Protein AF-A0A8H7FRI5-F1 (afdb_monomer_lite)

pLDDT: mean 75.9, std 20.01, range [31.61, 97.94]

Sequence (394 aa):
MMVLAHAVRDLSNDENRSLFPSYSSEDIMQLPLAFYQASMMALEVGKCDVVPQIRHIQTVLLCVPFLFAFMDGTAWRKPGQWCLAQATTGALATELPQNLNDEDLLDVSQVERPSIEFTHSTVPRVGSLMGIQVRKYMQACQHGGEMTYPQVLQFDAAMRRVLDQLPSPLIASLSREGLNCIHNRLLRAHRRFMMRGYSDDGYQESTLRSIECAKSVVAGQRILTPWPALRPWFSKAWILRAALVLTVDWAVSIDRAHPAELVASKRLYVSEVLDLFIESQAQDNRPDMSAQCARIIEALLNAGDQRAALRPLKPSCDGASPQAKEIQIFFDGVSASLLLDGASPQNTGGEVPDLSIFNWFQSNNSGTSEQSDEMTFNFSMIDAWDGGYDAPIE

Radius of gyration: 23.54 Å; chains: 1; bounding box: 62×63×68 Å

Foldseek 3Di:
DLVVLVVLVVDDLVVLCVVCVPDDSVRSVCVSVVVLVVLVVVCVVVCLLADPDPVLVVSVVSCVVVLLVCLLVLDDDDQCSQNNVCNQLVDDDDLFDAQAAPVQSVDSPDDGDQLLDDHPRNLVRLSSQSNVLVVVVVVCCVVVDQDDPVVLVVSLVSLVVSVVSYHPCCCPDDCLSVVLSSLLVNLVSLVLLLLVLVVDVVSVVSVVSNLVSLLSLLVSLVSCLVPVVSCPPCSLVSLLSSLVSLLLVLLVCLVVVHDPVVSVVSLVSLVSSLCSLVSRQPPDPCNVLSVLSNLLSVLSSVLSVVSNVPRDPDPDPDDDDPVLVVVVVSVVSSVVVLQVVQPPPPDDPDDRSDPCVLVVLQPVQPPDDVSNVVSRPDCCVSVSNVPDPPDPPD

Structure (mmCIF, N/CA/C/O backbone):
data_AF-A0A8H7FRI5-F1
#
_entry.id   AF-A0A8H7FRI5-F1
#
loop_
_atom_site.group_PDB
_atom_site.id
_atom_site.type_symbol
_atom_site.label_atom_id
_atom_site.label_alt_id
_atom_site.label_comp_id
_atom_site.label_asym_id
_atom_site.label_entity_id
_atom_site.label_seq_id
_atom_site.pdbx_PDB_ins_code
_atom_site.Cartn_x
_atom_site.Cartn_y
_atom_site.Cartn_z
_atom_site.occupancy
_atom_site.B_iso_or_equiv
_atom_site.auth_seq_id
_atom_site.auth_comp_id
_atom_site.auth_asym_id
_atom_site.auth_atom_id
_atom_site.pdbx_PDB_model_num
ATOM 1 N N . MET A 1 1 ? 16.245 6.897 -25.656 1.00 87.12 1 MET A N 1
ATOM 2 C CA . MET A 1 1 ? 15.057 7.576 -25.099 1.00 87.12 1 MET A CA 1
ATOM 3 C C . MET A 1 1 ? 14.867 7.247 -23.626 1.00 87.12 1 MET A C 1
ATOM 5 O O . MET A 1 1 ? 14.876 8.179 -22.847 1.00 87.12 1 MET A O 1
ATOM 9 N N . MET A 1 2 ? 14.835 5.979 -23.204 1.00 88.00 2 MET A N 1
ATOM 10 C CA . MET A 1 2 ? 14.674 5.635 -21.778 1.00 88.00 2 MET A CA 1
ATOM 11 C C . MET A 1 2 ? 15.713 6.277 -20.843 1.00 88.00 2 MET A C 1
ATOM 13 O O . MET A 1 2 ? 15.349 6.844 -19.824 1.00 88.00 2 MET A O 1
ATOM 17 N N . VAL A 1 3 ? 16.999 6.283 -21.213 1.00 89.75 3 VAL A N 1
ATOM 18 C CA . VAL A 1 3 ? 18.037 6.988 -20.429 1.00 89.75 3 VAL A CA 1
ATOM 19 C C . VAL A 1 3 ? 17.721 8.483 -20.282 1.00 89.75 3 VAL A C 1
ATOM 21 O O . VAL A 1 3 ? 17.907 9.038 -19.209 1.00 89.75 3 VAL A O 1
ATOM 24 N N . LEU A 1 4 ? 17.188 9.121 -21.332 1.00 90.19 4 LEU A N 1
ATOM 25 C CA . LEU A 1 4 ? 16.751 10.520 -21.275 1.00 90.19 4 LEU A CA 1
ATOM 26 C C . LEU A 1 4 ? 15.511 10.687 -20.393 1.00 90.19 4 LEU A C 1
ATOM 28 O O . LEU A 1 4 ? 15.419 11.676 -19.681 1.00 90.19 4 LEU A O 1
ATOM 32 N N . ALA A 1 5 ? 14.592 9.716 -20.398 1.00 88.06 5 ALA A N 1
ATOM 33 C CA . ALA A 1 5 ? 13.433 9.714 -19.510 1.00 88.06 5 ALA A CA 1
ATOM 34 C C . ALA A 1 5 ? 13.864 9.748 -18.035 1.00 88.06 5 ALA A C 1
ATOM 36 O O . ALA A 1 5 ? 13.333 10.543 -17.267 1.00 88.06 5 ALA A O 1
ATOM 37 N N . HIS A 1 6 ? 14.865 8.943 -17.658 1.00 82.81 6 HIS A N 1
ATOM 38 C CA . HIS A 1 6 ? 15.456 8.997 -16.317 1.00 82.81 6 HIS A CA 1
ATOM 39 C C . HIS A 1 6 ? 16.204 10.292 -16.057 1.00 82.81 6 HIS A C 1
ATOM 41 O O . HIS A 1 6 ? 15.959 10.924 -15.039 1.00 82.81 6 HIS A O 1
ATOM 47 N N . ALA A 1 7 ? 17.068 10.703 -16.987 1.00 89.06 7 ALA A N 1
ATOM 48 C CA . ALA A 1 7 ? 17.864 11.910 -16.820 1.00 89.06 7 ALA A CA 1
ATOM 49 C C . ALA A 1 7 ? 16.966 13.128 -16.567 1.00 89.06 7 ALA A C 1
ATOM 51 O O . ALA A 1 7 ? 17.145 13.809 -15.572 1.00 89.06 7 ALA A O 1
ATOM 52 N N . VAL A 1 8 ? 15.943 13.351 -17.397 1.00 89.19 8 VAL A N 1
ATOM 53 C CA . VAL A 1 8 ? 15.025 14.489 -17.229 1.00 89.19 8 VAL A CA 1
ATOM 54 C C . VAL A 1 8 ? 14.198 14.384 -15.950 1.00 89.19 8 VAL A C 1
ATOM 56 O O . VAL A 1 8 ? 13.961 15.394 -15.295 1.00 89.19 8 VAL A O 1
ATOM 59 N N . ARG A 1 9 ? 13.785 13.176 -15.556 1.00 83.31 9 ARG A N 1
ATOM 60 C CA . ARG A 1 9 ? 13.028 12.969 -14.315 1.00 83.31 9 ARG A CA 1
ATOM 61 C C . ARG A 1 9 ? 13.847 13.287 -13.064 1.00 83.31 9 ARG A C 1
ATOM 63 O O . ARG A 1 9 ? 13.284 13.781 -12.093 1.00 83.31 9 ARG A O 1
ATOM 70 N N . ASP A 1 10 ? 15.131 12.951 -13.080 1.00 82.06 10 ASP A N 1
ATOM 71 C CA . ASP A 1 10 ? 15.993 13.027 -11.901 1.00 82.06 10 ASP A CA 1
ATOM 72 C C . ASP A 1 10 ? 16.717 14.392 -11.794 1.00 82.06 10 ASP A C 1
ATOM 74 O O . ASP A 1 10 ? 17.338 14.676 -10.771 1.00 82.06 10 ASP A O 1
ATOM 78 N N . LEU A 1 11 ? 16.616 15.255 -12.815 1.00 85.12 11 LEU A N 1
ATOM 79 C CA . LEU A 1 11 ? 17.104 16.639 -12.784 1.00 85.12 11 LEU A CA 1
ATOM 80 C C . LEU A 1 11 ? 16.205 17.551 -11.941 1.00 85.12 11 LEU A C 1
ATOM 82 O O . LEU A 1 11 ? 14.980 17.409 -11.910 1.00 85.12 11 LEU A O 1
ATOM 86 N N . SER A 1 12 ? 16.811 18.558 -11.311 1.00 84.69 12 SER A N 1
ATOM 87 C CA . SER A 1 12 ? 16.054 19.618 -10.642 1.00 84.69 12 SER A CA 1
ATOM 88 C C . SER A 1 12 ? 15.247 20.456 -11.643 1.00 84.69 12 SER A C 1
ATOM 90 O O . SER A 1 12 ? 15.553 20.519 -12.838 1.00 84.69 12 SER A O 1
ATOM 92 N N . ASN A 1 13 ? 14.210 21.148 -11.159 1.00 79.88 13 ASN A N 1
ATOM 93 C CA . ASN A 1 13 ? 13.390 22.025 -12.004 1.00 79.88 13 ASN A CA 1
ATOM 94 C C . ASN A 1 13 ? 14.219 23.121 -12.693 1.00 79.88 13 ASN A C 1
ATOM 96 O O . ASN A 1 13 ? 13.935 23.464 -13.840 1.00 79.88 13 ASN A O 1
ATOM 100 N N . ASP A 1 14 ? 15.246 23.648 -12.025 1.00 88.06 14 ASP A N 1
ATOM 101 C CA . ASP A 1 14 ? 16.102 24.700 -12.577 1.00 88.06 14 ASP A CA 1
ATOM 102 C C . ASP A 1 14 ? 17.018 24.163 -13.682 1.00 88.06 14 ASP A C 1
ATOM 104 O O . ASP A 1 14 ? 17.145 24.781 -14.742 1.00 88.06 14 ASP A O 1
ATOM 108 N N . GLU A 1 15 ? 17.595 22.974 -13.488 1.00 92.19 15 GLU A N 1
ATOM 109 C CA . GLU A 1 15 ? 18.389 22.300 -14.521 1.00 92.19 15 GLU A CA 1
ATOM 110 C C . GLU A 1 15 ? 17.531 21.942 -15.737 1.00 92.19 15 GLU A C 1
ATOM 112 O O . GLU A 1 15 ? 17.922 22.209 -16.873 1.00 92.19 15 GLU A O 1
ATOM 117 N N . ASN A 1 16 ? 16.327 21.413 -15.512 1.00 92.62 16 ASN A N 1
ATOM 118 C CA . ASN A 1 16 ? 15.394 21.108 -16.590 1.00 92.62 16 ASN A CA 1
ATOM 119 C C . ASN A 1 16 ? 14.971 22.366 -17.365 1.00 92.62 16 ASN A C 1
ATOM 121 O O . ASN A 1 16 ? 14.955 22.348 -18.595 1.00 92.62 16 ASN A O 1
ATOM 125 N N . ARG A 1 17 ? 14.689 23.484 -16.683 1.00 91.69 17 ARG A N 1
ATOM 126 C CA . ARG A 1 17 ? 14.379 24.768 -17.341 1.00 91.69 17 ARG A CA 1
ATOM 127 C C . ARG A 1 17 ? 15.555 25.311 -18.149 1.00 91.69 17 ARG A C 1
ATOM 129 O O . ARG A 1 17 ? 15.343 25.884 -19.213 1.00 91.69 17 ARG A O 1
ATOM 136 N N . SER A 1 18 ? 16.781 25.114 -17.667 1.00 96.06 18 SER A N 1
ATOM 137 C CA . SER A 1 18 ? 17.998 25.490 -18.391 1.00 96.06 18 SER A CA 1
ATOM 138 C C . SER A 1 18 ? 18.177 24.672 -19.678 1.00 96.06 18 SER A C 1
ATOM 140 O O . SER A 1 18 ? 18.529 25.223 -20.721 1.00 96.06 18 SER A O 1
ATOM 142 N N . LEU A 1 19 ? 17.882 23.366 -19.633 1.00 95.81 19 LEU A N 1
ATOM 143 C CA . LEU A 1 19 ? 17.979 22.472 -20.793 1.00 95.81 19 LEU A CA 1
ATOM 144 C C . LEU A 1 19 ? 16.831 22.647 -21.800 1.00 95.81 19 LEU A C 1
ATOM 146 O O . LEU A 1 19 ? 17.044 22.472 -23.001 1.00 95.81 19 LEU A O 1
ATOM 150 N N . PHE A 1 20 ? 15.632 23.008 -21.334 1.00 95.56 20 PHE A N 1
ATOM 151 C CA . PHE A 1 20 ? 14.426 23.154 -22.156 1.00 95.56 20 PHE A CA 1
ATOM 152 C C . PHE A 1 20 ? 13.798 24.554 -22.013 1.00 95.56 20 PHE A C 1
ATOM 154 O O . PHE A 1 20 ? 12.640 24.673 -21.611 1.00 95.56 20 PHE A O 1
ATOM 161 N N . PRO A 1 21 ? 14.508 25.638 -22.384 1.00 96.31 21 PRO A N 1
ATOM 162 C CA . PRO A 1 21 ? 14.077 27.012 -22.096 1.00 96.31 21 PRO A CA 1
ATOM 163 C C . PRO A 1 21 ? 12.797 27.435 -22.830 1.00 96.31 21 PRO A C 1
ATOM 165 O O . PRO A 1 21 ? 12.164 28.418 -22.457 1.00 96.31 21 PRO A O 1
ATOM 168 N N . SER A 1 22 ? 12.422 26.719 -23.893 1.00 96.69 22 SER A N 1
ATOM 169 C CA . SER A 1 22 ? 11.205 26.979 -24.672 1.00 96.69 22 SER A CA 1
ATOM 170 C C . SER A 1 22 ? 9.985 26.186 -24.199 1.00 96.69 22 SER A C 1
ATOM 172 O O . SER A 1 22 ? 8.897 26.408 -24.722 1.00 96.69 22 SER A O 1
ATOM 174 N N . TYR A 1 23 ? 10.157 25.249 -23.265 1.00 95.44 23 TYR A N 1
ATOM 175 C CA . TYR A 1 23 ? 9.081 24.403 -22.757 1.00 95.44 23 TYR A CA 1
ATOM 176 C C . TYR A 1 23 ? 8.476 25.043 -21.507 1.00 95.44 23 TYR A C 1
ATOM 178 O O . TYR A 1 23 ? 9.188 25.636 -20.692 1.00 95.44 23 TYR A O 1
ATOM 186 N N . SER A 1 24 ? 7.158 24.925 -21.336 1.00 93.75 24 SER A N 1
ATOM 187 C CA . SER A 1 24 ? 6.533 25.323 -20.077 1.00 93.75 24 SER A CA 1
ATOM 188 C C . SER A 1 24 ? 6.945 24.366 -18.950 1.00 93.75 24 SER A C 1
ATOM 190 O O . SER A 1 24 ? 7.444 23.265 -19.188 1.00 93.75 24 SER A O 1
ATOM 192 N N . SER A 1 25 ? 6.735 24.767 -17.691 1.00 86.50 25 SER A N 1
ATOM 193 C CA . SER A 1 25 ? 7.018 23.865 -16.559 1.00 86.50 25 SER A CA 1
ATOM 194 C C . SER A 1 25 ? 6.141 22.611 -16.594 1.00 86.50 25 SER A C 1
ATOM 196 O O . SER A 1 25 ? 6.601 21.541 -16.212 1.00 86.50 25 SER A O 1
ATOM 198 N N . GLU A 1 26 ? 4.913 22.734 -17.100 1.00 83.81 26 GLU A N 1
ATOM 199 C CA . GLU A 1 26 ? 4.008 21.604 -17.302 1.00 83.81 26 GLU A CA 1
ATOM 200 C C . GLU A 1 26 ? 4.538 20.652 -18.382 1.00 83.81 26 GLU A C 1
ATOM 202 O O . GLU A 1 26 ? 4.638 19.451 -18.136 1.00 83.81 26 GLU A O 1
ATOM 207 N N . ASP A 1 27 ? 4.985 21.176 -19.529 1.00 89.06 27 ASP A N 1
ATOM 208 C CA . ASP A 1 27 ? 5.549 20.343 -20.599 1.00 89.06 27 ASP A CA 1
ATOM 209 C C . ASP A 1 27 ? 6.792 19.580 -20.121 1.00 89.06 27 ASP A C 1
ATOM 211 O O . ASP A 1 27 ? 6.948 18.391 -20.404 1.00 89.06 27 ASP A O 1
ATOM 215 N N . ILE A 1 28 ? 7.662 20.245 -19.351 1.00 88.38 28 ILE A N 1
ATOM 216 C CA . ILE A 1 28 ? 8.861 19.637 -18.758 1.00 88.38 28 ILE A CA 1
ATOM 217 C C . ILE A 1 28 ? 8.486 18.468 -17.839 1.00 88.38 28 ILE A C 1
ATOM 219 O O . ILE A 1 28 ? 9.127 17.418 -17.901 1.00 88.38 28 ILE A O 1
ATOM 223 N N . MET A 1 29 ? 7.435 18.607 -17.024 1.00 77.88 29 MET A N 1
ATOM 224 C CA . MET A 1 29 ? 6.960 17.519 -16.161 1.00 77.88 29 MET A CA 1
ATOM 225 C C . MET A 1 29 ? 6.444 16.311 -16.959 1.00 77.88 29 MET A C 1
ATOM 227 O O . MET A 1 29 ? 6.522 15.183 -16.469 1.00 77.88 29 MET A O 1
ATOM 231 N N . GLN A 1 30 ? 5.965 16.519 -18.190 1.00 82.56 30 GLN A N 1
ATOM 232 C CA . GLN A 1 30 ? 5.484 15.453 -19.077 1.00 82.56 30 GLN A CA 1
ATOM 233 C C . GLN A 1 30 ? 6.599 14.792 -19.907 1.00 82.56 30 GLN A C 1
ATOM 235 O O . GLN A 1 30 ? 6.430 13.660 -20.374 1.00 82.56 30 GLN A O 1
ATOM 240 N N . LEU A 1 31 ? 7.758 15.443 -20.075 1.00 88.00 31 LEU A N 1
ATOM 241 C CA . LEU A 1 31 ? 8.869 14.928 -20.889 1.00 88.00 31 LEU A CA 1
ATOM 242 C C . LEU A 1 31 ? 9.345 13.519 -20.490 1.00 88.00 31 LEU A C 1
ATOM 244 O O . LEU A 1 31 ? 9.536 12.700 -21.394 1.00 88.00 31 LEU A O 1
ATOM 248 N N . PRO A 1 32 ? 9.506 13.164 -19.197 1.00 86.38 32 PRO A N 1
ATOM 249 C CA . PRO A 1 32 ? 9.874 11.802 -18.818 1.00 86.38 32 PRO A CA 1
ATOM 250 C C . PRO A 1 32 ? 8.891 10.749 -19.336 1.00 86.38 32 PRO A C 1
ATOM 252 O O . PRO A 1 32 ? 9.311 9.717 -19.861 1.00 86.38 32 PRO A O 1
ATOM 255 N N . LEU A 1 33 ? 7.585 11.020 -19.239 1.00 78.25 33 LEU A N 1
ATOM 256 C CA . LEU A 1 33 ? 6.547 10.115 -19.729 1.00 78.25 33 LEU A CA 1
ATOM 257 C C . LEU A 1 33 ? 6.562 10.032 -21.259 1.00 78.25 33 LEU A C 1
ATOM 259 O O . LEU A 1 33 ? 6.491 8.932 -21.807 1.00 78.25 33 LEU A O 1
ATOM 263 N N . ALA A 1 34 ? 6.727 11.162 -21.949 1.00 82.94 34 ALA A N 1
ATOM 264 C CA . ALA A 1 34 ? 6.843 11.194 -23.404 1.00 82.94 34 ALA A CA 1
ATOM 265 C C . ALA A 1 34 ? 8.065 10.397 -23.895 1.00 82.94 34 ALA A C 1
ATOM 267 O O . ALA A 1 34 ? 7.958 9.593 -24.824 1.00 82.94 34 ALA A O 1
ATOM 268 N N . PHE A 1 35 ? 9.224 10.541 -23.244 1.00 90.50 35 PHE A N 1
ATOM 269 C CA . PHE A 1 35 ? 10.421 9.762 -23.570 1.00 90.50 35 PHE A CA 1
ATOM 270 C C . PHE A 1 35 ? 10.269 8.280 -23.247 1.00 90.50 35 PHE A C 1
ATOM 272 O O . PHE A 1 35 ? 10.750 7.450 -24.023 1.00 90.50 35 PHE A O 1
ATOM 279 N N . TYR A 1 36 ? 9.584 7.938 -22.154 1.00 83.62 36 TYR A N 1
ATOM 280 C CA . TYR A 1 36 ? 9.211 6.562 -21.845 1.00 83.62 36 TYR A CA 1
ATOM 281 C C . TYR A 1 36 ? 8.343 5.969 -22.964 1.00 83.62 36 TYR A C 1
ATOM 283 O O . TYR A 1 36 ? 8.716 4.950 -23.549 1.00 83.62 36 TYR A O 1
ATOM 291 N N . GLN A 1 37 ? 7.245 6.638 -23.332 1.00 80.00 37 GLN A N 1
ATOM 292 C CA . GLN A 1 37 ? 6.329 6.205 -24.392 1.00 80.00 37 GLN A CA 1
ATOM 293 C C . GLN A 1 37 ? 7.046 6.063 -25.737 1.00 80.00 37 GLN A C 1
ATOM 295 O O . GLN A 1 37 ? 6.910 5.032 -26.394 1.00 80.00 37 GLN A O 1
ATOM 300 N N . ALA A 1 38 ? 7.875 7.039 -26.114 1.00 85.62 38 ALA A N 1
ATOM 301 C CA . ALA A 1 38 ? 8.692 6.975 -27.323 1.00 85.62 38 ALA A CA 1
ATOM 302 C C . ALA A 1 38 ? 9.661 5.783 -27.294 1.00 85.62 38 ALA A C 1
ATOM 304 O O . ALA A 1 38 ? 9.870 5.125 -28.310 1.00 85.62 38 ALA A O 1
ATOM 305 N N . SER A 1 39 ? 10.230 5.462 -26.128 1.00 87.75 39 SER A N 1
ATOM 306 C CA . SER A 1 39 ? 11.058 4.268 -25.956 1.00 87.75 39 SER A CA 1
ATOM 307 C C . SER A 1 39 ? 10.260 2.974 -26.124 1.00 87.75 39 SER A C 1
ATOM 309 O O . SER A 1 39 ? 10.766 2.043 -26.745 1.00 87.75 39 SER A O 1
ATOM 311 N N . MET A 1 40 ? 9.024 2.914 -25.623 1.00 80.44 40 MET A N 1
ATOM 312 C CA . MET A 1 40 ? 8.152 1.749 -25.807 1.00 80.44 40 MET A CA 1
ATOM 313 C C . MET A 1 40 ? 7.724 1.589 -27.270 1.00 80.44 40 MET A C 1
ATOM 315 O O . MET A 1 40 ? 7.786 0.485 -27.799 1.00 80.44 40 MET A O 1
ATOM 319 N N . MET A 1 41 ? 7.382 2.683 -27.957 1.00 80.31 41 MET A N 1
ATOM 320 C CA . MET A 1 41 ? 7.101 2.665 -29.398 1.00 80.31 41 MET A CA 1
ATOM 321 C C . MET A 1 41 ? 8.326 2.226 -30.204 1.00 80.31 41 MET A C 1
ATOM 323 O O . MET A 1 41 ? 8.200 1.438 -31.136 1.00 80.31 41 MET A O 1
ATOM 327 N N . ALA A 1 42 ? 9.523 2.688 -29.834 1.00 85.38 42 ALA A N 1
ATOM 328 C CA . ALA A 1 42 ? 10.759 2.261 -30.482 1.00 85.38 42 ALA A CA 1
ATOM 329 C C . ALA A 1 42 ? 11.025 0.758 -30.287 1.00 85.38 42 ALA A C 1
ATOM 331 O O . ALA A 1 42 ? 11.487 0.105 -31.220 1.00 85.38 42 ALA A O 1
ATOM 332 N N . LEU A 1 43 ? 10.698 0.198 -29.115 1.00 79.69 43 LEU A N 1
ATOM 333 C CA . LEU A 1 43 ? 10.753 -1.249 -28.880 1.00 79.69 43 LEU A CA 1
ATOM 334 C C . LEU A 1 43 ? 9.750 -2.011 -29.760 1.00 79.69 43 LEU A C 1
ATOM 336 O O . LEU A 1 43 ? 10.123 -3.025 -30.347 1.00 79.69 43 LEU A O 1
ATOM 340 N N . GLU A 1 44 ? 8.516 -1.510 -29.893 1.00 76.00 44 GLU A N 1
ATOM 341 C CA . GLU A 1 44 ? 7.490 -2.101 -30.769 1.00 76.00 44 GLU A CA 1
ATOM 342 C C . GLU A 1 44 ? 7.930 -2.076 -32.247 1.00 76.00 44 GLU A C 1
ATOM 344 O O . GLU A 1 44 ? 7.896 -3.099 -32.930 1.00 76.00 44 GLU A O 1
ATOM 349 N N . VAL A 1 45 ? 8.412 -0.931 -32.741 1.00 85.50 45 VAL A N 1
ATOM 350 C CA . VAL A 1 45 ? 8.900 -0.777 -34.127 1.00 85.50 45 VAL A CA 1
ATOM 351 C C . VAL A 1 45 ? 10.149 -1.617 -34.383 1.00 85.50 45 VAL A C 1
ATOM 353 O O . VAL A 1 45 ? 10.317 -2.160 -35.475 1.00 85.50 45 VAL A O 1
ATOM 356 N N . GLY A 1 46 ? 11.007 -1.762 -33.372 1.00 81.12 46 GLY A N 1
ATOM 357 C CA . GLY A 1 46 ? 12.196 -2.606 -33.422 1.00 81.12 46 GLY A CA 1
ATOM 358 C C . GLY A 1 46 ? 11.892 -4.096 -33.569 1.00 81.12 46 GLY A C 1
ATOM 359 O O . GLY A 1 46 ? 12.837 -4.868 -33.725 1.00 81.12 46 GLY A O 1
ATOM 360 N N . LYS A 1 47 ? 10.608 -4.495 -33.530 1.00 77.19 47 LYS A N 1
ATOM 361 C CA . LYS A 1 47 ? 10.162 -5.891 -33.524 1.00 77.19 47 LYS A CA 1
ATOM 362 C C . LYS A 1 47 ? 10.985 -6.694 -32.531 1.00 77.19 47 LYS A C 1
ATOM 364 O O . LYS A 1 47 ? 11.628 -7.688 -32.877 1.00 77.19 47 LYS A O 1
ATOM 369 N N . CYS A 1 48 ? 11.049 -6.194 -31.299 1.00 71.56 48 CYS A N 1
ATOM 370 C CA . CYS A 1 48 ? 11.822 -6.830 -30.240 1.00 71.56 48 CYS A CA 1
ATOM 371 C C . CYS A 1 48 ? 11.324 -8.257 -29.932 1.00 71.56 48 CYS A C 1
ATOM 373 O O . CYS A 1 48 ? 12.066 -9.052 -29.364 1.00 71.56 48 CYS A O 1
ATOM 375 N N . ASP A 1 49 ? 10.106 -8.570 -30.379 1.00 57.44 49 ASP A N 1
ATOM 376 C CA . ASP A 1 49 ? 9.431 -9.863 -30.412 1.00 57.44 49 ASP A CA 1
ATOM 377 C C . ASP A 1 49 ? 9.834 -10.776 -31.596 1.00 57.44 49 ASP A C 1
ATOM 379 O O . ASP A 1 49 ? 9.425 -11.932 -31.643 1.00 57.44 49 ASP A O 1
ATOM 383 N N . VAL A 1 50 ? 10.650 -10.297 -32.538 1.00 68.81 50 VAL A N 1
ATOM 384 C CA . VAL A 1 50 ? 11.142 -11.073 -33.695 1.00 68.81 50 VAL A CA 1
ATOM 385 C C . VAL A 1 50 ? 12.667 -11.113 -33.748 1.00 68.81 50 VAL A C 1
ATOM 387 O O . VAL A 1 50 ? 13.249 -12.141 -34.083 1.00 68.81 50 VAL A O 1
ATOM 390 N N . VAL A 1 51 ? 13.330 -9.994 -33.441 1.00 75.62 51 VAL A N 1
ATOM 391 C CA . VAL A 1 51 ? 14.794 -9.886 -33.462 1.00 75.62 51 VAL A CA 1
ATOM 392 C C . VAL A 1 51 ? 15.267 -9.333 -32.122 1.00 75.62 51 VAL A C 1
ATOM 394 O O . VAL A 1 51 ? 15.351 -8.115 -31.929 1.00 75.62 51 VAL A O 1
ATOM 397 N N . PRO A 1 52 ? 15.585 -10.203 -31.163 1.00 69.31 52 PRO A N 1
ATOM 398 C CA . PRO A 1 52 ? 16.061 -9.758 -29.869 1.00 69.31 52 PRO A CA 1
ATOM 399 C C . PRO A 1 52 ? 17.461 -9.173 -29.955 1.00 69.31 52 PRO A C 1
ATOM 401 O O . PRO A 1 52 ? 18.336 -9.640 -30.682 1.00 69.31 52 PRO A O 1
ATOM 404 N N . GLN A 1 53 ? 17.680 -8.125 -29.174 1.00 77.69 53 GLN A N 1
ATOM 405 C CA . GLN A 1 53 ? 18.970 -7.470 -29.054 1.00 77.69 53 GLN A CA 1
ATOM 406 C C . GLN A 1 53 ? 19.203 -7.143 -27.587 1.00 77.69 53 GLN A C 1
ATOM 408 O O . GLN A 1 53 ? 18.267 -6.777 -26.876 1.00 77.69 53 GLN A O 1
ATOM 413 N N . ILE A 1 54 ? 20.464 -7.169 -27.154 1.00 73.31 54 ILE A N 1
ATOM 414 C CA . ILE A 1 54 ? 20.851 -6.792 -25.785 1.00 73.31 54 ILE A CA 1
ATOM 415 C C . ILE A 1 54 ? 20.338 -5.397 -25.391 1.00 73.31 54 ILE A C 1
ATOM 417 O O . ILE A 1 54 ? 19.935 -5.161 -24.256 1.00 73.31 54 ILE A O 1
ATOM 421 N N . ARG A 1 55 ? 20.245 -4.482 -26.364 1.00 75.69 55 ARG A N 1
ATOM 422 C CA . ARG A 1 55 ? 19.702 -3.131 -26.168 1.00 75.69 55 ARG A CA 1
ATOM 423 C C . ARG A 1 55 ? 18.211 -3.120 -25.815 1.00 75.69 55 ARG A C 1
ATOM 425 O O . ARG A 1 55 ? 17.771 -2.206 -25.120 1.00 75.69 55 ARG A O 1
ATOM 432 N N . HIS A 1 56 ? 17.438 -4.119 -26.246 1.00 78.56 56 HIS A N 1
ATOM 433 C CA . HIS A 1 56 ? 16.036 -4.263 -25.845 1.00 78.56 56 HIS A CA 1
ATOM 434 C C . HIS A 1 56 ? 15.939 -4.618 -24.358 1.00 78.56 56 HIS A C 1
ATOM 436 O O . HIS A 1 56 ? 15.193 -3.965 -23.634 1.00 78.56 56 HIS A O 1
ATOM 442 N N . ILE A 1 57 ? 16.769 -5.557 -23.888 1.00 66.12 57 ILE A N 1
ATOM 443 C CA . ILE A 1 57 ? 16.845 -5.950 -22.471 1.00 66.12 57 ILE A CA 1
ATOM 444 C C . ILE A 1 57 ? 17.272 -4.756 -21.613 1.00 66.12 57 ILE A C 1
ATOM 446 O O . ILE A 1 57 ? 16.575 -4.399 -20.669 1.00 66.12 57 ILE A O 1
ATOM 450 N N . GLN A 1 58 ? 18.351 -4.063 -21.994 1.00 73.00 58 GLN A N 1
ATOM 451 C CA . GLN A 1 58 ? 18.815 -2.857 -21.297 1.00 73.00 58 GLN A CA 1
ATOM 452 C C . GLN A 1 58 ? 17.725 -1.781 -21.214 1.00 73.00 58 GLN A C 1
ATOM 454 O O . GLN A 1 58 ? 17.539 -1.170 -20.167 1.00 73.00 58 GLN A O 1
ATOM 459 N N . THR A 1 59 ? 16.968 -1.565 -22.295 1.00 79.19 59 THR A N 1
ATOM 460 C CA . THR A 1 59 ? 15.863 -0.595 -22.299 1.00 79.19 59 THR A CA 1
ATOM 461 C C . THR A 1 59 ? 14.740 -1.025 -21.355 1.00 79.19 59 THR A C 1
ATOM 463 O O . THR A 1 59 ? 14.222 -0.184 -20.630 1.00 79.19 59 THR A O 1
ATOM 466 N N . VAL A 1 60 ? 14.394 -2.315 -21.310 1.00 70.00 60 VAL A N 1
ATOM 467 C CA . VAL A 1 60 ? 13.370 -2.861 -20.401 1.00 70.00 60 VAL A CA 1
ATOM 468 C C . VAL A 1 60 ? 13.806 -2.808 -18.937 1.00 70.00 60 VAL A C 1
ATOM 470 O O . VAL A 1 60 ? 12.993 -2.478 -18.076 1.00 70.00 60 VAL A O 1
ATOM 473 N N . LEU A 1 61 ? 15.079 -3.072 -18.639 1.00 64.19 61 LEU A N 1
ATOM 474 C CA . LEU A 1 61 ? 15.629 -2.910 -17.291 1.00 64.19 61 LEU A CA 1
ATOM 475 C C . LEU A 1 61 ? 15.626 -1.442 -16.866 1.00 64.19 61 LEU A C 1
ATOM 477 O O . LEU A 1 61 ? 15.254 -1.122 -15.741 1.00 64.19 61 LEU A O 1
ATOM 481 N N . LEU A 1 62 ? 15.960 -0.535 -17.783 1.00 74.38 62 LEU A N 1
ATOM 482 C CA . LEU A 1 62 ? 15.810 0.892 -17.534 1.00 74.38 62 LEU A CA 1
ATOM 483 C C . LEU A 1 62 ? 14.339 1.271 -17.351 1.00 74.38 62 LEU A C 1
ATOM 485 O O . LEU A 1 62 ? 14.066 2.152 -16.562 1.00 74.38 62 LEU A O 1
ATOM 489 N N . CYS A 1 63 ? 13.362 0.569 -17.928 1.00 71.56 63 CYS A N 1
ATOM 490 C CA . CYS A 1 63 ? 11.964 0.828 -17.584 1.00 71.56 63 CYS A CA 1
ATOM 491 C C . CYS A 1 63 ? 11.653 0.568 -16.101 1.00 71.56 63 CYS A C 1
ATOM 493 O O . CYS A 1 63 ? 10.632 1.064 -15.651 1.00 71.56 63 CYS A O 1
ATOM 495 N N . VAL A 1 64 ? 12.456 -0.175 -15.323 1.00 61.50 64 VAL A N 1
ATOM 496 C CA . VAL A 1 64 ? 12.098 -0.639 -13.963 1.00 61.50 64 VAL A CA 1
ATOM 497 C C . VAL A 1 64 ? 11.666 0.473 -12.990 1.00 61.50 64 VAL A C 1
ATOM 499 O O . VAL A 1 64 ? 10.665 0.293 -12.299 1.00 61.50 64 VAL A O 1
ATOM 502 N N . PRO A 1 65 ? 12.294 1.658 -12.938 1.00 61.78 65 PRO A N 1
ATOM 503 C CA . PRO A 1 65 ? 11.798 2.743 -12.095 1.00 61.78 65 PRO A CA 1
ATOM 504 C C . PRO A 1 65 ? 10.468 3.336 -12.595 1.00 61.78 65 PRO A C 1
ATOM 506 O O . PRO A 1 65 ? 9.661 3.782 -11.786 1.00 61.78 65 PRO A O 1
ATOM 509 N N . PHE A 1 66 ? 10.196 3.293 -13.906 1.00 59.94 66 PHE A N 1
ATOM 510 C CA . PHE A 1 66 ? 8.842 3.503 -14.442 1.00 59.94 66 PHE A CA 1
ATOM 511 C C . PHE A 1 66 ? 7.935 2.295 -14.160 1.00 59.94 66 PHE A C 1
ATOM 513 O O . PHE A 1 66 ? 6.727 2.459 -14.010 1.00 59.94 66 PHE A O 1
ATOM 520 N N . LEU A 1 67 ? 8.503 1.089 -14.015 1.00 56.19 67 LEU A N 1
ATOM 521 C CA . LEU A 1 67 ? 7.776 -0.112 -13.632 1.00 56.19 67 LEU A CA 1
ATOM 522 C C . LEU A 1 67 ? 7.247 -0.028 -12.196 1.00 56.19 67 LEU A C 1
ATOM 524 O O . LEU A 1 67 ? 6.211 -0.611 -11.919 1.00 56.19 67 LEU A O 1
ATOM 528 N N . PHE A 1 68 ? 7.886 0.718 -11.293 1.00 54.22 68 PHE A N 1
ATOM 529 C CA . PHE A 1 68 ? 7.329 0.960 -9.958 1.00 54.22 68 PHE A CA 1
ATOM 530 C C . PHE A 1 68 ? 6.112 1.895 -9.991 1.00 54.22 68 PHE A C 1
ATOM 532 O O . PHE A 1 68 ? 5.129 1.614 -9.312 1.00 54.22 68 PHE A O 1
ATOM 539 N N . ALA A 1 69 ? 6.109 2.925 -10.846 1.00 52.28 69 ALA A N 1
ATOM 540 C CA . ALA A 1 69 ? 4.893 3.702 -11.129 1.00 52.28 69 ALA A CA 1
ATOM 541 C C . ALA A 1 69 ? 3.809 2.830 -11.804 1.00 52.28 69 ALA A C 1
ATOM 543 O O . ALA A 1 69 ? 2.626 2.929 -11.498 1.00 52.28 69 ALA A O 1
ATOM 544 N N . PHE A 1 70 ? 4.227 1.902 -12.666 1.00 52.72 70 PHE A N 1
ATOM 545 C CA . PHE A 1 70 ? 3.378 0.897 -13.313 1.00 52.72 70 PHE A CA 1
ATOM 546 C C . PHE A 1 70 ? 2.830 -0.170 -12.345 1.00 52.72 70 PHE A C 1
ATOM 548 O O . PHE A 1 70 ? 1.729 -0.674 -12.558 1.00 52.72 70 PHE A O 1
ATOM 555 N N . MET A 1 71 ? 3.558 -0.527 -11.280 1.00 51.88 71 MET A N 1
ATOM 556 C CA . MET A 1 71 ? 3.106 -1.477 -10.256 1.00 51.88 71 MET A CA 1
ATOM 557 C C . MET A 1 71 ? 1.909 -0.936 -9.464 1.00 51.88 71 MET A C 1
ATOM 559 O O . MET A 1 71 ? 1.158 -1.736 -8.903 1.00 51.88 71 MET A O 1
ATOM 563 N N . ASP A 1 72 ? 1.649 0.376 -9.501 1.00 50.81 72 ASP A N 1
ATOM 564 C CA . ASP A 1 72 ? 0.415 0.988 -8.987 1.00 50.81 72 ASP A CA 1
ATOM 565 C C . ASP A 1 72 ? -0.792 0.825 -9.937 1.00 50.81 72 ASP A C 1
ATOM 567 O O . ASP A 1 72 ? -1.933 1.061 -9.554 1.00 50.81 72 ASP A O 1
ATOM 571 N N . GLY A 1 73 ? -0.608 0.207 -11.112 1.00 45.53 73 GLY A N 1
ATOM 572 C CA . GLY A 1 73 ? -1.703 -0.250 -11.985 1.00 45.53 73 GLY A CA 1
ATOM 573 C C . GLY A 1 73 ? -2.297 0.840 -12.873 1.00 45.53 73 GLY A C 1
ATOM 574 O O . GLY A 1 73 ? -3.197 0.564 -13.654 1.00 45.53 73 GLY A O 1
ATOM 575 N N . THR A 1 74 ? -1.744 2.048 -12.808 1.00 41.31 74 THR A N 1
ATOM 576 C CA . THR A 1 74 ? -2.201 3.213 -13.567 1.00 41.31 74 THR A CA 1
ATOM 577 C C . THR A 1 74 ? -1.946 3.070 -15.065 1.00 41.31 74 THR A C 1
ATOM 579 O O . THR A 1 74 ? -2.740 3.538 -15.868 1.00 41.31 74 THR A O 1
ATOM 582 N N . ALA A 1 75 ? -0.893 2.374 -15.496 1.00 43.97 75 ALA A N 1
ATOM 583 C CA . ALA A 1 75 ? -0.597 2.191 -16.917 1.00 43.97 75 ALA A CA 1
ATOM 584 C C . ALA A 1 75 ? -1.085 0.826 -17.442 1.00 43.97 75 ALA A C 1
ATOM 586 O O . ALA A 1 75 ? -0.524 -0.224 -17.118 1.00 43.97 75 ALA A O 1
ATOM 587 N N . TRP A 1 76 ? -2.103 0.842 -18.309 1.00 36.16 76 TRP A N 1
ATOM 588 C CA . TRP A 1 76 ? -2.576 -0.330 -19.055 1.00 36.16 76 TRP A CA 1
ATOM 589 C C . TRP A 1 76 ? -1.471 -0.906 -19.959 1.00 36.16 76 TRP A C 1
ATOM 591 O O . TRP A 1 76 ? -0.799 -0.171 -20.683 1.00 36.16 76 TRP A O 1
ATOM 601 N N . ARG A 1 77 ? -1.287 -2.238 -19.961 1.00 52.31 77 ARG A N 1
ATOM 602 C CA . ARG A 1 77 ? -0.345 -2.920 -20.876 1.00 52.31 77 ARG A CA 1
ATOM 603 C C . ARG A 1 77 ? -1.036 -3.535 -22.083 1.00 52.31 77 ARG A C 1
ATOM 605 O O . ARG A 1 77 ? -2.078 -4.171 -21.946 1.00 52.31 77 ARG A O 1
ATOM 612 N N . LYS A 1 78 ? -0.331 -3.511 -23.219 1.00 39.66 78 LYS A N 1
ATOM 613 C CA . LYS A 1 78 ? -0.516 -4.479 -24.308 1.00 39.66 78 LYS A CA 1
ATOM 614 C C . LYS A 1 78 ? 0.210 -5.796 -23.959 1.00 39.66 78 LYS A C 1
ATOM 616 O O . LYS A 1 78 ? 1.359 -5.738 -23.514 1.00 39.66 78 LYS A O 1
ATOM 621 N N . PRO A 1 79 ? -0.403 -6.973 -24.182 1.00 38.47 79 PRO A N 1
ATOM 622 C CA . PRO A 1 79 ? 0.168 -8.289 -23.858 1.00 38.47 79 PRO A CA 1
ATOM 623 C C . PRO A 1 79 ? 1.599 -8.560 -24.372 1.00 38.47 79 PRO A C 1
ATOM 625 O O . PRO A 1 79 ? 2.336 -9.296 -23.728 1.00 38.47 79 PRO A O 1
ATOM 628 N N . GLY A 1 80 ? 2.030 -7.928 -25.473 1.00 40.62 80 GLY A N 1
ATOM 629 C CA . GLY A 1 80 ? 3.311 -8.216 -26.140 1.00 40.62 80 GLY A CA 1
ATOM 630 C C . GLY A 1 80 ? 4.590 -7.739 -25.436 1.00 40.62 80 GLY A C 1
ATOM 631 O O . GLY A 1 80 ? 5.670 -8.222 -25.755 1.00 40.62 80 GLY A O 1
ATOM 632 N N . GLN A 1 81 ? 4.514 -6.838 -24.450 1.00 44.75 81 GLN A N 1
ATOM 633 C CA . GLN A 1 81 ? 5.721 -6.281 -23.807 1.00 44.75 81 GLN A CA 1
ATOM 634 C C . GLN A 1 81 ? 6.474 -7.273 -22.904 1.00 44.75 81 GLN A C 1
ATOM 636 O O . GLN A 1 81 ? 7.613 -7.010 -22.527 1.00 44.75 81 GLN A O 1
ATOM 641 N N . TRP A 1 82 ? 5.856 -8.405 -22.557 1.00 44.94 82 TRP A N 1
ATOM 642 C CA . TRP A 1 82 ? 6.504 -9.488 -21.810 1.00 44.94 82 TRP A CA 1
ATOM 643 C C . TRP A 1 82 ? 6.996 -10.629 -22.716 1.00 44.94 82 TRP A C 1
ATOM 645 O O . TRP A 1 82 ? 7.754 -11.482 -22.268 1.00 44.94 82 TRP A O 1
ATOM 655 N N . CYS A 1 83 ? 6.623 -10.628 -24.000 1.00 45.59 83 CYS A N 1
ATOM 656 C CA . CYS A 1 83 ? 6.907 -11.709 -24.950 1.00 45.59 83 CYS A CA 1
ATOM 657 C C . CYS A 1 83 ? 8.331 -11.679 -25.534 1.00 45.59 83 CYS A C 1
ATOM 659 O O . CYS A 1 83 ? 8.620 -12.426 -26.464 1.00 45.59 83 CYS A O 1
ATOM 661 N N . LEU A 1 84 ? 9.243 -10.872 -24.977 1.00 46.03 84 LEU A N 1
ATOM 662 C CA . LEU A 1 84 ? 10.655 -10.812 -25.388 1.00 46.03 84 LEU A CA 1
ATOM 663 C C . LEU A 1 84 ? 11.363 -12.181 -25.330 1.00 46.03 84 LEU A C 1
ATOM 665 O O . LEU A 1 84 ? 12.333 -12.396 -26.051 1.00 46.03 84 LEU A O 1
ATOM 669 N N . ALA A 1 85 ? 10.862 -13.135 -24.540 1.00 44.25 85 ALA A N 1
ATOM 670 C CA . ALA A 1 85 ? 11.373 -14.505 -24.549 1.00 44.25 85 ALA A CA 1
ATOM 671 C C . ALA A 1 85 ? 11.011 -15.273 -25.839 1.00 44.25 85 ALA A C 1
ATOM 673 O O . ALA A 1 85 ? 11.862 -15.958 -26.400 1.00 44.25 85 ALA A O 1
ATOM 674 N N . GLN A 1 86 ? 9.787 -15.113 -26.361 1.00 46.50 86 GLN A N 1
ATOM 675 C CA . GLN A 1 86 ? 9.263 -15.915 -27.479 1.00 46.50 86 GLN A CA 1
ATOM 676 C C . GLN A 1 86 ? 10.035 -15.680 -28.786 1.00 46.50 86 GLN A C 1
ATOM 678 O O . GLN A 1 86 ? 10.309 -16.618 -29.530 1.00 46.50 86 GLN A O 1
ATOM 683 N N . ALA A 1 87 ? 10.436 -14.431 -29.018 1.00 43.28 87 ALA A N 1
ATOM 684 C CA . ALA A 1 87 ? 11.265 -13.997 -30.140 1.00 43.28 87 ALA A CA 1
ATOM 685 C C . ALA A 1 87 ? 12.625 -14.682 -30.220 1.00 43.28 87 ALA A C 1
ATOM 687 O O . ALA A 1 87 ? 13.187 -14.879 -31.293 1.00 43.28 87 ALA A O 1
ATOM 688 N N . THR A 1 88 ? 13.193 -14.926 -29.039 1.00 45.97 88 THR A N 1
ATOM 689 C CA . THR A 1 88 ? 14.638 -15.036 -28.866 1.00 45.97 88 THR A CA 1
ATOM 690 C C . THR A 1 88 ? 15.088 -16.461 -28.758 1.00 45.97 88 THR A C 1
ATOM 692 O O . THR A 1 88 ? 16.129 -16.825 -29.294 1.00 45.97 88 THR A O 1
ATOM 695 N N . THR A 1 89 ? 14.299 -17.263 -28.056 1.00 49.34 89 THR A N 1
ATOM 696 C CA . THR A 1 89 ? 14.694 -18.614 -27.681 1.00 49.34 89 THR A CA 1
ATOM 697 C C . THR A 1 89 ? 13.949 -19.676 -28.481 1.00 49.34 89 THR A C 1
ATOM 699 O O . THR A 1 89 ? 14.275 -20.852 -28.373 1.00 49.34 89 THR A O 1
ATOM 702 N N . GLY A 1 90 ? 12.934 -19.297 -29.273 1.00 52.16 90 GLY A N 1
ATOM 703 C CA . GLY A 1 90 ? 12.029 -20.254 -29.917 1.00 52.16 90 GLY A CA 1
ATOM 704 C C . GLY A 1 90 ? 11.214 -21.084 -28.915 1.00 52.16 90 GLY A C 1
ATOM 705 O O . GLY A 1 90 ? 10.568 -22.056 -29.307 1.00 52.16 90 GLY A O 1
ATOM 706 N N . ALA A 1 91 ? 11.240 -20.719 -27.627 1.00 52.66 91 ALA A N 1
ATOM 707 C CA . ALA A 1 91 ? 10.475 -21.383 -26.587 1.00 52.66 91 ALA A CA 1
ATOM 708 C C . ALA A 1 91 ? 8.972 -21.125 -26.780 1.00 52.66 91 ALA A C 1
ATOM 710 O O . ALA A 1 91 ? 8.551 -20.032 -27.170 1.00 52.66 91 ALA A O 1
ATOM 711 N N . LEU A 1 92 ? 8.158 -22.148 -26.493 1.00 54.56 92 LEU A N 1
ATOM 712 C CA . LEU A 1 92 ? 6.699 -22.032 -26.430 1.00 54.56 92 LEU A CA 1
ATOM 713 C C . LEU A 1 92 ? 6.322 -20.839 -25.543 1.00 54.56 92 LEU A C 1
ATOM 715 O O . LEU A 1 92 ? 6.928 -20.648 -24.493 1.00 54.56 92 LEU A O 1
ATOM 719 N N . ALA A 1 93 ? 5.332 -20.048 -25.964 1.00 55.75 93 ALA A N 1
ATOM 720 C CA . ALA A 1 93 ? 4.854 -18.898 -25.204 1.00 55.75 93 ALA A CA 1
ATOM 721 C C . ALA A 1 93 ? 4.444 -19.333 -23.788 1.00 55.75 93 ALA A C 1
ATOM 723 O O . ALA A 1 93 ? 3.391 -19.938 -23.595 1.00 55.75 93 ALA A O 1
ATOM 724 N N . THR A 1 94 ? 5.287 -19.051 -22.798 1.00 59.78 94 THR A N 1
ATOM 725 C CA . THR A 1 94 ? 4.950 -19.234 -21.390 1.00 59.78 94 THR A CA 1
ATOM 726 C C . THR A 1 94 ? 4.257 -17.973 -20.885 1.00 59.78 94 THR A C 1
ATOM 728 O O . THR A 1 94 ? 4.612 -16.858 -21.263 1.00 59.78 94 THR A O 1
ATOM 731 N N . GLU A 1 95 ? 3.257 -18.122 -20.012 1.00 68.19 95 GLU A N 1
ATOM 732 C CA . GLU A 1 95 ? 2.540 -16.973 -19.428 1.00 68.19 95 GLU A CA 1
ATOM 733 C C . GLU A 1 95 ? 3.450 -16.066 -18.578 1.00 68.19 95 GLU A C 1
ATOM 735 O O . GLU A 1 95 ? 3.125 -14.905 -18.329 1.00 68.19 95 GLU A O 1
ATOM 740 N N . LEU A 1 96 ? 4.589 -16.599 -18.125 1.00 72.94 96 LEU A N 1
ATOM 741 C CA . LEU A 1 96 ? 5.584 -15.923 -17.300 1.00 72.94 96 LEU A CA 1
ATOM 742 C C . LEU A 1 96 ? 6.993 -16.185 -17.845 1.00 72.94 96 LEU A C 1
ATOM 744 O O . LEU A 1 96 ? 7.243 -17.277 -18.366 1.00 72.94 96 LEU A O 1
ATOM 748 N N . PRO A 1 97 ? 7.932 -15.236 -17.686 1.00 74.00 97 PRO A N 1
ATOM 749 C CA . PRO A 1 97 ? 9.336 -15.493 -17.980 1.00 74.00 97 PRO A CA 1
ATOM 750 C C . PRO A 1 97 ? 9.881 -16.577 -17.041 1.00 74.00 97 PRO A C 1
ATOM 752 O O . PRO A 1 97 ? 9.561 -16.586 -15.846 1.00 74.00 97 PRO A O 1
ATOM 755 N N . GLN A 1 98 ? 10.710 -17.476 -17.574 1.00 83.19 98 GLN A N 1
ATOM 756 C CA . GLN A 1 98 ? 11.445 -18.462 -16.776 1.00 83.19 98 GLN A CA 1
ATOM 757 C C . GLN A 1 98 ? 12.376 -17.747 -15.784 1.00 83.19 98 GLN A C 1
ATOM 759 O O . GLN A 1 98 ? 12.885 -16.665 -16.073 1.00 83.19 98 GLN A O 1
ATOM 764 N N . ASN A 1 99 ? 12.589 -18.326 -14.600 1.00 87.88 99 ASN A N 1
ATOM 765 C CA . ASN A 1 99 ? 13.517 -17.774 -13.611 1.00 87.88 99 ASN A CA 1
ATOM 766 C C . ASN A 1 99 ? 14.966 -18.106 -14.008 1.00 87.88 99 ASN A C 1
ATOM 768 O O . ASN A 1 99 ? 15.518 -19.113 -13.577 1.00 87.88 99 ASN A O 1
ATOM 772 N N . LEU A 1 100 ? 15.548 -17.286 -14.879 1.00 85.50 100 LEU A N 1
ATOM 773 C CA . LEU A 1 100 ? 16.891 -17.464 -15.429 1.00 85.50 100 LEU A CA 1
ATOM 774 C C . LEU A 1 100 ? 17.735 -16.200 -15.222 1.00 85.50 100 LEU A C 1
ATOM 776 O O . LEU A 1 100 ? 17.205 -15.083 -15.177 1.00 85.50 100 LEU A O 1
ATOM 780 N N . ASN A 1 101 ? 19.048 -16.386 -15.105 1.00 83.94 101 ASN A N 1
ATOM 781 C CA . ASN A 1 101 ? 20.033 -15.319 -15.241 1.00 83.94 101 ASN A CA 1
ATOM 782 C C . ASN A 1 101 ? 20.289 -15.007 -16.720 1.00 83.94 101 ASN A C 1
ATOM 784 O O . ASN A 1 101 ? 19.894 -15.758 -17.610 1.00 83.94 101 ASN A O 1
ATOM 788 N N . ASP A 1 102 ? 20.981 -13.902 -16.986 1.00 78.94 102 ASP A N 1
ATOM 789 C CA . ASP A 1 102 ? 21.202 -13.442 -18.364 1.00 78.94 102 ASP A CA 1
ATOM 790 C C . ASP A 1 102 ? 22.211 -14.362 -19.063 1.00 78.94 102 ASP A C 1
ATOM 792 O O . ASP A 1 102 ? 22.113 -14.625 -20.259 1.00 78.94 102 ASP A O 1
ATOM 796 N N . GLU A 1 103 ? 23.149 -14.910 -18.293 1.00 82.25 103 GLU A N 1
ATOM 797 C CA . GLU A 1 103 ? 24.138 -15.890 -18.720 1.00 82.25 103 GLU A CA 1
ATOM 798 C C . GLU A 1 103 ? 23.490 -17.221 -19.117 1.00 82.25 103 GLU A C 1
ATOM 800 O O . GLU A 1 103 ? 23.977 -17.885 -20.032 1.00 82.25 103 GLU A O 1
ATOM 805 N N . ASP A 1 104 ? 22.370 -17.588 -18.481 1.00 81.56 104 ASP A N 1
ATOM 806 C CA . ASP A 1 104 ? 21.636 -18.815 -18.802 1.00 81.56 104 ASP A CA 1
ATOM 807 C C . ASP A 1 104 ? 20.982 -18.716 -20.196 1.00 81.56 104 ASP A C 1
ATOM 809 O O . ASP A 1 104 ? 20.782 -19.728 -20.862 1.00 81.56 104 ASP A O 1
ATOM 813 N N . LEU A 1 105 ? 20.704 -17.500 -20.688 1.00 74.94 105 LEU A N 1
ATOM 814 C CA . LEU A 1 105 ? 20.105 -17.273 -22.012 1.00 74.94 105 LEU A CA 1
ATOM 815 C C . LEU A 1 105 ? 21.056 -17.597 -23.175 1.00 74.94 105 LEU A C 1
ATOM 817 O O . LEU A 1 105 ? 20.621 -17.644 -24.327 1.00 74.94 105 LEU A O 1
ATOM 821 N N . LEU A 1 106 ? 22.346 -17.804 -22.897 1.00 78.12 106 LEU A N 1
ATOM 822 C CA . LEU A 1 106 ? 23.340 -18.199 -23.898 1.00 78.12 106 LEU A CA 1
ATOM 823 C C . LEU A 1 106 ? 23.285 -19.699 -24.223 1.00 78.12 106 LEU A C 1
ATOM 825 O O . LEU A 1 106 ? 23.839 -20.121 -25.239 1.00 78.12 106 LEU A O 1
ATOM 829 N N . ASP A 1 107 ? 22.624 -20.497 -23.383 1.00 80.25 107 ASP A N 1
ATOM 830 C CA . ASP A 1 107 ? 22.531 -21.947 -23.508 1.00 80.25 107 ASP A CA 1
ATOM 831 C C . ASP A 1 107 ? 21.063 -22.387 -23.607 1.00 80.25 107 ASP A C 1
ATOM 833 O O . ASP A 1 107 ? 20.301 -22.373 -22.644 1.00 80.25 107 ASP A O 1
ATOM 837 N N . VAL A 1 108 ? 20.672 -22.831 -24.805 1.00 75.75 108 VAL A N 1
ATOM 838 C CA . VAL A 1 108 ? 19.298 -23.257 -25.127 1.00 75.75 108 VAL A CA 1
ATOM 839 C C . VAL A 1 108 ? 18.863 -24.489 -24.317 1.00 75.75 108 VAL A C 1
ATOM 841 O O . VAL A 1 108 ? 17.674 -24.789 -24.244 1.00 75.75 108 VAL A O 1
ATOM 844 N N . SER A 1 109 ? 19.804 -25.217 -23.706 1.00 83.19 109 SER A N 1
ATOM 845 C CA . SER A 1 109 ? 19.514 -26.404 -22.896 1.00 83.19 109 SER A CA 1
ATOM 846 C C . SER A 1 109 ? 19.254 -26.111 -21.415 1.00 83.19 109 SER A C 1
ATOM 848 O O . SER A 1 109 ? 18.953 -27.041 -20.661 1.00 83.19 109 SER A O 1
ATOM 850 N N . GLN A 1 110 ? 19.343 -24.846 -20.988 1.00 82.88 110 GLN A N 1
ATOM 851 C CA . GLN A 1 110 ? 19.140 -24.483 -19.589 1.00 82.88 110 GLN A CA 1
ATOM 852 C C . GLN A 1 110 ? 17.719 -24.768 -19.110 1.00 82.88 110 GLN A C 1
ATOM 854 O O . GLN A 1 110 ? 16.722 -24.552 -19.803 1.00 82.88 110 GLN A O 1
ATOM 859 N N . VAL A 1 111 ? 17.643 -25.250 -17.872 1.00 87.38 111 VAL A N 1
ATOM 860 C CA . VAL A 1 111 ? 16.388 -25.510 -17.170 1.00 87.38 111 VAL A CA 1
ATOM 861 C C . VAL A 1 111 ? 16.089 -24.321 -16.267 1.00 87.38 111 VAL A C 1
ATOM 863 O O . VAL A 1 111 ? 16.987 -23.743 -15.660 1.00 87.38 111 VAL A O 1
ATOM 866 N N . GLU A 1 112 ? 14.811 -23.967 -16.167 1.00 88.44 112 GLU A N 1
ATOM 867 C CA . GLU A 1 112 ? 14.332 -22.940 -15.245 1.00 88.44 112 GLU A CA 1
ATOM 868 C C . GLU A 1 112 ? 14.840 -23.189 -13.814 1.00 88.44 112 GLU A C 1
ATOM 870 O O . GLU A 1 112 ? 14.663 -24.278 -13.257 1.00 88.44 112 GLU A O 1
ATOM 875 N N . ARG A 1 113 ? 15.450 -22.164 -13.204 1.00 89.12 113 ARG A N 1
ATOM 876 C CA . ARG A 1 113 ? 15.912 -22.243 -11.815 1.00 89.12 113 ARG A CA 1
ATOM 877 C C . ARG A 1 113 ? 14.721 -22.196 -10.851 1.00 89.12 113 ARG A C 1
ATOM 879 O O . ARG A 1 113 ? 13.684 -21.610 -11.176 1.00 89.12 113 ARG A O 1
ATOM 886 N N . PRO A 1 114 ? 14.843 -22.749 -9.631 1.00 90.38 114 PRO A N 1
ATOM 887 C CA . PRO A 1 114 ? 13.787 -22.665 -8.624 1.00 90.38 114 PRO A CA 1
ATOM 888 C C . PRO A 1 114 ? 13.345 -21.218 -8.374 1.00 90.38 114 PRO A C 1
ATOM 890 O O . PRO A 1 114 ? 14.180 -20.324 -8.299 1.00 90.38 114 PRO A O 1
ATOM 893 N N . SER A 1 115 ? 12.046 -20.971 -8.177 1.00 84.62 115 SER A N 1
ATOM 894 C CA . SER A 1 115 ? 11.511 -19.612 -7.952 1.00 84.62 115 SER A CA 1
ATOM 895 C C . SER A 1 115 ? 12.055 -18.926 -6.693 1.00 84.62 115 SER A C 1
ATOM 897 O O . SER A 1 115 ? 12.011 -17.706 -6.588 1.00 84.62 115 SER A O 1
ATOM 899 N N . ILE A 1 116 ? 12.566 -19.711 -5.742 1.00 84.25 116 ILE A N 1
ATOM 900 C CA . ILE A 1 116 ? 13.195 -19.228 -4.506 1.00 84.25 116 ILE A CA 1
ATOM 901 C C . ILE A 1 116 ? 14.625 -18.713 -4.713 1.00 84.25 116 ILE A C 1
ATOM 903 O O . ILE A 1 116 ? 15.215 -18.173 -3.778 1.00 84.25 116 ILE A O 1
ATOM 907 N N . GLU A 1 117 ? 15.208 -18.919 -5.894 1.00 87.19 117 GLU A N 1
ATOM 908 C CA . GLU A 1 117 ? 16.527 -18.407 -6.247 1.00 87.19 117 GLU A CA 1
ATOM 909 C C . GLU A 1 117 ? 16.385 -17.027 -6.888 1.00 87.19 117 GLU A C 1
ATOM 911 O O . GLU A 1 117 ? 15.559 -16.821 -7.782 1.00 87.19 117 GLU A O 1
ATOM 916 N N . PHE A 1 118 ? 17.195 -16.074 -6.425 1.00 85.44 118 PHE A N 1
ATOM 917 C CA . PHE A 1 118 ? 17.227 -14.745 -7.014 1.00 85.44 118 PHE A CA 1
ATOM 918 C C . PHE A 1 118 ? 18.034 -14.756 -8.312 1.00 85.44 118 PHE A C 1
ATOM 920 O O . PHE A 1 118 ? 19.219 -15.082 -8.305 1.00 85.44 118 PHE A O 1
ATOM 927 N N . THR A 1 119 ? 17.383 -14.367 -9.402 1.00 85.69 119 THR A N 1
ATOM 928 C CA . THR A 1 119 ? 17.956 -14.260 -10.744 1.00 85.69 119 THR A CA 1
ATOM 929 C C . THR A 1 119 ? 17.638 -12.894 -11.351 1.00 85.69 119 THR A C 1
ATOM 931 O O . THR A 1 119 ? 16.781 -12.158 -10.846 1.00 85.69 119 THR A O 1
ATOM 934 N N . HIS A 1 120 ? 18.258 -12.563 -12.487 1.00 80.25 120 HIS A N 1
ATOM 935 C CA . HIS A 1 120 ? 17.897 -11.362 -13.254 1.00 80.25 120 HIS A CA 1
ATOM 936 C C . HIS A 1 120 ? 16.409 -11.332 -13.658 1.00 80.25 120 HIS A C 1
ATOM 938 O O . HIS A 1 120 ? 15.806 -10.259 -13.743 1.00 80.25 120 HIS A O 1
ATOM 944 N N . SER A 1 121 ? 15.774 -12.500 -13.814 1.00 80.38 121 SER A N 1
ATOM 945 C CA . SER A 1 121 ? 14.357 -12.617 -14.173 1.00 80.38 121 SER A CA 1
ATOM 946 C C . SER A 1 121 ? 13.388 -12.544 -12.985 1.00 80.38 121 SER A C 1
ATOM 948 O O . SER A 1 121 ? 12.176 -12.434 -13.191 1.00 80.38 121 SER A O 1
ATOM 950 N N . THR A 1 122 ? 13.861 -12.569 -11.733 1.00 81.56 122 THR A N 1
ATOM 951 C CA . THR A 1 122 ? 12.965 -12.639 -10.566 1.00 81.56 122 THR A CA 1
ATOM 952 C C . THR A 1 122 ? 12.046 -11.421 -10.451 1.00 81.56 122 THR A C 1
ATOM 954 O O . THR A 1 122 ? 10.831 -11.572 -10.323 1.00 81.56 122 THR A O 1
ATOM 957 N N . VAL A 1 123 ? 12.595 -10.205 -10.524 1.00 76.50 123 VAL A N 1
ATOM 958 C CA . VAL A 1 123 ? 11.804 -8.962 -10.433 1.00 76.50 123 VAL A CA 1
ATOM 959 C C . VAL A 1 123 ? 10.740 -8.870 -11.540 1.00 76.50 123 VAL A C 1
ATOM 961 O O . VAL A 1 123 ? 9.565 -8.680 -11.209 1.00 76.50 123 VAL A O 1
ATOM 964 N N . PRO A 1 124 ? 11.072 -9.039 -12.839 1.00 74.19 124 PRO A N 1
ATOM 965 C CA . PRO A 1 124 ? 10.065 -9.001 -13.899 1.00 74.19 124 PRO A CA 1
ATOM 966 C C . PRO A 1 124 ? 9.024 -10.122 -13.775 1.00 74.19 124 PRO A C 1
ATOM 968 O O . PRO A 1 124 ? 7.845 -9.892 -14.060 1.00 74.19 124 PRO A O 1
ATOM 971 N N . ARG A 1 125 ? 9.411 -11.310 -13.296 1.00 81.50 125 ARG A N 1
ATOM 972 C CA . ARG A 1 125 ? 8.480 -12.417 -13.043 1.00 81.50 125 ARG A CA 1
ATOM 973 C C . ARG A 1 125 ? 7.470 -12.077 -11.948 1.00 81.50 125 ARG A C 1
ATOM 975 O O . ARG A 1 125 ? 6.269 -12.231 -12.160 1.00 81.50 125 ARG A O 1
ATOM 982 N N . VAL A 1 126 ? 7.933 -11.565 -10.809 1.00 81.81 126 VAL A N 1
ATOM 983 C CA . VAL A 1 126 ? 7.063 -11.136 -9.700 1.00 81.81 126 VAL A CA 1
ATOM 984 C C . VAL A 1 126 ? 6.139 -10.011 -10.155 1.00 81.81 126 VAL A C 1
ATOM 986 O O . VAL A 1 126 ? 4.933 -10.072 -9.923 1.00 81.81 126 VAL A O 1
ATOM 989 N N . GLY A 1 127 ? 6.677 -9.012 -10.862 1.00 79.19 127 GLY A N 1
ATOM 990 C CA . GLY A 1 127 ? 5.881 -7.923 -11.426 1.00 79.19 127 GLY A CA 1
ATOM 991 C C . GLY A 1 127 ? 4.806 -8.422 -12.399 1.00 79.19 127 GLY A C 1
ATOM 992 O O . GLY A 1 127 ? 3.680 -7.923 -12.383 1.00 79.19 127 GLY A O 1
ATOM 993 N N . SER A 1 128 ? 5.112 -9.446 -13.203 1.00 79.25 128 SER A N 1
ATOM 994 C CA . SER A 1 128 ? 4.151 -10.091 -14.108 1.00 79.25 128 SER A CA 1
ATOM 995 C C . SER A 1 128 ? 3.045 -10.815 -13.346 1.00 79.25 128 SER A C 1
ATOM 997 O O . SER A 1 128 ? 1.865 -10.586 -13.614 1.00 79.25 128 SER A O 1
ATOM 999 N N . LEU A 1 129 ? 3.420 -11.643 -12.368 1.00 84.94 129 LEU A N 1
ATOM 1000 C CA . LEU A 1 129 ? 2.496 -12.372 -11.500 1.00 84.94 129 LEU A CA 1
ATOM 1001 C C . LEU A 1 129 ? 1.543 -11.427 -10.771 1.00 84.94 129 LEU A C 1
ATOM 1003 O O . LEU A 1 129 ? 0.326 -11.609 -10.822 1.00 84.94 129 LEU A O 1
ATOM 1007 N N . MET A 1 130 ? 2.094 -10.386 -10.150 1.00 86.38 130 MET A N 1
ATOM 1008 C CA . MET A 1 130 ? 1.322 -9.335 -9.502 1.00 86.38 130 MET A CA 1
ATOM 1009 C C . MET A 1 130 ? 0.385 -8.649 -10.500 1.00 86.38 130 MET A C 1
ATOM 1011 O O . MET A 1 130 ? -0.810 -8.532 -10.240 1.00 86.38 130 MET A O 1
ATOM 1015 N N . GLY A 1 131 ? 0.892 -8.252 -11.670 1.00 81.25 131 GLY A N 1
ATOM 1016 C CA . GLY A 1 131 ? 0.094 -7.611 -12.713 1.00 81.25 131 GLY A CA 1
ATOM 1017 C C . GLY A 1 131 ? -1.073 -8.474 -13.206 1.00 81.25 131 GLY A C 1
ATOM 1018 O O . GLY A 1 131 ? -2.144 -7.941 -13.488 1.00 81.25 131 GLY A O 1
ATOM 1019 N N . ILE A 1 132 ? -0.907 -9.799 -13.280 1.00 84.12 132 ILE A N 1
ATOM 1020 C CA . ILE A 1 132 ? -1.998 -10.734 -13.600 1.00 84.12 132 ILE A CA 1
ATOM 1021 C C . ILE A 1 132 ? -3.091 -10.671 -12.528 1.00 84.12 132 ILE A C 1
ATOM 1023 O O . ILE A 1 132 ? -4.268 -10.566 -12.876 1.00 84.12 132 ILE A O 1
ATOM 1027 N N . GLN A 1 133 ? -2.726 -10.707 -11.242 1.00 89.25 133 GLN A N 1
ATOM 1028 C CA . GLN A 1 133 ? -3.718 -10.650 -10.161 1.00 89.25 133 GLN A CA 1
ATOM 1029 C C . GLN A 1 133 ? -4.420 -9.292 -10.103 1.00 89.25 133 GLN A C 1
ATOM 1031 O O . GLN A 1 133 ? -5.636 -9.240 -9.939 1.00 89.25 133 GLN A O 1
ATOM 1036 N N . VAL A 1 134 ? -3.683 -8.199 -10.308 1.00 85.06 134 VAL A N 1
ATOM 1037 C CA . VAL A 1 134 ? -4.251 -6.845 -10.356 1.00 85.06 134 VAL A CA 1
ATOM 1038 C C . VAL A 1 134 ? -5.245 -6.699 -11.504 1.00 85.06 134 VAL A C 1
ATOM 1040 O O . VAL A 1 134 ? -6.320 -6.154 -11.297 1.00 85.06 134 VAL A O 1
ATOM 1043 N N . ARG A 1 135 ? -4.959 -7.232 -12.698 1.00 81.94 135 ARG A N 1
ATOM 1044 C CA . ARG A 1 135 ? -5.927 -7.189 -13.808 1.00 81.94 135 ARG A CA 1
ATOM 1045 C C . ARG A 1 135 ? -7.203 -7.961 -13.494 1.00 81.94 135 ARG A C 1
ATOM 1047 O O . ARG A 1 135 ? -8.283 -7.464 -13.784 1.00 81.94 135 ARG A O 1
ATOM 1054 N N . LYS A 1 136 ? -7.090 -9.138 -12.871 1.00 85.31 136 LYS A N 1
ATOM 1055 C CA . LYS A 1 136 ? -8.263 -9.903 -12.414 1.00 85.31 136 LYS A CA 1
ATOM 1056 C C . LYS A 1 136 ? -9.082 -9.112 -11.391 1.00 85.31 136 LYS A C 1
ATOM 1058 O O . LYS A 1 136 ? -10.304 -9.102 -11.474 1.00 85.31 136 LYS A O 1
ATOM 1063 N N . TYR A 1 137 ? -8.406 -8.419 -10.471 1.00 84.19 137 TYR A N 1
ATOM 1064 C CA . TYR A 1 137 ? -9.031 -7.501 -9.518 1.00 84.19 137 TYR A CA 1
ATOM 1065 C C . TYR A 1 137 ? -9.764 -6.356 -10.231 1.00 84.19 137 TYR A C 1
ATOM 1067 O O . TYR A 1 137 ? -10.949 -6.152 -9.996 1.00 84.19 137 TYR A O 1
ATOM 1075 N N . MET A 1 138 ? -9.099 -5.653 -11.151 1.00 80.19 138 MET A N 1
ATOM 1076 C CA . MET A 1 138 ? -9.699 -4.531 -11.881 1.00 80.19 138 MET A CA 1
ATOM 1077 C C . MET A 1 138 ? -10.894 -4.978 -12.723 1.00 80.19 138 MET A C 1
ATOM 1079 O O . MET A 1 138 ? -11.916 -4.308 -12.721 1.00 80.19 138 MET A O 1
ATOM 1083 N N . GLN A 1 139 ? -10.809 -6.133 -13.387 1.00 83.12 139 GLN A N 1
ATOM 1084 C CA . GLN A 1 139 ? -11.927 -6.705 -14.145 1.00 83.12 139 GLN A CA 1
ATOM 1085 C C . GLN A 1 139 ? -13.141 -6.998 -13.259 1.00 83.12 139 GLN A C 1
ATOM 1087 O O . GLN A 1 139 ? -14.267 -6.750 -13.679 1.00 83.12 139 GLN A O 1
ATOM 1092 N N . ALA A 1 140 ? -12.928 -7.476 -12.029 1.00 80.75 140 ALA A N 1
ATOM 1093 C CA . ALA A 1 140 ? -14.017 -7.674 -11.076 1.00 80.75 140 ALA A CA 1
ATOM 1094 C C . ALA A 1 140 ? -14.680 -6.344 -10.664 1.00 80.75 140 ALA A C 1
ATOM 1096 O O . ALA A 1 140 ? -15.885 -6.323 -10.428 1.00 80.75 140 ALA A O 1
ATOM 1097 N N . CYS A 1 141 ? -13.915 -5.247 -10.627 1.00 78.06 141 CYS A N 1
ATOM 1098 C CA . CYS A 1 141 ? -14.404 -3.908 -10.281 1.00 78.06 141 CYS A CA 1
ATOM 1099 C C . CYS A 1 141 ? -15.018 -3.134 -11.468 1.00 78.06 141 CYS A C 1
ATOM 1101 O O . CYS A 1 141 ? -15.877 -2.280 -11.271 1.00 78.06 141 CYS A O 1
ATOM 1103 N N . GLN A 1 142 ? -14.600 -3.420 -12.707 1.00 75.00 142 GLN A N 1
ATOM 1104 C CA . GLN A 1 142 ? -14.970 -2.676 -13.926 1.00 75.00 142 GLN A CA 1
ATOM 1105 C C . GLN A 1 142 ? -16.467 -2.669 -14.243 1.00 75.00 142 GLN A C 1
ATOM 1107 O O . GLN A 1 142 ? -16.929 -1.826 -15.004 1.00 75.00 142 GLN A O 1
ATOM 1112 N N . HIS A 1 143 ? -17.253 -3.582 -13.679 1.00 71.31 143 HIS A N 1
ATOM 1113 C CA . HIS A 1 143 ? -18.708 -3.600 -13.868 1.00 71.31 143 HIS A CA 1
ATOM 1114 C C . HIS A 1 143 ? -19.442 -2.688 -12.872 1.00 71.31 143 HIS A C 1
ATOM 1116 O O . HIS A 1 143 ? -20.598 -2.939 -12.543 1.00 71.31 143 HIS A O 1
ATOM 1122 N N . GLY A 1 144 ? -18.752 -1.662 -12.352 1.00 63.66 144 GLY A N 1
ATOM 1123 C CA . GLY A 1 144 ? -19.245 -0.764 -11.301 1.00 63.66 144 GLY A CA 1
ATOM 1124 C C . GLY A 1 144 ? -19.488 -1.468 -9.963 1.00 63.66 144 GLY A C 1
ATOM 1125 O O . GLY A 1 144 ? -20.031 -0.875 -9.036 1.00 63.66 144 GLY A O 1
ATOM 1126 N N . GLY A 1 145 ? -19.116 -2.747 -9.879 1.00 75.06 145 GLY A N 1
ATOM 1127 C CA . GLY A 1 145 ? -19.345 -3.599 -8.733 1.00 75.06 145 GLY A CA 1
ATOM 1128 C C . GLY A 1 145 ? -18.194 -3.492 -7.754 1.00 75.06 145 GLY A C 1
ATOM 1129 O O . GLY A 1 145 ? -17.035 -3.731 -8.084 1.00 75.06 145 GLY A O 1
ATOM 1130 N N . GLU A 1 146 ? -18.526 -3.197 -6.511 1.00 82.94 146 GLU A N 1
ATOM 1131 C CA . GLU A 1 146 ? -17.651 -3.516 -5.404 1.00 82.94 146 GLU A CA 1
ATOM 1132 C C . GLU A 1 146 ? -17.402 -5.032 -5.342 1.00 82.94 146 GLU A C 1
ATOM 1134 O O . GLU A 1 146 ? -18.328 -5.828 -5.503 1.00 82.94 146 GLU A O 1
ATOM 1139 N N . MET A 1 147 ? -16.163 -5.464 -5.072 1.00 87.94 147 MET A N 1
ATOM 1140 C CA . MET A 1 147 ? -15.889 -6.896 -4.895 1.00 87.94 147 MET A CA 1
ATOM 1141 C C . MET A 1 147 ? -16.768 -7.470 -3.768 1.00 87.94 147 MET A C 1
ATOM 1143 O O . MET A 1 147 ? -17.151 -6.787 -2.825 1.00 87.94 147 MET A O 1
ATOM 1147 N N . THR A 1 148 ? -17.039 -8.756 -3.763 1.00 92.94 148 THR A N 1
ATOM 1148 C CA . THR A 1 148 ? -17.632 -9.415 -2.591 1.00 92.94 148 THR A CA 1
ATOM 1149 C C . THR A 1 148 ? -16.542 -9.770 -1.575 1.00 92.94 148 THR A C 1
ATOM 1151 O O . THR A 1 148 ? -15.350 -9.777 -1.901 1.00 92.94 148 THR A O 1
ATOM 1154 N N . TYR A 1 149 ? -16.921 -10.071 -0.330 1.00 95.31 149 TYR A N 1
ATOM 1155 C CA . TYR A 1 149 ? -15.963 -10.528 0.683 1.00 95.31 149 TYR A CA 1
ATOM 1156 C C . TYR A 1 149 ? -15.188 -11.791 0.247 1.00 95.31 149 TYR A C 1
ATOM 1158 O O . TYR A 1 149 ? -13.956 -11.767 0.298 1.00 95.31 149 TYR A O 1
ATOM 1166 N N . PRO A 1 150 ? -15.833 -12.843 -0.308 1.00 96.44 150 PRO A N 1
ATOM 1167 C CA . PRO A 1 150 ? -15.114 -14.008 -0.828 1.00 96.44 150 PRO A CA 1
ATOM 1168 C C . PRO A 1 150 ? -14.120 -13.672 -1.947 1.00 96.44 150 PRO A C 1
ATOM 1170 O O . PRO A 1 150 ? -13.023 -14.228 -1.983 1.00 96.44 150 PRO A O 1
ATOM 1173 N N . GLN A 1 151 ? -14.461 -12.736 -2.840 1.00 94.62 151 GLN A N 1
ATOM 1174 C CA . GLN A 1 151 ? -13.540 -12.290 -3.888 1.00 94.62 151 GLN A CA 1
ATOM 1175 C C . GLN A 1 151 ? -12.317 -11.570 -3.301 1.00 94.62 151 GLN A C 1
ATOM 1177 O O . GLN A 1 151 ? -11.212 -11.742 -3.815 1.00 94.62 151 GLN A O 1
ATOM 1182 N N . VAL A 1 152 ? -12.479 -10.792 -2.221 1.00 95.56 152 VAL A N 1
ATOM 1183 C CA . VAL A 1 152 ? -11.344 -10.161 -1.523 1.00 95.56 152 VAL A CA 1
ATOM 1184 C C . VAL A 1 152 ? -10.415 -11.213 -0.930 1.00 95.56 152 VAL A C 1
ATOM 1186 O O . VAL A 1 152 ? -9.209 -11.121 -1.139 1.00 95.56 152 VAL A O 1
ATOM 1189 N N . LEU A 1 153 ? -10.954 -12.244 -0.275 1.00 97.31 153 LEU A N 1
ATOM 1190 C CA . LEU A 1 153 ? -10.143 -13.348 0.251 1.00 97.31 153 LEU A CA 1
ATOM 1191 C C . LEU A 1 153 ? -9.416 -14.112 -0.867 1.00 97.31 153 LEU A C 1
ATOM 1193 O O . LEU A 1 153 ? -8.251 -14.478 -0.722 1.00 97.31 153 LEU A O 1
ATOM 1197 N N . GLN A 1 154 ? -10.069 -14.317 -2.015 1.00 96.25 154 GLN A N 1
ATOM 1198 C CA . GLN A 1 154 ? -9.438 -14.944 -3.177 1.00 96.25 154 GLN A CA 1
ATOM 1199 C C . GLN A 1 154 ? -8.283 -14.095 -3.731 1.00 96.25 154 GLN A C 1
ATOM 1201 O O . GLN A 1 154 ? -7.233 -14.640 -4.086 1.00 96.25 154 GLN A O 1
ATOM 1206 N N . PHE A 1 155 ? -8.469 -12.775 -3.811 1.00 95.31 155 PHE A N 1
ATOM 1207 C CA . PHE A 1 155 ? -7.427 -11.844 -4.233 1.00 95.31 155 PHE A CA 1
ATOM 1208 C C . PHE A 1 155 ? -6.263 -11.815 -3.237 1.00 95.31 155 PHE A C 1
ATOM 1210 O O . PHE A 1 155 ? -5.111 -11.894 -3.663 1.00 95.31 155 PHE A O 1
ATOM 1217 N N . ASP A 1 156 ? -6.541 -11.797 -1.931 1.00 96.81 156 ASP A N 1
ATOM 1218 C CA . ASP A 1 156 ? -5.514 -11.866 -0.889 1.00 96.81 156 ASP A CA 1
ATOM 1219 C C . ASP A 1 156 ? -4.671 -13.138 -0.998 1.00 96.81 156 ASP A C 1
ATOM 1221 O O . ASP A 1 156 ? -3.449 -13.060 -1.146 1.00 96.81 156 ASP A O 1
ATOM 1225 N N . ALA A 1 157 ? -5.316 -14.304 -1.077 1.00 96.88 157 ALA A N 1
ATOM 1226 C CA . ALA A 1 157 ? -4.625 -15.576 -1.260 1.00 96.88 157 ALA A CA 1
ATOM 1227 C C . ALA A 1 157 ? -3.795 -15.610 -2.558 1.00 96.88 157 ALA A C 1
ATOM 1229 O O . ALA A 1 157 ? -2.737 -16.239 -2.627 1.00 96.88 157 ALA A O 1
ATOM 1230 N N . ALA A 1 158 ? -4.254 -14.948 -3.623 1.00 95.25 158 ALA A N 1
ATOM 1231 C CA . ALA A 1 158 ? -3.500 -14.845 -4.865 1.00 95.25 158 ALA A CA 1
ATOM 1232 C C . ALA A 1 158 ? -2.261 -13.950 -4.723 1.00 95.25 158 ALA A C 1
ATOM 1234 O O . ALA A 1 158 ? -1.188 -14.344 -5.169 1.00 95.25 158 ALA A O 1
ATOM 1235 N N . MET A 1 159 ? -2.384 -12.790 -4.080 1.00 94.31 159 MET A N 1
ATOM 1236 C CA . MET A 1 159 ? -1.273 -11.862 -3.850 1.00 94.31 159 MET A CA 1
ATOM 1237 C C . MET A 1 159 ? -0.244 -12.431 -2.865 1.00 94.31 159 MET A C 1
ATOM 1239 O O . MET A 1 159 ? 0.955 -12.280 -3.083 1.00 94.31 159 MET A O 1
ATOM 1243 N N . ARG A 1 160 ? -0.680 -13.165 -1.836 1.00 93.62 160 ARG A N 1
ATOM 1244 C CA . ARG A 1 160 ? 0.213 -13.895 -0.920 1.00 93.62 160 ARG A CA 1
ATOM 1245 C C . ARG A 1 160 ? 1.030 -14.960 -1.631 1.00 93.62 160 ARG A C 1
ATOM 1247 O O . ARG A 1 160 ? 2.234 -15.003 -1.450 1.00 93.62 160 ARG A O 1
ATOM 1254 N N . ARG A 1 161 ? 0.429 -15.707 -2.560 1.00 92.75 161 ARG A N 1
ATOM 1255 C CA . ARG A 1 161 ? 1.187 -16.628 -3.426 1.00 92.75 161 ARG A CA 1
ATOM 1256 C C . ARG A 1 161 ? 2.229 -15.926 -4.298 1.00 92.75 161 ARG A C 1
ATOM 1258 O O . ARG A 1 161 ? 3.174 -16.578 -4.734 1.00 92.75 161 ARG A O 1
ATOM 1265 N N . VAL A 1 162 ? 2.062 -14.635 -4.599 1.00 90.38 162 VAL A N 1
ATOM 1266 C CA . VAL A 1 162 ? 3.111 -13.836 -5.256 1.00 90.38 162 VAL A CA 1
ATOM 1267 C C . VAL A 1 162 ? 4.220 -13.493 -4.261 1.00 90.38 162 VAL A C 1
ATOM 1269 O O . VAL A 1 162 ? 5.390 -13.599 -4.616 1.00 90.38 162 VAL A O 1
ATOM 1272 N N . LEU A 1 163 ? 3.870 -13.139 -3.019 1.00 88.62 163 LEU A N 1
ATOM 1273 C CA . LEU A 1 163 ? 4.837 -12.903 -1.941 1.00 88.62 163 LEU A CA 1
ATOM 1274 C C . LEU A 1 163 ? 5.657 -14.157 -1.612 1.00 88.62 163 LEU A C 1
ATOM 1276 O O . LEU A 1 163 ? 6.871 -14.062 -1.487 1.00 88.62 163 LEU A O 1
ATOM 1280 N N . ASP A 1 164 ? 5.026 -15.328 -1.555 1.00 88.19 164 ASP A N 1
ATOM 1281 C CA . ASP A 1 164 ? 5.687 -16.607 -1.253 1.00 88.19 164 ASP A CA 1
ATOM 1282 C C . ASP A 1 164 ? 6.702 -17.022 -2.332 1.00 88.19 164 ASP A C 1
ATOM 1284 O O . ASP 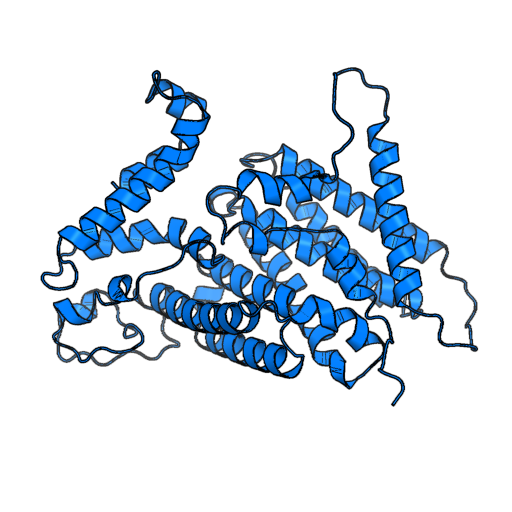A 1 164 ? 7.584 -17.844 -2.090 1.00 88.19 164 ASP A O 1
ATOM 1288 N N . GLN A 1 165 ? 6.589 -16.455 -3.536 1.00 85.19 165 GLN A N 1
ATOM 1289 C CA . GLN A 1 165 ? 7.529 -16.680 -4.634 1.00 85.19 165 GLN A CA 1
ATOM 1290 C C . GLN A 1 165 ? 8.726 -15.728 -4.605 1.00 85.19 165 GLN A C 1
ATOM 1292 O O . GLN A 1 165 ? 9.602 -15.843 -5.461 1.00 85.19 165 GLN A O 1
ATOM 1297 N N . LEU A 1 166 ? 8.782 -14.787 -3.658 1.00 82.94 166 LEU A N 1
ATOM 1298 C CA . LEU A 1 166 ? 9.917 -13.886 -3.536 1.00 82.94 166 LEU A CA 1
ATOM 1299 C C . LEU A 1 166 ? 11.081 -14.567 -2.801 1.00 82.94 166 LEU A C 1
ATOM 1301 O O . LEU A 1 166 ? 10.908 -15.036 -1.675 1.00 82.94 166 LEU A O 1
ATOM 1305 N N . PRO A 1 167 ? 12.292 -14.590 -3.383 1.00 80.50 167 PRO A N 1
ATOM 1306 C CA . PRO A 1 167 ? 13.468 -15.120 -2.711 1.00 80.50 167 PRO A CA 1
ATOM 1307 C C . PRO A 1 167 ? 13.805 -14.305 -1.451 1.00 80.50 167 PRO A C 1
ATOM 1309 O O . PRO A 1 167 ? 13.733 -13.076 -1.433 1.00 80.50 167 PRO A O 1
ATOM 1312 N N . SER A 1 168 ? 14.235 -14.987 -0.388 1.00 73.25 168 SER A N 1
ATOM 1313 C CA . SER A 1 168 ? 14.522 -14.379 0.923 1.00 73.25 168 SER A CA 1
ATOM 1314 C C . SER A 1 168 ? 15.511 -13.188 0.915 1.00 73.25 168 SER A C 1
ATOM 1316 O O . SER A 1 168 ? 15.336 -12.303 1.754 1.00 73.25 168 SER A O 1
ATOM 1318 N N . PRO A 1 169 ? 16.517 -13.087 0.015 1.00 56.19 169 PRO A N 1
ATOM 1319 C CA . PRO A 1 169 ? 17.387 -11.909 -0.079 1.00 56.19 169 PRO A CA 1
ATOM 1320 C C . PRO A 1 169 ? 16.704 -10.687 -0.701 1.00 56.19 169 PRO A C 1
ATOM 1322 O O . PRO A 1 169 ? 17.086 -9.560 -0.399 1.00 56.19 169 PRO A O 1
ATOM 1325 N N . LEU A 1 170 ? 15.679 -10.879 -1.539 1.00 55.38 170 LEU A N 1
ATOM 1326 C CA . LEU A 1 170 ? 14.945 -9.769 -2.150 1.00 55.38 170 LEU A CA 1
ATOM 1327 C C . LEU A 1 170 ? 14.144 -8.981 -1.125 1.00 55.38 170 LEU A C 1
ATOM 1329 O O . LEU A 1 170 ? 14.013 -7.762 -1.255 1.00 55.38 170 LEU A O 1
ATOM 1333 N N . ILE A 1 171 ? 13.700 -9.653 -0.061 1.00 58.06 171 ILE A N 1
ATOM 1334 C CA . ILE A 1 171 ? 13.141 -8.974 1.101 1.00 58.06 171 ILE A CA 1
ATOM 1335 C C . ILE A 1 171 ? 14.125 -7.917 1.603 1.00 58.06 171 ILE A C 1
ATOM 1337 O O . ILE A 1 171 ? 13.655 -6.920 2.109 1.00 58.06 171 ILE A O 1
ATOM 1341 N N . ALA A 1 172 ? 15.448 -8.049 1.433 1.00 55.06 172 ALA A N 1
ATOM 1342 C CA . ALA A 1 172 ? 16.428 -7.126 1.998 1.00 55.06 172 ALA A CA 1
ATOM 1343 C C . ALA A 1 172 ? 16.665 -5.832 1.192 1.00 55.06 172 ALA A C 1
ATOM 1345 O O . ALA A 1 172 ? 16.740 -4.777 1.824 1.00 55.06 172 ALA A O 1
ATOM 1346 N N . SER A 1 173 ? 16.752 -5.861 -0.144 1.00 59.59 173 SER A N 1
ATOM 1347 C CA . SER A 1 173 ? 17.152 -4.689 -0.946 1.00 59.59 173 SER A CA 1
ATOM 1348 C C . SER A 1 173 ? 16.376 -4.560 -2.268 1.00 59.59 173 SER A C 1
ATOM 1350 O O . SER A 1 173 ? 16.093 -5.542 -2.947 1.00 59.59 173 SER A O 1
ATOM 1352 N N . LEU A 1 174 ? 15.992 -3.324 -2.616 1.00 52.78 174 LEU A N 1
ATOM 1353 C CA . LEU A 1 174 ? 15.292 -2.871 -3.840 1.00 52.78 174 LEU A CA 1
ATOM 1354 C C . LEU A 1 174 ? 13.912 -3.481 -4.178 1.00 52.78 174 LEU A C 1
ATOM 1356 O O . LEU A 1 174 ? 13.042 -2.737 -4.622 1.00 52.78 174 LEU A O 1
ATOM 1360 N N . SER A 1 175 ? 13.624 -4.759 -3.911 1.00 62.06 175 SER A N 1
ATOM 1361 C CA . SER A 1 175 ? 12.271 -5.312 -4.129 1.00 62.06 175 SER A CA 1
ATOM 1362 C C . SER A 1 175 ? 11.271 -4.973 -3.016 1.00 62.06 175 SER A C 1
ATOM 1364 O O . SER A 1 175 ? 10.073 -5.223 -3.162 1.00 62.06 175 SER A O 1
ATOM 1366 N N . ARG A 1 176 ? 11.737 -4.354 -1.921 1.00 71.56 176 ARG A N 1
ATOM 1367 C CA . ARG A 1 176 ? 10.875 -3.914 -0.814 1.00 71.56 176 ARG A CA 1
ATOM 1368 C C . ARG A 1 176 ? 9.795 -2.936 -1.260 1.00 71.56 176 ARG A C 1
ATOM 1370 O O . ARG A 1 176 ? 8.697 -2.984 -0.723 1.00 71.56 176 ARG A O 1
ATOM 1377 N N . GLU A 1 177 ? 10.052 -2.107 -2.268 1.00 72.12 177 GLU A N 1
ATOM 1378 C CA . GLU A 1 177 ? 8.999 -1.237 -2.798 1.00 72.12 177 GLU A CA 1
ATOM 1379 C C . GLU A 1 177 ? 7.913 -2.039 -3.528 1.00 72.12 177 GLU A C 1
ATOM 1381 O O . GLU A 1 177 ? 6.724 -1.737 -3.425 1.00 72.12 177 GLU A O 1
ATOM 1386 N N . GLY A 1 178 ? 8.295 -3.147 -4.168 1.00 75.62 178 GLY A N 1
ATOM 1387 C CA . GLY A 1 178 ? 7.343 -4.114 -4.706 1.00 75.62 178 GLY A CA 1
ATOM 1388 C C . GLY A 1 178 ? 6.515 -4.793 -3.612 1.00 75.62 178 GLY A C 1
ATOM 1389 O O . GLY A 1 178 ? 5.299 -4.915 -3.760 1.00 75.62 178 GLY A O 1
ATOM 1390 N N . LEU A 1 179 ? 7.142 -5.156 -2.487 1.00 85.06 179 LEU A N 1
ATOM 1391 C CA . LEU A 1 179 ? 6.443 -5.668 -1.299 1.00 85.06 179 LEU A CA 1
ATOM 1392 C C . LEU A 1 179 ? 5.446 -4.641 -0.745 1.00 85.06 179 LEU A C 1
ATOM 1394 O O . LEU A 1 179 ? 4.282 -4.973 -0.519 1.00 85.06 179 LEU A O 1
ATOM 1398 N N . ASN A 1 180 ? 5.873 -3.385 -0.583 1.00 87.56 180 ASN A N 1
ATOM 1399 C CA . ASN A 1 180 ? 5.015 -2.288 -0.132 1.00 87.56 180 ASN A CA 1
ATOM 1400 C C . ASN A 1 180 ? 3.817 -2.101 -1.063 1.00 87.56 180 ASN A C 1
ATOM 1402 O O . ASN A 1 180 ? 2.699 -1.897 -0.591 1.00 87.56 180 ASN A O 1
ATOM 1406 N N . CYS A 1 181 ? 4.025 -2.229 -2.374 1.00 86.94 181 CYS A N 1
ATOM 1407 C CA . CYS A 1 181 ? 2.949 -2.139 -3.348 1.00 86.94 181 CYS A CA 1
ATOM 1408 C C . CYS A 1 181 ? 1.918 -3.268 -3.170 1.00 86.94 181 CYS A C 1
ATOM 1410 O O . CYS A 1 181 ? 0.712 -3.007 -3.152 1.00 86.94 181 CYS A O 1
ATOM 1412 N N . ILE A 1 182 ? 2.373 -4.513 -2.974 1.00 91.19 182 ILE A N 1
ATOM 1413 C CA . ILE A 1 182 ? 1.489 -5.654 -2.693 1.00 91.19 182 ILE A CA 1
ATOM 1414 C C . ILE A 1 182 ? 0.701 -5.418 -1.397 1.00 91.19 182 ILE A C 1
ATOM 1416 O O . ILE A 1 182 ? -0.527 -5.520 -1.408 1.00 91.19 182 ILE A O 1
ATOM 1420 N N . HIS A 1 183 ? 1.370 -5.038 -0.307 1.00 94.00 183 HIS A N 1
ATOM 1421 C CA . HIS A 1 183 ? 0.709 -4.770 0.972 1.00 94.00 183 HIS A CA 1
ATOM 1422 C C . HIS A 1 183 ? -0.279 -3.603 0.893 1.00 94.00 183 HIS A C 1
ATOM 1424 O O . HIS A 1 183 ? -1.387 -3.712 1.410 1.00 94.00 183 HIS A O 1
ATOM 1430 N N . ASN A 1 184 ? 0.052 -2.517 0.194 1.00 92.06 184 ASN A N 1
ATOM 1431 C CA . ASN A 1 184 ? -0.873 -1.404 -0.024 1.00 92.06 184 ASN A CA 1
ATOM 1432 C C . ASN A 1 184 ? -2.125 -1.844 -0.806 1.00 92.06 184 ASN A C 1
ATOM 1434 O O . ASN A 1 184 ? -3.231 -1.397 -0.503 1.00 92.06 184 ASN A O 1
ATOM 1438 N N . ARG A 1 185 ? -1.997 -2.756 -1.778 1.00 90.81 185 ARG A N 1
ATOM 1439 C CA . ARG A 1 185 ? -3.153 -3.310 -2.506 1.00 90.81 185 ARG A CA 1
ATOM 1440 C C . ARG A 1 185 ? -4.012 -4.229 -1.649 1.00 90.81 185 ARG A C 1
ATOM 1442 O O . ARG A 1 185 ? -5.234 -4.114 -1.694 1.00 90.81 185 ARG A O 1
ATOM 1449 N N . LEU A 1 186 ? -3.390 -5.103 -0.861 1.00 94.69 186 LEU A N 1
ATOM 1450 C CA . LEU A 1 186 ? -4.095 -5.942 0.110 1.00 94.69 186 LEU A CA 1
ATOM 1451 C C . LEU A 1 186 ? -4.861 -5.078 1.115 1.00 94.69 186 LEU A C 1
ATOM 1453 O O . LEU A 1 186 ? -6.058 -5.274 1.315 1.00 94.69 186 LEU A O 1
ATOM 1457 N N . LEU A 1 187 ? -4.203 -4.051 1.657 1.00 93.81 187 LEU A N 1
ATOM 1458 C CA . LEU A 1 187 ? -4.819 -3.061 2.534 1.00 93.81 187 LEU A CA 1
ATOM 1459 C C . LEU A 1 187 ? -6.040 -2.418 1.860 1.00 93.81 187 LEU A C 1
ATOM 1461 O O . LEU A 1 187 ? -7.115 -2.392 2.453 1.00 93.81 187 LEU A O 1
ATOM 1465 N N . ARG A 1 188 ? -5.926 -1.966 0.601 1.00 90.31 188 ARG A N 1
ATOM 1466 C CA . ARG A 1 188 ? -7.065 -1.410 -0.161 1.00 90.31 188 ARG A CA 1
ATOM 1467 C C . ARG A 1 188 ? -8.223 -2.397 -0.316 1.00 90.31 188 ARG A C 1
ATOM 1469 O O . ARG A 1 188 ? -9.368 -1.977 -0.187 1.00 90.31 188 ARG A O 1
ATOM 1476 N N . ALA A 1 189 ? -7.943 -3.668 -0.598 1.00 91.81 189 ALA A N 1
ATOM 1477 C CA . ALA A 1 189 ? -8.976 -4.681 -0.806 1.00 91.81 189 ALA A CA 1
ATOM 1478 C C . ALA A 1 189 ? -9.731 -5.013 0.496 1.00 91.81 189 ALA A C 1
ATOM 1480 O O . ALA A 1 189 ? -10.959 -5.132 0.493 1.00 91.81 189 ALA A O 1
ATOM 1481 N N . HIS A 1 190 ? -9.005 -5.112 1.615 1.00 95.38 190 HIS A N 1
ATOM 1482 C CA . HIS A 1 190 ? -9.559 -5.483 2.919 1.00 95.38 190 HIS A CA 1
ATOM 1483 C C . HIS A 1 190 ? -10.212 -4.325 3.686 1.00 95.38 190 HIS A C 1
ATOM 1485 O O . HIS A 1 190 ? -11.121 -4.577 4.479 1.00 95.38 190 HIS A O 1
ATOM 1491 N N . ARG A 1 191 ? -9.808 -3.067 3.445 1.00 90.12 191 ARG A N 1
ATOM 1492 C CA . ARG A 1 191 ? -10.189 -1.905 4.279 1.00 90.12 191 ARG A CA 1
ATOM 1493 C C . ARG A 1 191 ? -11.687 -1.785 4.574 1.00 90.12 191 ARG A C 1
ATOM 1495 O O . ARG A 1 191 ? -12.066 -1.460 5.687 1.00 90.12 191 ARG A O 1
ATOM 1502 N N . ARG A 1 192 ? -12.550 -2.061 3.598 1.0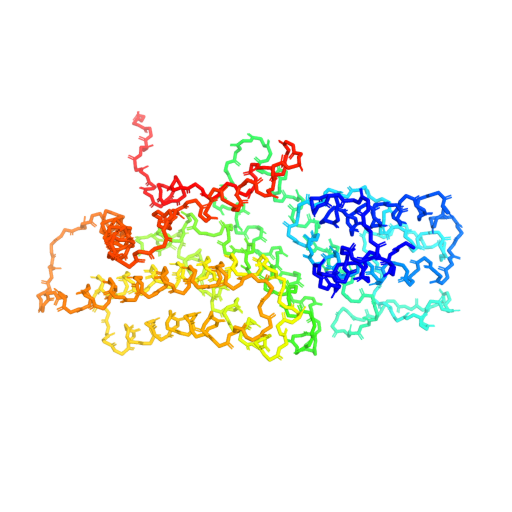0 90.00 192 ARG A N 1
ATOM 1503 C CA . ARG A 1 192 ? -14.010 -1.892 3.732 1.00 90.00 192 ARG A CA 1
ATOM 1504 C C . ARG A 1 192 ? -14.668 -2.943 4.624 1.00 90.00 192 ARG A C 1
ATOM 1506 O O . ARG A 1 192 ? -15.755 -2.736 5.142 1.00 90.00 192 ARG A O 1
ATOM 1513 N N . PHE A 1 193 ? -14.002 -4.077 4.812 1.00 94.50 193 PHE A N 1
ATOM 1514 C CA . PHE A 1 193 ? -14.452 -5.141 5.704 1.00 94.50 193 PHE A CA 1
ATOM 1515 C C . PHE A 1 193 ? -13.732 -5.112 7.052 1.00 94.50 193 PHE A C 1
ATOM 1517 O O . PHE A 1 193 ? -14.155 -5.795 7.980 1.00 94.50 193 PHE A O 1
ATOM 1524 N N . MET A 1 194 ? -12.668 -4.310 7.175 1.00 94.50 194 MET A N 1
ATOM 1525 C CA . MET A 1 194 ? -11.878 -4.171 8.397 1.00 94.50 194 MET A CA 1
ATOM 1526 C C . MET A 1 194 ? -12.751 -3.812 9.599 1.00 94.50 194 MET A C 1
ATOM 1528 O O . MET A 1 194 ? -12.600 -4.414 10.657 1.00 94.50 194 MET A O 1
ATOM 1532 N N . MET A 1 195 ? -13.665 -2.852 9.443 1.00 91.88 195 MET A N 1
ATOM 1533 C CA . MET A 1 195 ? -14.508 -2.415 10.553 1.00 91.88 195 MET A CA 1
ATOM 1534 C C . MET A 1 195 ? -15.457 -3.511 11.038 1.00 91.88 195 MET A C 1
ATOM 1536 O O . MET A 1 195 ? -15.606 -3.707 12.243 1.00 91.88 195 MET A O 1
ATOM 1540 N N . ARG A 1 196 ? -16.026 -4.286 10.108 1.00 93.00 196 ARG A N 1
ATOM 1541 C CA . ARG A 1 196 ? -16.922 -5.405 10.432 1.00 93.00 196 ARG A CA 1
ATOM 1542 C C . ARG A 1 196 ? -16.212 -6.497 11.219 1.00 93.00 196 ARG A C 1
ATOM 1544 O O . ARG A 1 196 ? -16.808 -7.048 12.133 1.00 93.00 196 ARG A O 1
ATOM 1551 N N . GLY A 1 197 ? -14.938 -6.763 10.929 1.00 95.50 197 GLY A N 1
ATOM 1552 C CA . GLY A 1 197 ? -14.176 -7.814 11.610 1.00 95.50 197 GLY A CA 1
ATOM 1553 C C . GLY A 1 197 ? -13.871 -7.540 13.085 1.00 95.50 197 GLY A C 1
ATOM 1554 O O . GLY A 1 197 ? -13.392 -8.427 13.785 1.00 95.50 197 GLY A O 1
ATOM 1555 N N . TYR A 1 198 ? -14.177 -6.340 13.588 1.00 94.00 198 TYR A N 1
ATOM 1556 C CA . TYR A 1 198 ? -14.186 -6.091 15.024 1.00 94.00 198 TYR A CA 1
ATOM 1557 C C . TYR A 1 198 ? -15.449 -6.652 15.694 1.00 94.00 198 TYR A C 1
ATOM 1559 O O . TYR A 1 198 ? -15.357 -7.132 16.825 1.00 94.00 198 TYR A O 1
ATOM 1567 N N . SER A 1 199 ? -16.619 -6.578 15.055 1.00 92.38 199 SER A N 1
ATOM 1568 C CA . SER A 1 199 ? -17.904 -7.008 15.633 1.00 92.38 199 SER A CA 1
ATOM 1569 C C . SER A 1 199 ? -18.395 -8.372 15.142 1.00 92.38 199 SER A C 1
ATOM 1571 O O . SER A 1 199 ? -19.244 -8.966 15.795 1.00 92.38 199 SER A O 1
ATOM 1573 N N . ASP A 1 200 ? -17.891 -8.851 14.008 1.00 94.56 200 ASP A N 1
ATOM 1574 C CA . ASP A 1 200 ? -18.286 -10.104 13.368 1.00 94.56 200 ASP A CA 1
ATOM 1575 C C . ASP A 1 200 ? -17.042 -10.939 13.024 1.00 94.56 200 ASP A C 1
ATOM 1577 O O . ASP A 1 200 ? -16.223 -10.551 12.183 1.00 94.56 200 ASP A O 1
ATOM 1581 N N . ASP A 1 201 ? -16.926 -12.108 13.660 1.00 95.88 201 ASP A N 1
ATOM 1582 C CA . ASP A 1 201 ? -15.824 -13.057 13.466 1.00 95.88 201 ASP A CA 1
ATOM 1583 C C . ASP A 1 201 ? -15.679 -13.491 11.998 1.00 95.88 201 ASP A C 1
ATOM 1585 O O . ASP A 1 201 ? -14.566 -13.751 11.534 1.00 95.88 201 ASP A O 1
ATOM 1589 N N . GLY A 1 202 ? -16.773 -13.491 11.225 1.00 97.06 202 GLY A N 1
ATOM 1590 C CA . GLY A 1 202 ? -16.765 -13.805 9.797 1.00 97.06 202 GLY A CA 1
ATOM 1591 C C . GLY A 1 202 ? -15.931 -12.837 8.953 1.00 97.06 202 GLY A C 1
ATOM 1592 O O . GLY A 1 202 ? -15.503 -13.204 7.860 1.00 97.06 202 GLY A O 1
ATOM 1593 N N . TYR A 1 203 ? -15.655 -11.630 9.459 1.00 97.38 203 TYR A N 1
ATOM 1594 C CA . TYR A 1 203 ? -14.842 -10.613 8.787 1.00 97.38 203 TYR A CA 1
ATOM 1595 C C . TYR A 1 203 ? -13.476 -10.376 9.449 1.00 97.38 203 TYR A C 1
ATOM 1597 O O . TYR A 1 203 ? -12.683 -9.589 8.917 1.00 97.38 203 TYR A O 1
ATOM 1605 N N . GLN A 1 204 ? -13.165 -11.065 10.556 1.00 97.19 204 GLN A N 1
ATOM 1606 C CA . GLN A 1 204 ? -11.960 -10.855 11.373 1.00 97.19 204 GLN A CA 1
ATOM 1607 C C . GLN A 1 204 ? -10.665 -10.895 10.550 1.00 97.19 204 GLN A C 1
ATOM 1609 O O . GLN A 1 204 ? -9.757 -10.086 10.762 1.00 97.19 204 GLN A O 1
ATOM 1614 N N . GLU A 1 205 ? -10.601 -11.782 9.555 1.00 97.62 205 GLU A N 1
ATOM 1615 C CA . GLU A 1 205 ? -9.449 -11.915 8.663 1.00 97.62 205 GLU A CA 1
ATOM 1616 C C . GLU A 1 205 ? -9.100 -10.585 7.975 1.00 97.62 205 GLU A C 1
ATOM 1618 O O . GLU A 1 205 ? -7.931 -10.220 7.888 1.00 97.62 205 GLU A O 1
ATOM 1623 N N . SER A 1 206 ? -10.094 -9.792 7.554 1.00 97.06 206 SER A N 1
ATOM 1624 C CA . SER A 1 206 ? -9.828 -8.491 6.919 1.00 97.06 206 SER A CA 1
ATOM 1625 C C . SER A 1 206 ? -9.278 -7.455 7.884 1.00 97.06 206 SER A C 1
ATOM 1627 O O . SER A 1 206 ? -8.450 -6.633 7.484 1.00 97.06 206 SER A O 1
ATOM 1629 N N . THR A 1 207 ? -9.695 -7.498 9.148 1.00 97.25 207 THR A N 1
ATOM 1630 C CA . THR A 1 207 ? -9.127 -6.649 10.196 1.00 97.25 207 THR A CA 1
ATOM 1631 C C . THR A 1 207 ? -7.661 -6.984 10.412 1.00 97.25 207 THR A C 1
ATOM 1633 O O . THR A 1 207 ? -6.803 -6.107 10.297 1.00 97.25 207 THR A O 1
ATOM 1636 N N . LEU A 1 208 ? -7.363 -8.270 10.623 1.00 97.69 208 LEU A N 1
ATOM 1637 C CA . LEU A 1 208 ? -6.000 -8.757 10.816 1.00 97.69 208 LEU A CA 1
ATOM 1638 C C . LEU A 1 208 ? -5.112 -8.427 9.612 1.00 97.69 208 LEU A C 1
ATOM 1640 O O . LEU A 1 208 ? -4.021 -7.887 9.793 1.00 97.69 208 LEU A O 1
ATOM 1644 N N . ARG A 1 209 ? -5.594 -8.666 8.384 1.00 97.50 209 ARG A N 1
ATOM 1645 C CA . ARG A 1 209 ? -4.833 -8.387 7.156 1.00 97.50 209 ARG A CA 1
ATOM 1646 C C . ARG A 1 209 ? -4.589 -6.909 6.924 1.00 97.50 209 ARG A C 1
ATOM 1648 O O . ARG A 1 209 ? -3.490 -6.549 6.508 1.00 97.50 209 ARG A O 1
ATOM 1655 N N . SER A 1 210 ? -5.564 -6.050 7.214 1.00 97.19 210 SER A N 1
ATOM 1656 C CA . SER A 1 210 ? -5.387 -4.600 7.074 1.00 97.19 210 SER A CA 1
ATOM 1657 C C . SER A 1 210 ? -4.290 -4.099 8.014 1.00 97.19 210 SER A C 1
ATOM 1659 O O . SER A 1 210 ? -3.385 -3.393 7.570 1.00 97.19 210 SER A O 1
ATOM 1661 N N . ILE A 1 211 ? -4.318 -4.527 9.282 1.00 97.56 211 ILE A N 1
ATOM 1662 C CA . ILE A 1 211 ? -3.317 -4.154 10.292 1.00 97.56 211 ILE A CA 1
ATOM 1663 C C . ILE A 1 211 ? -1.934 -4.706 9.924 1.00 97.56 211 ILE A C 1
ATOM 1665 O O . ILE A 1 211 ? -0.953 -3.967 9.960 1.00 97.56 211 ILE A O 1
ATOM 1669 N N . GLU A 1 212 ? -1.847 -5.987 9.550 1.00 97.12 212 GLU A N 1
ATOM 1670 C CA . GLU A 1 212 ? -0.601 -6.633 9.114 1.00 97.12 212 GLU A CA 1
ATOM 1671 C C . GLU A 1 212 ? 0.024 -5.874 7.937 1.00 97.12 212 GLU A C 1
ATOM 1673 O O . GLU A 1 212 ? 1.187 -5.480 7.996 1.00 97.12 212 GLU A O 1
ATOM 1678 N N . CYS A 1 213 ? -0.763 -5.595 6.895 1.00 96.62 213 CYS A N 1
ATOM 1679 C CA . CYS A 1 213 ? -0.284 -4.881 5.717 1.00 96.62 213 CYS A CA 1
ATOM 1680 C C . CYS A 1 213 ? 0.123 -3.440 6.040 1.00 96.62 213 CYS A C 1
ATOM 1682 O O . CYS A 1 213 ? 1.144 -2.981 5.534 1.00 96.62 213 CYS A O 1
ATOM 1684 N N . ALA A 1 214 ? -0.626 -2.735 6.894 1.00 96.94 214 ALA A N 1
ATOM 1685 C CA . ALA A 1 214 ? -0.277 -1.383 7.320 1.00 96.94 214 ALA A CA 1
ATOM 1686 C C . ALA A 1 214 ? 1.078 -1.355 8.046 1.00 96.94 214 ALA A C 1
ATOM 1688 O O . ALA A 1 214 ? 1.942 -0.549 7.701 1.00 96.94 214 ALA A O 1
ATOM 1689 N N . LYS A 1 215 ? 1.310 -2.288 8.981 1.00 96.94 215 LYS A N 1
ATOM 1690 C CA . LYS A 1 215 ? 2.606 -2.434 9.665 1.00 96.94 215 LYS A CA 1
ATOM 1691 C C . LYS A 1 215 ? 3.734 -2.749 8.686 1.00 96.94 215 LYS A C 1
ATOM 1693 O O . LYS A 1 215 ? 4.799 -2.144 8.782 1.00 96.94 215 LYS A O 1
ATOM 1698 N N . SER A 1 216 ? 3.503 -3.645 7.726 1.00 94.38 216 SER A N 1
ATOM 1699 C CA . SER A 1 216 ? 4.497 -3.984 6.702 1.00 94.38 216 SER A CA 1
ATOM 1700 C C . SER A 1 216 ? 4.849 -2.796 5.806 1.00 94.38 216 SER A C 1
ATOM 1702 O O . SER A 1 216 ? 6.028 -2.599 5.521 1.00 94.38 216 SER A O 1
ATOM 1704 N N . VAL A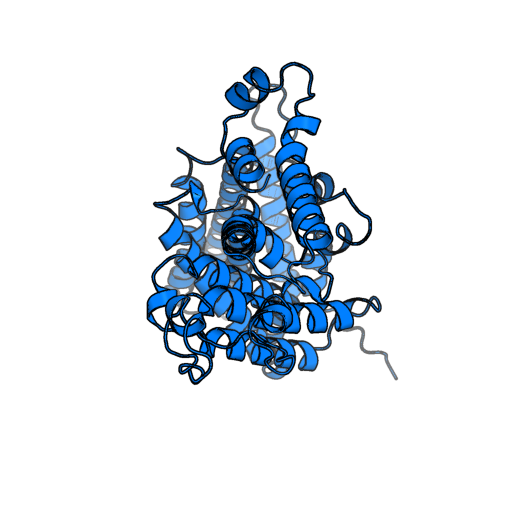 1 217 ? 3.871 -1.967 5.417 1.00 93.75 217 VAL A N 1
ATOM 1705 C CA . VAL A 1 217 ? 4.122 -0.725 4.662 1.00 93.75 217 VAL A CA 1
ATOM 1706 C C . VAL A 1 217 ? 4.984 0.239 5.480 1.00 93.75 217 VAL A C 1
ATOM 1708 O O . VAL A 1 217 ? 5.984 0.735 4.969 1.00 93.75 217 VAL A O 1
ATOM 1711 N N . VAL A 1 218 ? 4.652 0.476 6.754 1.00 95.06 218 VAL A N 1
ATOM 1712 C CA . VAL A 1 218 ? 5.433 1.367 7.636 1.00 95.06 218 VAL A CA 1
ATOM 1713 C C . VAL A 1 218 ? 6.862 0.849 7.817 1.00 95.06 218 VAL A C 1
ATOM 1715 O O . VAL A 1 218 ? 7.819 1.597 7.625 1.00 95.06 218 VAL A O 1
ATOM 1718 N N . ALA A 1 219 ? 7.025 -0.444 8.108 1.00 93.00 219 ALA A N 1
ATOM 1719 C CA . ALA A 1 219 ? 8.335 -1.070 8.264 1.00 93.00 219 ALA A CA 1
ATOM 1720 C C . ALA A 1 219 ? 9.164 -1.008 6.971 1.00 93.00 219 ALA A C 1
ATOM 1722 O O . ALA A 1 219 ? 10.354 -0.692 7.006 1.00 93.00 219 ALA A O 1
ATOM 1723 N N . GLY A 1 220 ? 8.539 -1.270 5.820 1.00 89.38 220 GLY A N 1
ATOM 1724 C CA . GLY A 1 220 ? 9.187 -1.169 4.517 1.00 89.38 220 GLY A CA 1
ATOM 1725 C C . GLY A 1 220 ? 9.642 0.255 4.207 1.00 89.38 220 GLY A C 1
ATOM 1726 O O . GLY A 1 220 ? 10.766 0.446 3.748 1.00 89.38 220 GLY A O 1
ATOM 1727 N N . GLN A 1 221 ? 8.811 1.255 4.503 1.00 90.69 221 GLN A N 1
ATOM 1728 C CA . GLN A 1 221 ? 9.132 2.664 4.267 1.00 90.69 221 GLN A CA 1
ATOM 1729 C C . GLN A 1 221 ? 10.202 3.194 5.225 1.00 90.69 221 GLN A C 1
ATOM 1731 O O . GLN A 1 221 ? 11.062 3.951 4.785 1.00 90.69 221 GLN A O 1
ATOM 1736 N N . ARG A 1 222 ? 10.237 2.728 6.481 1.00 91.38 222 ARG A N 1
ATOM 1737 C CA . ARG A 1 222 ? 11.316 3.062 7.428 1.00 91.38 222 ARG A CA 1
ATOM 1738 C C . ARG A 1 222 ? 12.682 2.627 6.929 1.00 91.38 222 ARG A C 1
ATOM 1740 O O . ARG A 1 222 ? 13.661 3.353 7.060 1.00 91.38 222 ARG A O 1
ATOM 1747 N N . ILE A 1 223 ? 12.752 1.442 6.335 1.00 86.88 223 ILE A N 1
ATOM 1748 C CA . ILE A 1 223 ? 14.002 0.953 5.756 1.00 86.88 223 ILE A CA 1
ATOM 1749 C C . ILE A 1 223 ? 14.424 1.840 4.587 1.00 86.88 223 ILE A C 1
ATOM 1751 O O . ILE A 1 223 ? 15.613 2.035 4.396 1.00 86.88 223 ILE A O 1
ATOM 1755 N N . LEU A 1 224 ? 13.482 2.408 3.833 1.00 85.19 224 LEU A N 1
ATOM 1756 C CA . LEU A 1 224 ? 13.780 3.314 2.724 1.00 85.19 224 LEU A CA 1
ATOM 1757 C C . LEU A 1 224 ? 14.095 4.754 3.163 1.00 85.19 224 LEU A C 1
ATOM 1759 O O . LEU A 1 224 ? 14.531 5.540 2.325 1.00 85.19 224 LEU A O 1
ATOM 1763 N N . THR A 1 225 ? 13.926 5.115 4.440 1.00 86.31 225 THR A N 1
ATOM 1764 C CA . THR A 1 225 ? 14.208 6.469 4.956 1.00 86.31 225 THR A CA 1
ATOM 1765 C C . THR A 1 225 ? 15.624 6.973 4.633 1.00 86.31 225 THR A C 1
ATOM 1767 O O . THR A 1 225 ? 15.734 8.112 4.184 1.00 86.31 225 THR A O 1
ATOM 1770 N N . PRO A 1 226 ? 16.706 6.171 4.751 1.00 84.44 226 PRO A N 1
ATOM 1771 C CA . PRO A 1 226 ? 18.055 6.612 4.381 1.00 84.44 226 PRO A CA 1
ATOM 1772 C C . PRO A 1 226 ? 18.254 6.847 2.874 1.00 84.44 226 PRO A C 1
ATOM 1774 O O . PRO A 1 226 ? 19.268 7.416 2.475 1.00 84.44 226 PRO A O 1
ATOM 1777 N N . TRP A 1 227 ? 17.314 6.399 2.034 1.00 81.50 227 TRP A N 1
ATOM 1778 C CA . TRP A 1 227 ? 17.380 6.478 0.573 1.00 81.50 227 TRP A CA 1
ATOM 1779 C C . TRP A 1 227 ? 16.132 7.164 -0.001 1.00 81.50 227 TRP A C 1
ATOM 1781 O O . TRP A 1 227 ? 15.354 6.537 -0.723 1.00 81.50 227 TRP A O 1
ATOM 1791 N N . PRO A 1 228 ? 15.925 8.460 0.274 1.00 77.56 228 PRO A N 1
ATOM 1792 C CA . PRO A 1 228 ? 14.716 9.179 -0.136 1.00 77.56 228 PRO A CA 1
ATOM 1793 C C . PRO A 1 228 ? 14.531 9.221 -1.662 1.00 77.56 228 PRO A C 1
ATOM 1795 O O . PRO A 1 228 ? 13.399 9.189 -2.131 1.00 77.56 228 PRO A O 1
ATOM 1798 N N . ALA A 1 229 ? 15.609 9.156 -2.454 1.00 72.12 229 ALA A N 1
ATOM 1799 C CA . ALA A 1 229 ? 15.532 9.011 -3.914 1.00 72.12 229 ALA A CA 1
ATOM 1800 C C . ALA A 1 229 ? 14.830 7.715 -4.381 1.00 72.12 229 ALA A C 1
ATOM 1802 O O . ALA A 1 229 ? 14.330 7.647 -5.502 1.00 72.12 229 ALA A O 1
ATOM 1803 N N . LEU A 1 230 ? 14.780 6.682 -3.531 1.00 74.19 230 LEU A N 1
ATOM 1804 C CA . LEU A 1 230 ? 14.069 5.426 -3.793 1.00 74.19 230 LEU A CA 1
ATOM 1805 C C . LEU A 1 230 ? 12.617 5.449 -3.304 1.00 74.19 230 LEU A C 1
ATOM 1807 O O . LEU A 1 230 ? 11.896 4.482 -3.540 1.00 74.19 230 LEU A O 1
ATOM 1811 N N . ARG A 1 231 ? 12.180 6.520 -2.629 1.00 79.69 231 ARG A N 1
ATOM 1812 C CA . ARG A 1 231 ? 10.801 6.689 -2.168 1.00 79.69 231 ARG A CA 1
ATOM 1813 C C . ARG A 1 231 ? 10.040 7.530 -3.186 1.00 79.69 231 ARG A C 1
ATOM 1815 O O . ARG A 1 231 ? 10.130 8.758 -3.163 1.00 79.69 231 ARG A O 1
ATOM 1822 N N . PRO A 1 232 ? 9.284 6.905 -4.102 1.00 76.19 232 PRO A N 1
ATOM 1823 C CA . PRO A 1 232 ? 8.486 7.669 -5.043 1.00 76.19 232 PRO A CA 1
ATOM 1824 C C . PRO A 1 232 ? 7.469 8.525 -4.285 1.00 76.19 232 PRO A C 1
ATOM 1826 O O . PRO A 1 232 ? 6.985 8.142 -3.219 1.00 76.19 232 PRO A O 1
ATOM 1829 N N . TRP A 1 233 ? 7.102 9.678 -4.842 1.00 78.69 233 TRP A N 1
ATOM 1830 C CA . TRP A 1 233 ? 6.208 10.627 -4.169 1.00 78.69 233 TRP A CA 1
ATOM 1831 C C . TRP A 1 233 ? 4.862 9.989 -3.776 1.00 78.69 233 TRP A C 1
ATOM 1833 O O . TRP A 1 233 ? 4.331 10.281 -2.707 1.00 78.69 233 TRP A O 1
ATOM 1843 N N . PHE A 1 234 ? 4.346 9.051 -4.580 1.00 80.56 234 PHE A N 1
ATOM 1844 C CA . PHE A 1 234 ? 3.092 8.345 -4.301 1.00 80.56 234 PHE A CA 1
ATOM 1845 C C . PHE A 1 234 ? 3.165 7.419 -3.075 1.00 80.56 234 PHE A C 1
ATOM 1847 O O . PHE A 1 234 ? 2.128 7.108 -2.489 1.00 80.56 234 PHE A O 1
ATOM 1854 N N . SER A 1 235 ? 4.363 7.017 -2.626 1.00 87.38 235 SER A N 1
ATOM 1855 C CA . SER A 1 235 ? 4.532 6.165 -1.436 1.00 87.38 235 SER A CA 1
ATOM 1856 C C . SER A 1 235 ? 3.995 6.838 -0.168 1.00 87.38 235 SER A C 1
ATOM 1858 O O . SER A 1 235 ? 3.479 6.170 0.724 1.00 87.38 235 SER A O 1
ATOM 1860 N N . LYS A 1 236 ? 3.990 8.176 -0.117 1.00 88.81 236 LYS A N 1
ATOM 1861 C CA . LYS A 1 236 ? 3.366 8.958 0.960 1.00 88.81 236 LYS A CA 1
ATOM 1862 C C . LYS A 1 236 ? 1.868 8.680 1.095 1.00 88.81 236 LYS A C 1
ATOM 1864 O O . LYS A 1 236 ? 1.368 8.608 2.212 1.00 88.81 236 LYS A O 1
ATOM 1869 N N . ALA A 1 237 ? 1.159 8.451 -0.014 1.00 88.31 237 ALA A N 1
ATOM 1870 C CA . ALA A 1 237 ? -0.249 8.055 0.024 1.00 88.31 237 ALA A CA 1
ATOM 1871 C C . ALA A 1 237 ? -0.424 6.673 0.668 1.00 88.31 237 ALA A C 1
ATOM 1873 O O . ALA A 1 237 ? -1.384 6.438 1.400 1.00 88.31 237 ALA A O 1
ATOM 1874 N N . TRP A 1 238 ? 0.508 5.751 0.413 1.00 91.81 238 TRP A N 1
ATOM 1875 C CA . TRP A 1 238 ? 0.493 4.414 1.007 1.00 91.81 238 TRP A CA 1
ATOM 1876 C C . TRP A 1 238 ? 0.766 4.484 2.511 1.00 91.81 238 TRP A C 1
ATOM 1878 O O . TRP A 1 238 ? 0.060 3.852 3.293 1.00 91.81 238 TRP A O 1
ATOM 1888 N N . ILE A 1 239 ? 1.734 5.311 2.914 1.00 94.19 239 ILE A N 1
ATOM 1889 C CA . ILE A 1 239 ? 2.062 5.575 4.319 1.00 94.19 239 ILE A CA 1
ATOM 1890 C C . ILE A 1 239 ? 0.863 6.189 5.045 1.00 94.19 239 ILE A C 1
ATOM 1892 O O . ILE A 1 239 ? 0.492 5.717 6.117 1.00 94.19 239 ILE A O 1
ATOM 1896 N N . LEU A 1 240 ? 0.206 7.187 4.449 1.00 94.44 240 LEU A N 1
ATOM 1897 C CA . LEU A 1 240 ? -0.976 7.814 5.038 1.00 94.44 240 LEU A CA 1
ATOM 1898 C C . LEU A 1 240 ? -2.137 6.816 5.190 1.00 94.44 240 LEU A C 1
ATOM 1900 O O . LEU A 1 240 ? -2.789 6.783 6.229 1.00 94.44 240 LEU A O 1
ATOM 1904 N N . ARG A 1 241 ? -2.373 5.945 4.199 1.00 93.25 241 ARG A N 1
ATOM 1905 C CA . ARG A 1 241 ? -3.375 4.865 4.309 1.00 93.25 241 ARG A CA 1
ATOM 1906 C C . ARG A 1 241 ? -3.042 3.880 5.427 1.00 93.25 241 ARG A C 1
ATOM 1908 O O . ARG A 1 241 ? -3.944 3.457 6.145 1.00 93.25 241 ARG A O 1
ATOM 1915 N N . ALA A 1 242 ? -1.766 3.530 5.583 1.00 96.44 242 ALA A N 1
ATOM 1916 C CA . ALA A 1 242 ? -1.314 2.696 6.687 1.00 96.44 242 ALA A CA 1
ATOM 1917 C C . ALA A 1 242 ? -1.551 3.386 8.041 1.00 96.44 242 ALA A C 1
ATOM 1919 O O . ALA A 1 242 ? -2.105 2.753 8.936 1.00 96.44 242 ALA A O 1
ATOM 1920 N N . ALA A 1 243 ? -1.235 4.683 8.170 1.00 97.06 243 ALA A N 1
ATOM 1921 C CA . ALA A 1 243 ? -1.538 5.460 9.375 1.00 97.06 243 ALA A CA 1
ATOM 1922 C C . ALA A 1 243 ? -3.027 5.411 9.727 1.00 97.06 243 ALA A C 1
ATOM 1924 O O . ALA A 1 243 ? -3.362 5.108 10.865 1.00 97.06 243 ALA A O 1
ATOM 1925 N N . LEU A 1 244 ? -3.922 5.637 8.759 1.00 95.50 244 LEU A N 1
ATOM 1926 C CA . LEU A 1 244 ? -5.369 5.606 9.000 1.00 95.50 244 LEU A CA 1
ATOM 1927 C C . LEU A 1 244 ? -5.835 4.253 9.555 1.00 95.50 244 LEU A C 1
ATOM 1929 O O . LEU A 1 244 ? -6.553 4.215 10.550 1.00 95.50 244 LEU A O 1
ATOM 1933 N N . VAL A 1 245 ? -5.383 3.144 8.962 1.00 96.25 245 VAL A N 1
ATOM 1934 C CA . VAL A 1 245 ? -5.698 1.787 9.443 1.00 96.25 245 VAL A CA 1
ATOM 1935 C C . VAL A 1 245 ? -5.178 1.558 10.866 1.00 96.25 245 VAL A C 1
ATOM 1937 O O . VAL A 1 245 ? -5.898 1.027 11.711 1.00 96.25 245 VAL A O 1
ATOM 1940 N N . L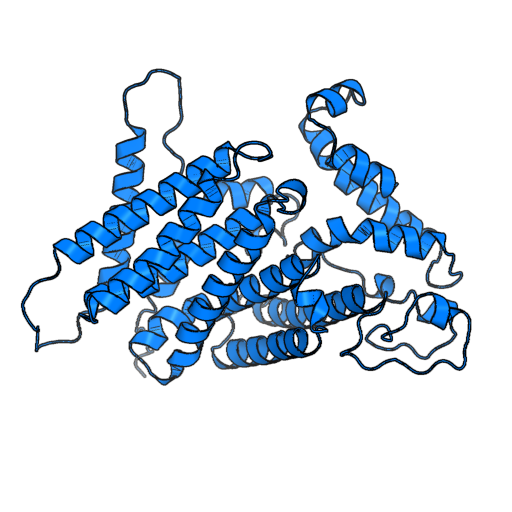EU A 1 246 ? -3.945 1.971 11.158 1.00 97.94 246 LEU A N 1
ATOM 1941 C CA . LEU A 1 246 ? -3.347 1.801 12.487 1.00 97.94 246 LEU A CA 1
ATOM 1942 C C . LEU A 1 246 ? -4.043 2.676 13.538 1.00 97.94 246 LEU A C 1
ATOM 1944 O O . LEU A 1 246 ? -4.251 2.226 14.664 1.00 97.94 246 LEU A O 1
ATOM 1948 N N . THR A 1 247 ? -4.471 3.882 13.163 1.00 96.94 247 THR A N 1
ATOM 1949 C CA . THR A 1 247 ? -5.248 4.769 14.032 1.00 96.94 247 THR A CA 1
ATOM 1950 C C . THR A 1 247 ? -6.622 4.191 14.347 1.00 96.94 247 THR A C 1
ATOM 1952 O O . THR A 1 247 ? -7.026 4.227 15.505 1.00 96.94 247 THR A O 1
ATOM 1955 N N . VAL A 1 248 ? -7.325 3.606 13.371 1.00 95.00 248 VAL A N 1
ATOM 1956 C CA . VAL A 1 248 ? -8.592 2.896 13.630 1.00 95.00 248 VAL A CA 1
ATOM 1957 C C . VAL A 1 248 ? -8.388 1.772 14.632 1.00 95.00 248 VAL A C 1
ATOM 1959 O O . VAL A 1 248 ? -9.120 1.673 15.613 1.00 95.00 248 VAL A O 1
ATOM 1962 N N . ASP A 1 249 ? -7.369 0.941 14.417 1.00 97.19 249 ASP A N 1
ATOM 1963 C CA . ASP A 1 249 ? -7.087 -0.187 15.300 1.00 97.19 249 ASP A CA 1
ATOM 1964 C C . ASP A 1 249 ? -6.723 0.252 16.728 1.00 97.19 249 ASP A C 1
ATOM 1966 O O . ASP A 1 249 ? -7.060 -0.419 17.713 1.00 97.19 249 ASP A O 1
ATOM 1970 N N . TRP A 1 250 ? -6.058 1.399 16.850 1.00 97.56 250 TRP A N 1
ATOM 1971 C CA . TRP A 1 250 ? -5.777 2.039 18.126 1.00 97.56 250 TRP A CA 1
ATOM 1972 C C . TRP A 1 250 ? -7.043 2.601 18.789 1.00 97.56 250 TRP A C 1
ATOM 1974 O O . TRP A 1 250 ? -7.295 2.272 19.950 1.00 97.56 250 TRP A O 1
ATOM 1984 N N . ALA A 1 251 ? -7.866 3.362 18.063 1.00 94.88 251 ALA A N 1
ATOM 1985 C CA . ALA A 1 251 ? -9.117 3.938 18.559 1.00 94.88 251 ALA A CA 1
ATOM 1986 C C . ALA A 1 251 ? -10.087 2.852 19.049 1.00 94.88 251 ALA A C 1
ATOM 1988 O O . ALA A 1 251 ? -10.547 2.899 20.187 1.00 94.88 251 ALA A O 1
ATOM 1989 N N . VAL A 1 252 ? -10.282 1.793 18.259 1.00 93.62 252 VAL A N 1
ATOM 1990 C CA . VAL A 1 252 ? -11.110 0.644 18.649 1.00 93.62 252 VAL A CA 1
ATOM 1991 C C . VAL A 1 252 ? -10.580 -0.043 19.911 1.00 93.62 252 VAL A C 1
ATOM 1993 O O . VAL A 1 252 ? -11.360 -0.465 20.765 1.00 93.62 252 VAL A O 1
ATOM 1996 N N . SER A 1 253 ? -9.258 -0.156 20.067 1.00 95.00 253 SER A N 1
ATOM 1997 C CA . SER A 1 253 ? -8.661 -0.683 21.301 1.00 95.00 253 SER A CA 1
ATOM 1998 C C . SER A 1 253 ? -8.950 0.190 22.526 1.00 95.00 253 SER A C 1
ATOM 2000 O O . SER A 1 253 ? -9.098 -0.350 23.625 1.00 95.00 253 SER A O 1
ATOM 2002 N N . ILE A 1 254 ? -9.003 1.515 22.359 1.00 94.38 254 ILE A N 1
ATOM 2003 C CA . ILE A 1 254 ? -9.381 2.442 23.433 1.00 94.38 254 ILE A CA 1
ATOM 2004 C C . ILE A 1 254 ? -10.836 2.179 23.839 1.00 94.38 254 ILE A C 1
ATOM 2006 O O . ILE A 1 254 ? -11.103 1.977 25.025 1.00 94.38 254 ILE A O 1
ATOM 2010 N N . ASP A 1 255 ? -11.737 2.094 22.859 1.00 90.94 255 ASP A N 1
ATOM 2011 C CA . ASP A 1 255 ? -13.184 1.933 23.067 1.00 90.94 255 ASP A CA 1
ATOM 2012 C C . ASP A 1 255 ? -13.544 0.605 23.719 1.00 90.94 255 ASP A C 1
ATOM 2014 O O . ASP A 1 255 ? -14.342 0.543 24.650 1.00 90.94 255 ASP A O 1
ATOM 2018 N N . ARG A 1 256 ? -12.875 -0.471 23.295 1.00 91.50 256 ARG A N 1
ATOM 2019 C CA . ARG A 1 256 ? -13.031 -1.814 23.875 1.00 91.50 256 ARG A CA 1
ATOM 2020 C C . ARG A 1 256 ? -12.381 -1.969 25.237 1.00 91.50 256 ARG A C 1
ATOM 2022 O O . ARG A 1 256 ? -12.319 -3.075 25.770 1.00 91.50 256 ARG A O 1
ATOM 2029 N N . ALA A 1 257 ? -11.857 -0.880 25.786 1.00 90.88 257 ALA A N 1
ATOM 2030 C CA . ALA A 1 257 ? -11.197 -0.866 27.066 1.00 90.88 257 ALA A CA 1
ATOM 2031 C C . ALA A 1 257 ? -10.078 -1.928 27.168 1.00 90.88 257 ALA A C 1
ATOM 2033 O O . ALA A 1 257 ? -9.865 -2.521 28.229 1.00 90.88 257 ALA A O 1
ATOM 2034 N N . HIS A 1 258 ? -9.310 -2.132 26.093 1.00 93.06 258 HIS A N 1
ATOM 2035 C CA . HIS A 1 258 ? -8.155 -3.029 26.121 1.00 93.06 258 HIS A CA 1
ATOM 2036 C C . HIS A 1 258 ? -7.099 -2.572 27.156 1.00 93.06 258 HIS A C 1
ATOM 2038 O O . HIS A 1 258 ? -7.112 -1.407 27.586 1.00 93.06 258 HIS A O 1
ATOM 2044 N N . PRO A 1 259 ? -6.176 -3.461 27.583 1.00 95.31 259 PRO A N 1
ATOM 2045 C CA . PRO A 1 259 ? -5.110 -3.110 28.521 1.00 95.31 259 PRO A CA 1
ATOM 2046 C C . PRO A 1 259 ? -4.302 -1.891 28.060 1.00 95.31 259 PRO A C 1
ATOM 2048 O O . PRO A 1 259 ? -4.015 -1.747 26.870 1.00 95.31 259 PRO A O 1
ATOM 2051 N N . ALA A 1 260 ? -3.911 -1.027 29.002 1.00 93.62 260 ALA A N 1
ATOM 2052 C CA . ALA A 1 260 ? -3.183 0.210 28.705 1.00 93.62 260 ALA A CA 1
ATOM 2053 C C . ALA A 1 260 ? -1.875 -0.046 27.936 1.00 93.62 260 ALA A C 1
ATOM 2055 O O . ALA A 1 260 ? -1.545 0.707 27.026 1.00 93.62 260 ALA A O 1
ATOM 2056 N N . GLU A 1 261 ? -1.182 -1.148 28.235 1.00 96.12 261 GLU A N 1
ATOM 2057 C CA . GLU A 1 261 ? 0.026 -1.582 27.521 1.00 96.12 261 GLU A CA 1
ATOM 2058 C C . GLU A 1 261 ? -0.242 -1.846 26.033 1.00 96.12 261 GLU A C 1
ATOM 2060 O O . GLU A 1 261 ? 0.521 -1.408 25.173 1.00 96.12 261 GLU A O 1
ATOM 2065 N N . LEU A 1 262 ? -1.365 -2.500 25.707 1.00 95.62 262 LEU A N 1
ATOM 2066 C CA . LEU A 1 262 ? -1.754 -2.761 24.321 1.00 95.62 262 LEU A CA 1
ATOM 2067 C C . LEU A 1 262 ? -2.147 -1.465 23.602 1.00 95.62 262 LEU A C 1
ATOM 2069 O O . LEU A 1 262 ? -1.770 -1.264 22.450 1.00 95.62 262 LEU A O 1
ATOM 2073 N N . VAL A 1 263 ? -2.883 -0.575 24.275 1.00 96.56 263 VAL A N 1
ATOM 2074 C CA . VAL A 1 263 ? -3.247 0.743 23.728 1.00 96.56 263 VAL A CA 1
ATOM 2075 C C . VAL A 1 263 ? -1.991 1.572 23.440 1.00 96.56 263 VAL A C 1
ATOM 2077 O O . VAL A 1 263 ? -1.865 2.119 22.346 1.00 96.56 263 VAL A O 1
ATOM 2080 N N . ALA A 1 264 ? -1.034 1.610 24.371 1.00 96.56 264 ALA A N 1
ATOM 2081 C CA . ALA A 1 264 ? 0.239 2.308 24.200 1.00 96.56 264 ALA A CA 1
ATOM 2082 C C . ALA A 1 264 ? 1.084 1.703 23.067 1.00 96.56 264 ALA A C 1
ATOM 2084 O O . ALA A 1 264 ? 1.644 2.437 22.254 1.00 96.56 264 ALA A O 1
ATOM 2085 N N . SER A 1 265 ? 1.125 0.371 22.954 1.00 97.50 265 SER A N 1
ATOM 2086 C CA . SER A 1 265 ? 1.799 -0.314 21.845 1.00 97.50 265 SER A CA 1
ATOM 2087 C C . SER A 1 265 ? 1.178 0.032 20.486 1.00 97.50 265 SER A C 1
ATOM 2089 O O . SER A 1 265 ? 1.908 0.240 19.519 1.00 97.50 265 SER A O 1
ATOM 2091 N N . LYS A 1 266 ? -0.153 0.154 20.396 1.00 97.75 266 LYS A N 1
ATOM 2092 C CA . LYS A 1 266 ? -0.825 0.568 19.153 1.00 97.75 266 LYS A CA 1
ATOM 2093 C C . LYS A 1 266 ? -0.573 2.032 18.800 1.00 97.75 266 LYS A C 1
ATOM 2095 O O . LYS A 1 266 ? -0.296 2.325 17.640 1.00 97.75 266 LYS A O 1
ATOM 2100 N N . ARG A 1 267 ? -0.579 2.922 19.796 1.00 97.75 267 ARG A N 1
ATOM 2101 C CA . ARG A 1 267 ? -0.179 4.327 19.633 1.00 97.75 267 ARG A CA 1
ATOM 2102 C C . ARG A 1 267 ? 1.228 4.449 19.048 1.00 97.75 267 ARG A C 1
ATOM 2104 O O . ARG A 1 267 ? 1.436 5.265 18.155 1.00 97.75 267 ARG A O 1
ATOM 2111 N N . LEU A 1 268 ? 2.171 3.623 19.518 1.00 97.56 268 LEU A N 1
ATOM 2112 C CA . LEU A 1 268 ? 3.556 3.638 19.040 1.00 97.56 268 LEU A CA 1
ATOM 2113 C C . LEU A 1 268 ? 3.630 3.443 17.523 1.00 97.56 268 LEU A C 1
ATOM 2115 O O . LEU A 1 268 ? 4.357 4.182 16.875 1.00 97.56 268 LEU A O 1
ATOM 2119 N N . TYR A 1 269 ? 2.831 2.537 16.948 1.00 97.62 269 TYR A N 1
ATOM 2120 C CA . TYR A 1 269 ? 2.797 2.342 15.496 1.00 97.62 269 TYR A CA 1
ATOM 2121 C C . TYR A 1 269 ? 2.330 3.581 14.724 1.00 97.62 269 TYR A C 1
ATOM 2123 O O . TYR A 1 269 ? 2.810 3.800 13.620 1.00 97.62 269 TYR A O 1
ATOM 2131 N N . VAL A 1 270 ? 1.412 4.384 15.275 1.00 97.94 270 VAL A N 1
ATOM 2132 C CA . VAL A 1 270 ? 0.949 5.631 14.639 1.00 97.94 270 VAL A CA 1
ATOM 2133 C C . VAL A 1 270 ? 2.021 6.719 14.748 1.00 97.94 270 VAL A C 1
ATOM 2135 O O . VAL A 1 270 ? 2.311 7.388 13.757 1.00 97.94 270 VAL A O 1
ATOM 2138 N N . SER A 1 271 ? 2.664 6.857 15.914 1.00 97.88 271 SER A N 1
ATOM 2139 C CA . SER A 1 271 ? 3.803 7.774 16.109 1.00 97.88 271 SER A CA 1
ATOM 2140 C C . SER A 1 271 ? 4.963 7.443 15.173 1.00 97.88 271 SER A C 1
ATOM 2142 O O . SER A 1 271 ? 5.507 8.312 14.509 1.00 97.88 271 SER A O 1
ATOM 2144 N N . GLU A 1 272 ? 5.243 6.158 15.017 1.00 96.69 272 GLU A N 1
ATOM 2145 C CA . GLU A 1 272 ? 6.212 5.629 14.071 1.00 96.69 272 GLU A CA 1
ATOM 2146 C C . GLU A 1 272 ? 5.959 6.044 12.611 1.00 96.69 272 GLU A C 1
ATOM 2148 O O . GLU A 1 272 ? 6.906 6.082 11.821 1.00 96.69 272 GLU A O 1
ATOM 2153 N N . VAL A 1 273 ? 4.702 6.315 12.230 1.00 96.69 273 VAL A N 1
ATOM 2154 C CA . VAL A 1 273 ? 4.367 6.840 10.898 1.00 96.69 273 VAL A CA 1
ATOM 2155 C C . VAL A 1 273 ? 4.631 8.338 10.800 1.00 96.69 273 VAL A C 1
ATOM 2157 O O . VAL A 1 273 ? 5.069 8.805 9.749 1.00 96.69 273 VAL A O 1
ATOM 2160 N N . LEU A 1 274 ? 4.389 9.089 11.876 1.00 96.69 274 LEU A N 1
ATOM 2161 C CA . LEU A 1 274 ? 4.712 10.513 11.939 1.00 96.69 274 LEU A CA 1
ATOM 2162 C C . LEU A 1 274 ? 6.215 10.739 11.720 1.00 96.69 274 LEU A C 1
ATOM 2164 O O . LEU A 1 274 ? 6.594 11.573 10.896 1.00 96.69 274 LEU A O 1
ATOM 2168 N N . ASP A 1 275 ? 7.053 9.924 12.364 1.00 95.38 275 ASP A N 1
ATOM 2169 C CA . ASP A 1 275 ? 8.512 9.990 12.227 1.00 95.38 275 ASP A CA 1
ATOM 2170 C C . ASP A 1 275 ? 8.959 9.858 10.759 1.00 95.38 275 ASP A C 1
ATOM 2172 O O . ASP A 1 275 ? 9.837 10.592 10.304 1.00 95.38 275 ASP A O 1
ATOM 2176 N N . LEU A 1 276 ? 8.285 9.015 9.958 1.00 93.62 276 LEU A N 1
ATOM 2177 C CA . LEU A 1 276 ? 8.591 8.859 8.527 1.00 93.62 276 LEU A CA 1
ATOM 2178 C C . LEU A 1 276 ? 8.415 10.151 7.722 1.00 93.62 276 LEU A C 1
ATOM 2180 O O . LEU A 1 276 ? 9.089 10.320 6.701 1.00 93.62 276 LEU A O 1
ATOM 2184 N N . PHE A 1 277 ? 7.507 11.039 8.129 1.00 92.69 277 PHE A N 1
ATOM 2185 C CA . PHE A 1 277 ? 7.285 12.323 7.461 1.00 92.69 277 PHE A CA 1
ATOM 2186 C C . PHE A 1 277 ? 8.169 13.443 8.018 1.00 92.69 277 PHE A C 1
ATOM 2188 O O . PHE A 1 277 ? 8.531 14.348 7.266 1.00 92.69 277 PHE A O 1
ATOM 2195 N N . ILE A 1 278 ? 8.559 13.370 9.294 1.00 91.44 278 ILE A N 1
ATOM 2196 C CA . ILE A 1 278 ? 9.438 14.362 9.927 1.00 91.44 278 ILE A CA 1
ATOM 2197 C C . ILE A 1 278 ? 10.902 14.156 9.510 1.00 91.44 278 ILE A C 1
ATOM 2199 O O . ILE A 1 278 ? 11.569 15.115 9.126 1.00 91.44 278 ILE A O 1
ATOM 2203 N N . GLU A 1 279 ? 11.408 12.920 9.521 1.00 84.31 279 GLU A N 1
ATOM 2204 C CA . GLU A 1 279 ? 12.826 12.623 9.250 1.00 84.31 279 GLU A CA 1
ATOM 2205 C C . GLU A 1 279 ? 13.232 12.835 7.778 1.00 84.31 279 GLU A C 1
ATOM 2207 O O . GLU A 1 279 ? 14.403 13.050 7.468 1.00 84.31 279 GLU A O 1
ATOM 2212 N N . SER A 1 280 ? 12.275 12.797 6.848 1.00 68.44 280 SER A N 1
ATOM 2213 C CA . SER A 1 280 ? 12.553 12.680 5.406 1.00 68.44 280 SER A CA 1
ATOM 2214 C C . SER A 1 280 ? 12.803 14.006 4.669 1.00 68.44 280 SER A C 1
ATOM 2216 O O . SER A 1 280 ? 12.877 14.006 3.443 1.00 68.44 280 SER A O 1
ATOM 2218 N N . GLN A 1 281 ? 12.927 15.142 5.361 1.00 69.56 281 GLN A N 1
ATOM 2219 C CA . GLN A 1 281 ? 12.774 16.462 4.724 1.00 69.56 281 GLN A CA 1
ATOM 2220 C C . GLN A 1 281 ? 13.924 16.901 3.798 1.00 69.56 281 GLN A C 1
ATOM 2222 O O . GLN A 1 281 ? 13.676 17.624 2.838 1.00 69.56 281 GLN A O 1
ATOM 2227 N N . ALA A 1 282 ? 15.173 16.485 4.034 1.00 72.69 282 ALA A N 1
ATOM 2228 C CA . ALA A 1 282 ? 16.327 17.083 3.344 1.00 72.69 282 ALA A CA 1
ATOM 2229 C C . ALA A 1 282 ? 16.408 16.787 1.830 1.00 72.69 282 ALA A C 1
ATOM 2231 O O . ALA A 1 282 ? 17.036 17.541 1.092 1.00 72.69 282 ALA A O 1
ATOM 2232 N N . GLN A 1 283 ? 15.798 15.694 1.364 1.00 72.25 283 GLN A N 1
ATOM 2233 C CA . GLN A 1 283 ? 15.772 15.288 -0.052 1.00 72.25 283 GLN A CA 1
ATOM 2234 C C . GLN A 1 283 ? 14.345 14.977 -0.517 1.00 72.25 283 GLN A C 1
ATOM 2236 O O . GLN A 1 283 ? 14.132 14.236 -1.478 1.00 72.25 283 GLN A O 1
ATOM 2241 N N . ASP A 1 284 ? 13.358 15.515 0.195 1.00 79.44 284 ASP A N 1
ATOM 2242 C CA . ASP A 1 284 ? 11.972 15.354 -0.183 1.00 79.44 284 ASP A CA 1
ATOM 2243 C C . ASP A 1 284 ? 11.672 16.197 -1.424 1.00 79.44 284 ASP A C 1
ATOM 2245 O O . ASP A 1 284 ? 11.765 17.423 -1.402 1.00 79.44 284 ASP A O 1
ATOM 2249 N N . ASN A 1 285 ? 11.273 15.543 -2.511 1.00 72.75 285 ASN A N 1
ATOM 2250 C CA . ASN A 1 285 ? 10.856 16.234 -3.725 1.00 72.75 285 ASN A CA 1
ATOM 2251 C C . ASN A 1 285 ? 9.501 16.949 -3.578 1.00 72.75 285 ASN A C 1
ATOM 2253 O O . ASN A 1 285 ? 9.158 17.750 -4.443 1.00 72.75 285 ASN A O 1
ATOM 2257 N N . ARG A 1 286 ? 8.733 16.660 -2.515 1.00 81.94 286 ARG A N 1
ATOM 2258 C CA . ARG A 1 286 ? 7.397 17.208 -2.214 1.00 81.94 286 ARG A CA 1
ATOM 2259 C C . ARG A 1 286 ? 7.228 17.514 -0.712 1.00 81.94 286 ARG A C 1
ATOM 2261 O O . ARG A 1 286 ? 6.418 16.859 -0.042 1.00 81.94 286 ARG A O 1
ATOM 2268 N N . PRO A 1 287 ? 7.998 18.471 -0.162 1.00 85.50 287 PRO A N 1
ATOM 2269 C CA . PRO A 1 287 ? 8.006 18.770 1.272 1.00 85.50 287 PRO A CA 1
ATOM 2270 C C . PRO A 1 287 ? 6.664 19.329 1.774 1.00 85.50 287 PRO A C 1
ATOM 2272 O O . PRO A 1 287 ? 6.287 19.086 2.918 1.00 85.50 287 PRO A O 1
ATOM 2275 N N . ASP A 1 288 ? 5.912 20.007 0.903 1.00 86.12 288 ASP A N 1
ATOM 2276 C CA . ASP A 1 288 ? 4.540 20.485 1.117 1.00 86.12 288 ASP A CA 1
ATOM 2277 C C . ASP A 1 288 ? 3.601 19.350 1.551 1.00 86.12 288 ASP A C 1
ATOM 2279 O O . ASP A 1 288 ? 2.944 19.409 2.594 1.00 86.12 288 ASP A O 1
ATOM 2283 N N . MET A 1 289 ? 3.610 18.275 0.768 1.00 85.38 289 MET A N 1
ATOM 2284 C CA . MET A 1 289 ? 2.773 17.103 0.966 1.00 85.38 289 MET A CA 1
ATOM 2285 C C . MET A 1 289 ? 3.185 16.322 2.214 1.00 85.38 289 MET A C 1
ATOM 2287 O O . MET A 1 289 ? 2.324 15.876 2.967 1.00 85.38 289 MET A O 1
ATOM 2291 N N . SER A 1 290 ? 4.489 16.189 2.478 1.00 90.19 290 SER A N 1
ATOM 2292 C CA . SER A 1 290 ? 4.965 15.532 3.703 1.00 90.19 290 SER A CA 1
ATOM 2293 C C . SER A 1 290 ? 4.597 16.312 4.955 1.00 90.19 290 SER A C 1
ATOM 2295 O O . SER A 1 290 ? 4.122 15.711 5.915 1.00 90.19 290 SER A O 1
ATOM 2297 N N . ALA A 1 291 ? 4.750 17.639 4.939 1.00 90.88 291 ALA A N 1
ATOM 2298 C CA . ALA A 1 291 ? 4.340 18.487 6.052 1.00 90.88 291 ALA A CA 1
ATOM 2299 C C . ALA A 1 291 ? 2.830 18.381 6.307 1.00 90.88 291 ALA A C 1
ATOM 2301 O O . ALA A 1 291 ? 2.399 18.310 7.455 1.00 90.88 291 ALA A O 1
ATOM 2302 N N . GLN A 1 292 ? 2.015 18.320 5.251 1.00 88.69 292 GLN A N 1
ATOM 2303 C CA . GLN A 1 292 ? 0.576 18.113 5.397 1.00 88.69 292 GLN A CA 1
ATOM 2304 C C . GLN A 1 292 ? 0.235 16.725 5.953 1.00 88.69 292 GLN A C 1
ATOM 2306 O O . GLN A 1 292 ? -0.582 16.630 6.867 1.00 88.69 292 GLN A O 1
ATOM 2311 N N . CYS A 1 293 ? 0.869 15.657 5.459 1.00 92.38 293 CYS A N 1
ATOM 2312 C CA . CYS A 1 293 ? 0.687 14.314 6.012 1.00 92.38 293 CYS A CA 1
ATOM 2313 C C . CYS A 1 293 ? 1.101 14.238 7.490 1.00 92.38 293 CYS A C 1
ATOM 2315 O O . CYS A 1 293 ? 0.375 13.637 8.279 1.00 92.38 293 CYS A O 1
ATOM 2317 N N . ALA A 1 294 ? 2.210 14.879 7.875 1.00 94.69 294 ALA A N 1
ATOM 2318 C CA . ALA A 1 294 ? 2.645 14.967 9.267 1.00 94.69 294 ALA A CA 1
ATOM 2319 C C . ALA A 1 294 ? 1.579 15.638 10.147 1.00 94.69 294 ALA A C 1
ATOM 2321 O O . ALA A 1 294 ? 1.159 15.043 11.135 1.00 94.69 294 ALA A O 1
ATOM 2322 N N . ARG A 1 295 ? 1.045 16.799 9.732 1.00 92.44 295 ARG A N 1
ATOM 2323 C CA . ARG A 1 295 ? -0.041 17.489 10.459 1.00 92.44 295 ARG A CA 1
ATOM 2324 C C . ARG A 1 295 ? -1.289 16.623 10.626 1.00 92.44 295 ARG A C 1
ATOM 2326 O O . ARG A 1 295 ? -1.886 16.603 11.697 1.00 92.44 295 ARG A O 1
ATOM 2333 N N . ILE A 1 296 ? -1.686 15.888 9.582 1.00 91.88 296 ILE A N 1
ATOM 2334 C CA . ILE A 1 296 ? -2.829 14.963 9.659 1.00 91.88 296 ILE A CA 1
ATOM 2335 C C . ILE A 1 296 ? -2.569 13.882 10.716 1.00 91.88 296 ILE A C 1
ATOM 2337 O O . ILE A 1 296 ? -3.445 13.594 11.528 1.00 91.88 296 ILE A O 1
ATOM 2341 N N . ILE A 1 297 ? -1.372 13.292 10.736 1.00 95.75 297 ILE A N 1
ATOM 2342 C CA . ILE A 1 297 ? -1.024 12.234 11.695 1.00 95.75 297 ILE A CA 1
ATOM 2343 C C . ILE A 1 297 ? -0.904 12.785 13.121 1.00 95.75 297 ILE A C 1
ATOM 2345 O O . ILE A 1 297 ? -1.372 12.137 14.055 1.00 95.75 297 ILE A O 1
ATOM 2349 N N . GLU A 1 298 ? -0.353 13.984 13.306 1.00 96.38 298 GLU A N 1
ATOM 2350 C CA . GLU A 1 298 ? -0.347 14.680 14.600 1.00 96.38 298 GLU A CA 1
ATOM 2351 C C . GLU A 1 298 ? -1.768 14.919 15.118 1.00 96.38 298 GLU A C 1
ATOM 2353 O O . GLU A 1 298 ? -2.059 14.613 16.274 1.00 96.38 298 GLU A O 1
ATOM 2358 N N . ALA A 1 299 ? -2.683 15.382 14.262 1.00 93.00 299 ALA A N 1
ATOM 2359 C CA . ALA A 1 299 ? -4.084 15.559 14.632 1.00 93.00 299 ALA A CA 1
ATOM 2360 C C . ALA A 1 299 ? -4.751 14.225 15.027 1.00 93.00 299 ALA A C 1
ATOM 2362 O O . ALA A 1 299 ? -5.479 14.173 16.019 1.00 93.00 299 ALA A O 1
ATOM 2363 N N . LEU A 1 300 ? -4.456 13.131 14.310 1.00 94.50 300 LEU A N 1
ATOM 2364 C CA . LEU A 1 300 ? -4.917 11.779 14.660 1.00 94.50 300 LEU A CA 1
ATOM 2365 C C . LEU A 1 300 ? -4.374 11.317 16.023 1.00 94.50 300 LEU A C 1
ATOM 2367 O O . LEU A 1 300 ? -5.125 10.759 16.824 1.00 94.50 300 LEU A O 1
ATOM 2371 N N . LEU A 1 301 ? -3.090 11.564 16.304 1.00 96.62 301 LEU A N 1
ATOM 2372 C CA . LEU A 1 301 ? -2.459 11.260 17.592 1.00 96.62 301 LEU A CA 1
ATOM 2373 C C . LEU A 1 301 ? -3.097 12.053 18.733 1.00 96.62 301 LEU A C 1
ATOM 2375 O O . LEU A 1 301 ? -3.485 11.463 19.739 1.00 96.62 301 LEU A O 1
ATOM 2379 N N . ASN A 1 302 ? -3.282 13.359 18.551 1.00 95.62 302 ASN A N 1
ATOM 2380 C CA . ASN A 1 302 ? -3.898 14.230 19.549 1.00 95.62 302 ASN A CA 1
ATOM 2381 C C . ASN A 1 302 ? -5.339 13.808 19.858 1.00 95.62 302 ASN A C 1
ATOM 2383 O O . ASN A 1 302 ? -5.715 13.705 21.027 1.00 95.62 302 ASN A O 1
ATOM 2387 N N . ALA A 1 303 ? -6.138 13.512 18.829 1.00 94.12 303 ALA A N 1
ATOM 2388 C CA . ALA A 1 303 ? -7.499 13.018 19.008 1.00 94.12 303 ALA A CA 1
ATOM 2389 C C . ALA A 1 303 ? -7.520 11.663 19.738 1.00 94.12 303 ALA A C 1
ATOM 2391 O O . ALA A 1 303 ? -8.353 11.442 20.620 1.00 94.12 303 ALA A O 1
ATOM 2392 N N . GLY A 1 304 ? -6.593 10.757 19.405 1.00 94.75 304 GLY A N 1
ATOM 2393 C CA . GLY A 1 304 ? -6.490 9.447 20.049 1.00 94.75 304 GLY A CA 1
ATOM 2394 C C . GLY A 1 304 ? -6.078 9.550 21.517 1.00 94.75 304 GLY A C 1
ATOM 2395 O O . GLY A 1 304 ? -6.661 8.880 22.368 1.00 94.75 304 GLY A O 1
ATOM 2396 N N . ASP A 1 305 ? -5.147 10.450 21.835 1.00 96.00 305 ASP A N 1
ATOM 2397 C CA . ASP A 1 305 ? -4.697 10.718 23.203 1.00 96.00 305 ASP A CA 1
ATOM 2398 C C . ASP A 1 305 ? -5.807 11.354 24.051 1.00 96.00 305 ASP A C 1
ATOM 2400 O O . ASP A 1 305 ? -6.039 10.929 25.185 1.00 96.00 305 ASP A O 1
ATOM 2404 N N . GLN A 1 306 ? -6.562 12.309 23.494 1.00 93.69 306 GLN A N 1
ATOM 2405 C CA . GLN A 1 306 ? -7.747 12.869 24.154 1.00 93.69 306 GLN A CA 1
ATOM 2406 C C . GLN A 1 306 ? -8.792 11.787 24.431 1.00 93.69 306 GLN A C 1
ATOM 2408 O O . GLN A 1 306 ? -9.308 11.691 25.545 1.00 93.69 306 GLN A O 1
ATOM 2413 N N . ARG A 1 307 ? -9.068 10.924 23.447 1.00 91.75 307 ARG A N 1
ATOM 2414 C CA . ARG A 1 307 ? -9.999 9.800 23.595 1.00 91.75 307 ARG A CA 1
ATOM 2415 C C . ARG A 1 307 ? -9.543 8.825 24.681 1.00 91.75 307 ARG A C 1
ATOM 2417 O O . ARG A 1 307 ? -10.347 8.415 25.515 1.00 91.75 307 ARG A O 1
ATOM 2424 N N . ALA A 1 308 ? -8.253 8.492 24.715 1.00 93.06 308 ALA A N 1
ATOM 2425 C CA . ALA A 1 308 ? -7.667 7.632 25.739 1.00 93.06 308 ALA A CA 1
ATOM 2426 C C . ALA A 1 308 ? -7.730 8.258 27.143 1.00 93.06 308 ALA A C 1
ATOM 2428 O O . ALA A 1 308 ? -7.976 7.539 28.111 1.00 93.06 308 ALA A O 1
ATOM 2429 N N . ALA A 1 309 ? -7.552 9.578 27.261 1.00 93.12 309 ALA A N 1
ATOM 2430 C CA . ALA A 1 309 ? -7.647 10.307 28.526 1.00 93.12 309 ALA A CA 1
ATOM 2431 C C . ALA A 1 309 ? -9.089 10.415 29.048 1.00 93.12 309 ALA A C 1
ATOM 2433 O O . ALA A 1 309 ? -9.319 10.347 30.255 1.00 93.12 309 ALA A O 1
ATOM 2434 N N . LEU A 1 310 ? -10.063 10.555 28.143 1.00 89.31 310 LEU A N 1
ATOM 2435 C CA . LEU A 1 310 ? -11.492 10.606 28.465 1.00 89.31 310 LEU A CA 1
ATOM 2436 C C . LEU A 1 310 ? -12.100 9.231 28.747 1.00 89.31 310 LEU A C 1
ATOM 2438 O O . LEU A 1 310 ? -13.261 9.166 29.154 1.00 89.31 310 LEU A O 1
ATOM 2442 N N . ARG A 1 311 ? -11.338 8.148 28.542 1.00 80.06 311 ARG A N 1
ATOM 2443 C CA . ARG A 1 311 ? -11.778 6.772 28.770 1.00 80.06 311 ARG A CA 1
ATOM 2444 C C . ARG A 1 311 ? -12.436 6.668 30.151 1.00 80.06 311 ARG A C 1
ATOM 2446 O O . ARG A 1 311 ? -11.744 6.785 31.168 1.00 80.06 311 ARG A O 1
ATOM 2453 N N . PRO A 1 312 ? -13.761 6.444 30.225 1.00 62.06 312 PRO A N 1
ATOM 2454 C CA . PRO A 1 312 ? -14.420 6.330 31.508 1.00 62.06 312 PRO A CA 1
ATOM 2455 C C . PRO A 1 312 ? -13.850 5.108 32.229 1.00 62.06 312 PRO A C 1
ATOM 2457 O O . PRO A 1 312 ? -13.811 4.008 31.682 1.00 62.06 312 PRO A O 1
ATOM 2460 N N . LEU A 1 313 ? -13.462 5.278 33.495 1.00 62.19 313 LEU A N 1
ATOM 2461 C CA . LEU A 1 313 ? -13.080 4.195 34.420 1.00 62.19 313 LEU A CA 1
ATOM 2462 C C . LEU A 1 313 ? -14.216 3.180 34.676 1.00 62.19 313 LEU A C 1
ATOM 2464 O O . LEU A 1 313 ? -14.130 2.368 35.595 1.00 62.19 313 LEU A O 1
ATOM 2468 N N . LYS A 1 314 ? -15.316 3.244 33.920 1.00 50.91 314 LYS A N 1
ATOM 2469 C CA . LYS A 1 314 ? -16.559 2.551 34.219 1.00 50.91 314 LYS A CA 1
ATOM 2470 C C . LYS A 1 314 ? -16.795 1.425 33.209 1.00 50.91 314 LYS A C 1
ATOM 2472 O O . LYS A 1 314 ? -16.925 1.713 32.022 1.00 50.91 314 LYS A O 1
ATOM 2477 N N . PRO A 1 315 ? -16.883 0.162 33.657 1.00 52.66 315 PRO A N 1
ATOM 2478 C CA . PRO A 1 315 ? -17.285 -0.939 32.795 1.00 52.66 315 PRO A CA 1
ATOM 2479 C C . PRO A 1 315 ? -18.754 -0.729 32.410 1.00 52.66 315 PRO A C 1
ATOM 2481 O O . PRO A 1 315 ? -19.638 -0.822 33.263 1.00 52.66 315 PRO A O 1
ATOM 2484 N N . SER A 1 316 ? -19.019 -0.377 31.151 1.00 51.25 316 SER A N 1
ATOM 2485 C CA . SER A 1 316 ? -20.387 -0.361 30.634 1.00 51.25 316 SER A CA 1
ATOM 2486 C C . SER A 1 316 ? -20.782 -1.797 30.310 1.00 51.25 316 SER A C 1
ATOM 2488 O O . SER A 1 316 ? -20.239 -2.398 29.386 1.00 51.25 316 SER A O 1
ATOM 2490 N N . CYS A 1 317 ? -21.684 -2.350 31.119 1.00 50.03 317 CYS A N 1
ATOM 2491 C CA . CYS A 1 317 ? -22.249 -3.685 30.934 1.00 50.03 317 CYS A CA 1
ATOM 2492 C C . CYS A 1 317 ? -23.423 -3.715 29.947 1.00 50.03 317 CYS A C 1
ATOM 2494 O O . CYS A 1 317 ? -23.903 -4.803 29.657 1.00 50.03 317 CYS A O 1
ATOM 2496 N N . ASP A 1 318 ? -23.893 -2.582 29.419 1.00 52.12 318 ASP A N 1
ATOM 2497 C CA . ASP A 1 318 ? -25.171 -2.563 28.708 1.00 52.12 318 ASP A CA 1
ATOM 2498 C C . ASP A 1 318 ? -25.088 -1.885 27.340 1.00 52.12 318 ASP A C 1
ATOM 2500 O O . ASP A 1 318 ? -24.798 -0.695 27.224 1.00 52.12 318 ASP A O 1
ATOM 2504 N N . GLY A 1 319 ? -25.429 -2.674 26.318 1.00 57.44 319 GLY A N 1
ATOM 2505 C CA . GLY A 1 319 ? -2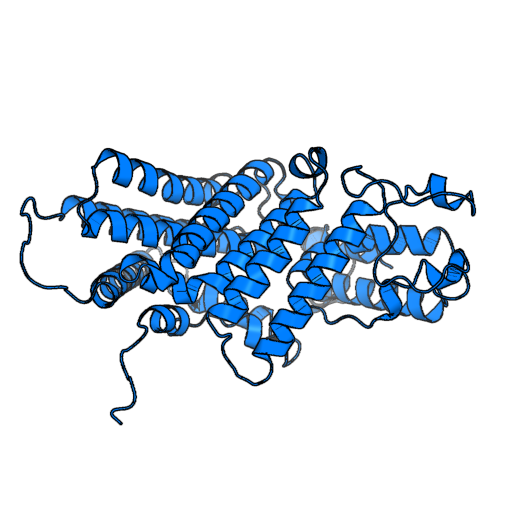5.853 -2.216 24.999 1.00 57.44 319 GLY A CA 1
ATOM 2506 C C . GLY A 1 319 ? -24.723 -2.033 23.992 1.00 57.44 319 GLY A C 1
ATOM 2507 O O . GLY A 1 319 ? -23.865 -1.171 24.152 1.00 57.44 319 GLY A O 1
ATOM 2508 N N . ALA A 1 320 ? -24.769 -2.812 22.909 1.00 55.09 320 ALA A N 1
ATOM 2509 C CA . ALA A 1 320 ? -23.971 -2.602 21.707 1.00 55.09 320 ALA A CA 1
ATOM 2510 C C . ALA A 1 320 ? -24.262 -1.206 21.115 1.00 55.09 320 ALA A C 1
ATOM 2512 O O . ALA A 1 320 ? -25.158 -1.037 20.289 1.00 55.09 320 ALA A O 1
ATOM 2513 N N . SER A 1 321 ? -23.531 -0.191 21.579 1.00 52.75 321 SER A N 1
ATOM 2514 C CA . SER A 1 321 ? -23.422 1.105 20.905 1.00 52.75 321 SER A CA 1
ATOM 2515 C C . SER A 1 321 ? -22.900 0.871 19.479 1.00 52.75 321 SER A C 1
ATOM 2517 O O . SER A 1 321 ? -22.032 0.008 19.294 1.00 52.75 321 SER A O 1
ATOM 2519 N N . PRO A 1 322 ? -23.394 1.587 18.449 1.00 63.38 322 PRO A N 1
ATOM 2520 C CA . PRO A 1 322 ? -22.913 1.413 17.086 1.00 63.38 322 PRO A CA 1
ATOM 2521 C C . PRO A 1 322 ? -21.481 1.953 16.981 1.00 63.38 322 PRO A C 1
ATOM 2523 O O . PRO A 1 322 ? -21.269 3.145 16.768 1.00 63.38 322 PRO A O 1
ATOM 2526 N N . GLN A 1 323 ? -20.501 1.059 17.110 1.00 67.81 323 GLN A N 1
ATOM 2527 C CA . GLN A 1 323 ? -19.058 1.322 17.032 1.00 67.81 323 GLN A CA 1
ATOM 2528 C C . GLN A 1 323 ? -18.654 2.185 15.814 1.00 67.81 323 GLN A C 1
ATOM 2530 O O . GLN A 1 323 ? -17.705 2.960 15.890 1.00 67.81 323 GLN A O 1
ATOM 2535 N N . ALA A 1 324 ? -19.403 2.105 14.708 1.00 68.31 324 ALA A N 1
ATOM 2536 C CA . ALA A 1 324 ? -19.218 2.953 13.529 1.00 68.31 324 ALA A CA 1
ATOM 2537 C C . ALA A 1 324 ? -19.399 4.455 13.833 1.00 68.31 324 ALA A C 1
ATOM 2539 O O . ALA A 1 324 ? -18.537 5.263 13.493 1.00 68.31 324 ALA A O 1
ATOM 2540 N N . LYS A 1 325 ? -20.450 4.832 14.579 1.00 75.56 325 LYS A N 1
ATOM 2541 C CA . LYS A 1 325 ? -20.726 6.239 14.929 1.00 75.56 325 LYS A CA 1
ATOM 2542 C C . LYS A 1 325 ? -19.620 6.841 15.787 1.00 75.56 325 LYS A C 1
ATOM 2544 O O . LYS A 1 325 ? -19.275 8.007 15.642 1.00 75.56 325 LYS A O 1
ATOM 2549 N N . GLU A 1 326 ? -19.060 6.040 16.683 1.00 77.81 326 GLU A N 1
ATOM 2550 C CA . GLU A 1 326 ? -17.981 6.454 17.575 1.00 77.81 326 GLU A CA 1
ATOM 2551 C C . GLU A 1 326 ? -16.674 6.758 16.829 1.00 77.81 326 GLU A C 1
ATOM 2553 O O . GLU A 1 326 ? -15.932 7.659 17.234 1.00 77.81 326 GLU A O 1
ATOM 2558 N N . ILE A 1 327 ? -16.404 6.040 15.739 1.00 74.19 327 ILE A N 1
ATOM 2559 C CA . ILE A 1 327 ? -15.254 6.288 14.864 1.00 74.19 327 ILE A CA 1
ATOM 2560 C C . ILE A 1 327 ? -15.517 7.480 13.949 1.00 74.19 327 ILE A C 1
ATOM 2562 O O . ILE A 1 327 ? -14.621 8.299 13.767 1.00 74.19 327 ILE A O 1
ATOM 2566 N N . GLN A 1 328 ? -16.736 7.639 13.438 1.00 74.94 328 GLN A N 1
ATOM 2567 C CA . GLN A 1 328 ? -17.090 8.820 12.654 1.00 74.94 328 GLN A CA 1
ATOM 2568 C C . GLN A 1 328 ? -16.861 10.109 13.457 1.00 74.94 328 GLN A C 1
ATOM 2570 O O . GLN A 1 328 ? -16.129 10.991 13.016 1.00 74.94 328 GLN A O 1
ATOM 2575 N N . ILE A 1 329 ? -17.360 10.158 14.699 1.00 77.75 329 ILE A N 1
ATOM 2576 C CA . ILE A 1 329 ? -17.153 11.293 15.616 1.00 77.75 329 ILE A CA 1
ATOM 2577 C C . ILE A 1 329 ? -15.658 11.584 15.828 1.00 77.75 329 ILE A C 1
ATOM 2579 O O . ILE A 1 329 ? -15.255 12.742 15.944 1.00 77.75 329 ILE A O 1
ATOM 2583 N N . PHE A 1 330 ? -14.820 10.545 15.874 1.00 78.75 330 PHE A N 1
ATOM 2584 C CA . PHE A 1 330 ? -13.372 10.712 15.985 1.00 78.75 330 PHE A CA 1
ATOM 2585 C C . PHE A 1 330 ? -12.784 11.438 14.769 1.00 78.75 330 PHE A C 1
ATOM 2587 O O . PHE A 1 330 ? -12.047 12.410 14.941 1.00 78.75 330 PHE A O 1
ATOM 2594 N N . PHE A 1 331 ? -13.122 11.011 13.550 1.00 77.19 331 PHE A N 1
ATOM 2595 C CA . PHE A 1 331 ? -12.611 11.641 12.328 1.00 77.19 331 PHE A CA 1
ATOM 2596 C C . PHE A 1 331 ? -13.198 13.036 12.080 1.00 77.19 331 PHE A C 1
ATOM 2598 O O . PHE A 1 331 ? -12.491 13.911 11.569 1.00 77.19 331 PHE A O 1
ATOM 2605 N N . ASP A 1 332 ? -14.431 13.286 12.516 1.00 78.19 332 ASP A N 1
ATOM 2606 C CA . ASP A 1 332 ? -15.026 14.625 12.513 1.00 78.19 332 ASP A CA 1
ATOM 2607 C C . ASP A 1 332 ? -14.236 15.575 13.431 1.00 78.19 332 ASP A C 1
ATOM 2609 O O . ASP A 1 332 ? -13.911 16.700 13.044 1.00 78.19 332 ASP A O 1
ATOM 2613 N N . GLY A 1 333 ? -13.843 15.105 14.623 1.00 75.88 333 GLY A N 1
ATOM 2614 C CA . GLY A 1 333 ? -12.998 15.857 15.555 1.00 75.88 333 GLY A CA 1
ATOM 2615 C C . GLY A 1 333 ? -11.605 16.167 14.996 1.00 75.88 333 GLY A C 1
ATOM 2616 O O . GLY A 1 333 ? -11.123 17.294 15.123 1.00 75.88 333 GLY A O 1
ATOM 2617 N N . VAL A 1 334 ? -10.978 15.201 14.316 1.00 76.94 334 VAL A N 1
ATOM 2618 C CA . VAL A 1 334 ? -9.690 15.395 13.620 1.00 76.94 334 VAL A CA 1
ATOM 2619 C C . VAL A 1 334 ? -9.821 16.461 12.533 1.00 76.94 334 VAL A C 1
ATOM 2621 O O . VAL A 1 334 ? -8.999 17.373 12.456 1.00 76.94 334 VAL A O 1
ATOM 2624 N N . SER A 1 335 ? -10.882 16.385 11.727 1.00 76.81 335 SER A N 1
ATOM 2625 C CA . SER A 1 335 ? -11.153 17.348 10.655 1.00 76.81 335 SER A CA 1
ATOM 2626 C C . SER A 1 335 ? -11.362 18.761 11.207 1.00 76.81 335 SER A C 1
ATOM 2628 O O . SER A 1 335 ? -10.777 19.715 10.697 1.00 76.81 335 SER A O 1
ATOM 2630 N N . ALA A 1 336 ? -12.119 18.901 12.300 1.00 78.88 336 ALA A N 1
ATOM 2631 C CA . ALA A 1 336 ? -12.309 20.180 12.978 1.00 78.88 336 ALA A CA 1
ATOM 2632 C C . ALA A 1 336 ? -10.991 20.755 13.530 1.00 78.88 336 ALA A C 1
ATOM 2634 O O . ALA A 1 336 ? -10.735 21.948 13.374 1.00 78.88 336 ALA A O 1
ATOM 2635 N N . SER A 1 337 ? -10.129 19.918 14.122 1.00 76.81 337 SER A N 1
ATOM 2636 C CA . SER A 1 337 ? -8.813 20.347 14.621 1.00 76.81 337 SER A CA 1
ATOM 2637 C C . SER A 1 337 ? -7.918 20.874 13.498 1.00 76.81 337 SER A C 1
ATOM 2639 O O . SER A 1 337 ? -7.282 21.914 13.658 1.00 76.81 337 SER A O 1
ATOM 2641 N N . LEU A 1 338 ? -7.897 20.192 12.349 1.00 79.62 338 LEU A N 1
ATOM 2642 C CA . LEU A 1 338 ? -7.110 20.612 11.186 1.00 79.62 338 LEU A CA 1
ATOM 2643 C C . LEU A 1 338 ? -7.587 21.955 10.610 1.00 79.62 338 LEU A C 1
ATOM 2645 O O . LEU A 1 338 ? -6.767 22.757 10.166 1.00 79.62 338 LEU A O 1
ATOM 2649 N N . LEU A 1 339 ? -8.897 22.220 10.645 1.00 80.31 339 LEU A N 1
ATOM 2650 C CA . LEU A 1 339 ? -9.465 23.503 10.218 1.00 80.31 339 LEU A CA 1
ATOM 2651 C C . LEU A 1 339 ? -9.112 24.651 11.178 1.00 80.31 339 LEU A C 1
ATOM 2653 O O . LEU A 1 339 ? -8.890 25.772 10.724 1.00 80.31 339 LEU A O 1
ATOM 2657 N N . LEU A 1 340 ? -9.041 24.384 12.486 1.00 81.19 340 LEU A N 1
ATOM 2658 C CA . LEU A 1 340 ? -8.712 25.393 13.500 1.00 81.19 340 LEU A CA 1
ATOM 2659 C C . LEU A 1 340 ? -7.238 25.820 13.454 1.00 81.19 340 LEU A C 1
ATOM 2661 O O . LEU A 1 340 ? -6.958 27.016 13.538 1.00 81.19 340 LEU A O 1
ATOM 2665 N N . ASP A 1 341 ? -6.307 24.883 13.257 1.00 71.69 341 ASP A N 1
ATOM 2666 C CA . ASP A 1 341 ? -4.872 25.201 13.146 1.00 71.69 341 ASP A CA 1
ATOM 2667 C C . ASP A 1 341 ? -4.542 26.028 11.892 1.00 71.69 341 ASP A C 1
ATOM 2669 O O . ASP A 1 341 ? -3.616 26.843 11.895 1.00 71.69 341 ASP A O 1
ATOM 2673 N N . GLY A 1 342 ? -5.338 25.885 10.828 1.00 61.94 342 GLY A N 1
ATOM 2674 C CA . GLY A 1 342 ? -5.221 26.690 9.611 1.00 61.94 342 GLY A CA 1
ATOM 2675 C C . GLY A 1 342 ? -5.566 28.174 9.782 1.00 61.94 342 GLY A C 1
ATOM 2676 O O . GLY A 1 342 ? -5.216 28.977 8.923 1.00 61.94 342 GLY A O 1
ATOM 2677 N N . ALA A 1 343 ? -6.230 28.559 10.876 1.00 51.25 343 ALA A N 1
ATOM 2678 C CA . ALA A 1 343 ? -6.688 29.929 11.118 1.00 51.25 343 ALA A CA 1
ATOM 2679 C C . ALA A 1 343 ? -5.674 30.806 11.884 1.00 51.25 343 ALA A C 1
ATOM 2681 O O . ALA A 1 343 ? -6.006 31.923 12.294 1.00 51.25 343 ALA A O 1
ATOM 2682 N N . SER A 1 344 ? -4.441 30.332 12.097 1.00 43.84 344 SER A N 1
ATOM 2683 C CA . SER A 1 344 ? -3.416 31.108 12.802 1.00 43.84 344 SER A CA 1
ATOM 2684 C C . SER A 1 344 ? -3.032 32.378 12.011 1.00 43.84 344 SER A C 1
ATOM 2686 O O . SER A 1 344 ? -2.671 32.284 10.836 1.00 43.84 344 SER A O 1
ATOM 2688 N N . PRO A 1 345 ? -3.074 33.587 12.612 1.00 43.12 345 PRO A N 1
ATOM 2689 C CA . PRO A 1 345 ? -3.010 34.871 11.902 1.00 43.12 345 PRO A CA 1
ATOM 2690 C C . PRO A 1 345 ? -1.597 35.290 11.441 1.00 43.12 345 PRO A C 1
ATOM 2692 O O . PRO A 1 345 ? -1.288 36.482 11.369 1.00 43.12 345 PRO A O 1
ATOM 2695 N N . GLN A 1 346 ? -0.723 34.346 11.083 1.00 41.44 346 GLN A N 1
ATOM 2696 C CA . GLN A 1 346 ? 0.571 34.653 10.464 1.00 41.44 346 GLN A CA 1
ATOM 2697 C C . GLN A 1 346 ? 0.456 34.768 8.937 1.00 41.44 346 GLN A C 1
ATOM 2699 O O . GLN A 1 346 ? 0.916 33.940 8.165 1.00 41.44 346 GLN A O 1
ATOM 2704 N N . ASN A 1 347 ? -0.189 35.856 8.525 1.00 42.19 347 ASN A N 1
ATOM 2705 C CA . ASN A 1 347 ? 0.252 36.788 7.487 1.00 42.19 347 ASN A CA 1
ATOM 2706 C C . ASN A 1 347 ? 1.227 36.260 6.401 1.00 42.19 347 ASN A C 1
ATOM 2708 O O . ASN A 1 347 ? 2.357 36.724 6.322 1.00 42.19 347 ASN A O 1
ATOM 2712 N N . THR A 1 348 ? 0.786 35.344 5.535 1.00 40.25 348 THR A N 1
ATOM 2713 C CA . THR A 1 348 ? 1.256 35.209 4.136 1.00 40.25 348 THR A CA 1
ATOM 2714 C C . THR A 1 348 ? 0.223 34.436 3.311 1.00 40.25 348 THR A C 1
ATOM 2716 O O . THR A 1 348 ? 0.444 33.279 3.009 1.00 40.25 348 THR A O 1
ATOM 2719 N N . GLY A 1 349 ? -0.924 35.043 2.973 1.00 37.41 349 GLY A N 1
ATOM 2720 C CA . GLY A 1 349 ? -1.809 34.610 1.867 1.00 37.41 349 GLY A CA 1
ATOM 2721 C C . GLY A 1 349 ? -2.088 33.106 1.685 1.00 37.41 349 GLY A C 1
ATOM 2722 O O . GLY A 1 349 ? -2.315 32.683 0.557 1.00 37.41 349 GLY A O 1
ATOM 2723 N N . GLY A 1 350 ? -2.022 32.309 2.752 1.00 37.81 350 GLY A N 1
ATOM 2724 C CA . GLY A 1 350 ? -2.087 30.857 2.692 1.00 37.81 350 GLY A CA 1
ATOM 2725 C C . GLY A 1 350 ? -3.536 30.420 2.718 1.00 37.81 350 GLY A C 1
ATOM 2726 O O . GLY A 1 350 ? -4.254 30.723 3.670 1.00 37.81 350 GLY A O 1
ATOM 2727 N N . GLU A 1 351 ? -3.957 29.744 1.655 1.00 40.16 351 GLU A N 1
ATOM 2728 C CA . GLU A 1 351 ? -5.218 29.015 1.600 1.00 40.16 351 GLU A CA 1
ATOM 2729 C C . GLU A 1 351 ? -5.362 28.121 2.844 1.00 40.16 351 GLU A C 1
ATOM 2731 O O . GLU A 1 351 ? -4.382 27.546 3.330 1.00 40.16 351 GLU A O 1
ATOM 2736 N N . VAL A 1 352 ? -6.591 28.029 3.369 1.00 43.34 352 VAL A N 1
ATOM 2737 C CA . VAL A 1 352 ? -6.998 27.057 4.402 1.00 43.34 352 VAL A CA 1
ATOM 2738 C C . VAL A 1 352 ? -6.359 25.705 4.063 1.00 43.34 352 VAL A C 1
ATOM 2740 O O . VAL A 1 352 ? -6.384 25.370 2.881 1.00 43.34 352 VAL A O 1
ATOM 2743 N N . PRO A 1 353 ? -5.789 24.936 5.022 1.00 42.66 353 PRO A N 1
ATOM 2744 C CA . PRO A 1 353 ? -5.215 23.624 4.744 1.00 42.66 353 PRO A CA 1
ATOM 2745 C C . PRO A 1 353 ? -6.269 22.770 4.056 1.00 42.66 353 PRO A C 1
ATOM 2747 O O . PRO A 1 353 ? -7.190 22.241 4.677 1.00 42.66 353 PRO A O 1
ATOM 2750 N N . ASP A 1 354 ? -6.154 22.725 2.738 1.00 44.00 354 ASP A N 1
ATOM 2751 C CA . ASP A 1 354 ? -7.201 22.216 1.899 1.00 44.00 354 ASP A CA 1
ATOM 2752 C C . ASP A 1 354 ? -7.163 20.700 2.062 1.00 44.00 354 ASP A C 1
ATOM 2754 O O . ASP A 1 354 ? -6.159 20.026 1.786 1.00 44.00 354 ASP A O 1
ATOM 2758 N N . LEU A 1 355 ? -8.272 20.143 2.551 1.00 46.06 355 LEU A N 1
ATOM 2759 C CA . LEU A 1 355 ? -8.511 18.704 2.496 1.00 46.06 355 LEU A CA 1
ATOM 2760 C C . LEU A 1 355 ? -8.486 18.216 1.032 1.00 46.06 355 LEU A C 1
ATOM 2762 O O . LEU A 1 355 ? -8.454 17.010 0.787 1.00 46.06 355 LEU A O 1
ATOM 2766 N N . SER A 1 356 ? -8.379 19.129 0.057 1.00 42.91 356 SER A N 1
ATOM 2767 C CA . SER A 1 356 ? -7.917 18.847 -1.287 1.00 42.91 356 SER A CA 1
ATOM 2768 C C . SER A 1 356 ? -6.582 18.156 -1.391 1.00 42.91 356 SER A C 1
ATOM 2770 O O . SER A 1 356 ? -6.345 17.741 -2.497 1.00 42.91 356 SER A O 1
ATOM 2772 N N . ILE A 1 357 ? -5.747 17.881 -0.381 1.00 38.19 357 ILE A N 1
ATOM 2773 C CA . ILE A 1 357 ? -4.666 16.889 -0.609 1.00 38.19 357 ILE A CA 1
ATOM 2774 C C . ILE A 1 357 ? -5.231 15.602 -1.241 1.00 38.19 357 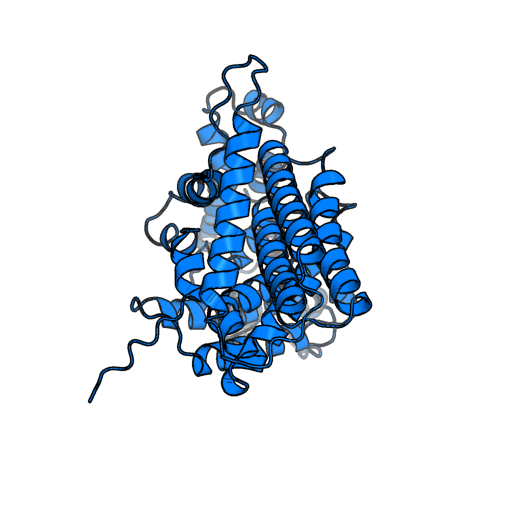ILE A C 1
ATOM 2776 O O . ILE A 1 357 ? -4.627 15.010 -2.133 1.00 38.19 357 ILE A O 1
ATOM 2780 N N . PHE A 1 358 ? -6.467 15.254 -0.876 1.00 43.97 358 PHE A N 1
ATOM 2781 C CA . PHE A 1 358 ? -7.246 14.163 -1.443 1.00 43.97 358 PHE A CA 1
ATOM 2782 C C . PHE A 1 358 ? -7.869 14.478 -2.812 1.00 43.97 358 PHE A C 1
ATOM 2784 O O . PHE A 1 358 ? -7.879 13.597 -3.668 1.00 43.97 358 PHE A O 1
ATOM 2791 N N . ASN A 1 359 ? -8.293 15.722 -3.070 1.00 38.97 359 ASN A N 1
ATOM 2792 C CA . ASN A 1 359 ? -8.676 16.204 -4.413 1.00 38.97 359 ASN A CA 1
ATOM 2793 C C . ASN A 1 359 ? -7.461 16.531 -5.312 1.00 38.97 359 ASN A C 1
ATOM 2795 O O . ASN A 1 359 ? -7.601 16.722 -6.510 1.00 38.97 359 ASN A O 1
ATOM 2799 N N . TRP A 1 360 ? -6.260 16.566 -4.757 1.00 37.66 360 TRP A N 1
ATOM 2800 C CA . TRP A 1 360 ? -4.975 16.895 -5.362 1.00 37.66 360 TRP A CA 1
ATOM 2801 C C . TRP A 1 360 ? -4.301 15.600 -5.807 1.00 37.66 360 TRP A C 1
ATOM 2803 O O . TRP A 1 360 ? -3.790 15.520 -6.923 1.00 37.66 360 TRP A O 1
ATOM 2813 N N . PHE A 1 361 ? -4.451 14.530 -5.010 1.00 35.03 361 PHE A N 1
ATOM 2814 C CA . PHE A 1 361 ? -4.348 13.154 -5.500 1.00 35.03 361 PHE A CA 1
ATOM 2815 C C . PHE A 1 361 ? -5.325 12.880 -6.659 1.00 35.03 361 PHE A C 1
ATOM 2817 O O . PHE A 1 361 ? -5.018 12.050 -7.510 1.00 35.03 361 PHE A O 1
ATOM 2824 N N . GLN A 1 362 ? -6.465 13.578 -6.735 1.00 37.31 362 GLN A N 1
ATOM 2825 C CA . GLN A 1 362 ? -7.413 13.464 -7.853 1.00 37.31 362 GLN A CA 1
ATOM 2826 C C . GLN A 1 362 ? -7.033 14.333 -9.063 1.00 37.31 362 GLN A C 1
ATOM 2828 O O . GLN A 1 362 ? -7.050 13.848 -10.192 1.00 37.31 362 GLN A O 1
ATOM 2833 N N . SER A 1 363 ? -6.663 15.600 -8.859 1.00 35.88 363 SER A N 1
ATOM 2834 C CA . SER A 1 363 ? -6.480 16.580 -9.938 1.00 35.88 363 SER A CA 1
ATOM 2835 C C . SER A 1 363 ? -5.198 16.364 -10.745 1.00 35.88 363 SER A C 1
ATOM 2837 O O . SER A 1 363 ? -5.237 16.464 -11.971 1.00 35.88 363 SER A O 1
ATOM 2839 N N . ASN A 1 364 ? -4.094 15.958 -10.108 1.00 35.25 364 ASN A N 1
ATOM 2840 C CA . ASN A 1 364 ? -2.838 15.640 -10.806 1.00 35.25 364 ASN A CA 1
ATOM 2841 C C . ASN A 1 364 ? -2.857 14.297 -11.555 1.00 35.25 364 ASN A C 1
ATOM 2843 O O . ASN A 1 364 ? -1.893 13.967 -12.241 1.00 35.25 364 ASN A O 1
ATOM 2847 N N . ASN A 1 365 ? -3.951 13.538 -11.449 1.00 38.97 365 ASN A N 1
ATOM 2848 C CA . ASN A 1 365 ? -4.166 12.273 -12.154 1.00 38.97 365 ASN A CA 1
ATOM 2849 C C . ASN A 1 365 ? -5.292 12.361 -13.202 1.00 38.97 365 ASN A C 1
ATOM 2851 O O . ASN A 1 365 ? -5.747 11.341 -13.710 1.00 38.97 365 ASN A O 1
ATOM 2855 N N . SER A 1 366 ? -5.737 13.572 -13.557 1.00 31.66 366 SER A N 1
ATOM 2856 C CA . SER A 1 366 ? -6.851 13.812 -14.492 1.00 31.66 366 SER A CA 1
ATOM 2857 C C . SER A 1 366 ? -6.503 13.627 -15.984 1.00 31.66 366 SER A C 1
ATOM 2859 O O . SER A 1 366 ? -7.336 13.861 -16.861 1.00 31.66 366 SER A O 1
ATOM 2861 N N . GLY A 1 367 ? -5.300 13.144 -16.304 1.00 31.61 367 GLY A N 1
ATOM 2862 C CA . GLY A 1 367 ? -4.907 12.778 -17.663 1.00 31.61 367 GLY A CA 1
ATOM 2863 C C . GLY A 1 367 ? -5.316 11.346 -18.014 1.00 31.61 367 GLY A C 1
ATOM 2864 O O . GLY A 1 367 ? -4.522 10.437 -17.827 1.00 31.61 367 GLY A O 1
ATOM 2865 N N . THR A 1 368 ? -6.506 11.178 -18.603 1.00 34.88 368 THR A N 1
ATOM 2866 C CA . THR A 1 368 ? -7.157 9.950 -19.134 1.00 34.88 368 THR A CA 1
ATOM 2867 C C . THR A 1 368 ? -8.263 9.351 -18.250 1.00 34.88 368 THR A C 1
ATOM 2869 O O . THR A 1 368 ? -8.063 8.933 -17.114 1.00 34.88 368 THR A O 1
ATOM 2872 N N . SER A 1 369 ? -9.475 9.312 -18.812 1.00 38.38 369 SER A N 1
ATOM 2873 C CA . SER A 1 369 ? -10.775 9.131 -18.141 1.00 38.38 369 SER A CA 1
ATOM 2874 C C . SER A 1 369 ? -11.067 7.739 -17.564 1.00 38.38 369 SER A C 1
ATOM 2876 O O . SER A 1 369 ? -12.181 7.497 -17.124 1.00 38.38 369 SER A O 1
ATOM 2878 N N . GLU A 1 370 ? -10.103 6.819 -17.571 1.00 36.41 370 GLU A N 1
ATOM 2879 C CA . GLU A 1 370 ? -10.199 5.527 -16.867 1.00 36.41 370 GLU A CA 1
ATOM 2880 C C . GLU A 1 370 ? -9.189 5.421 -15.706 1.00 36.41 370 GLU A C 1
ATOM 2882 O O . GLU A 1 370 ? -9.287 4.512 -14.887 1.00 36.41 370 GLU A O 1
ATOM 2887 N N . GLN A 1 371 ? -8.238 6.363 -15.594 1.00 38.44 371 GLN A N 1
ATOM 2888 C CA . GLN A 1 371 ? -7.281 6.465 -14.482 1.00 38.44 371 GLN A CA 1
ATOM 2889 C C . GLN A 1 371 ? -7.804 7.332 -13.323 1.00 38.44 371 GLN A C 1
ATOM 2891 O O . GLN A 1 371 ? -7.343 7.181 -12.190 1.00 38.44 371 GLN A O 1
ATOM 2896 N N . SER A 1 372 ? -8.772 8.220 -13.580 1.00 38.09 372 SER A N 1
ATOM 2897 C CA . SER A 1 372 ? -9.304 9.158 -12.580 1.00 38.09 372 SER A CA 1
ATOM 2898 C C . SER A 1 372 ? -10.187 8.488 -11.523 1.00 38.09 372 SER A C 1
ATOM 2900 O O . SER A 1 372 ? -10.147 8.888 -10.360 1.00 38.09 372 SER A O 1
ATOM 2902 N N . ASP A 1 373 ? -10.931 7.440 -11.889 1.00 36.59 373 ASP A N 1
ATOM 2903 C CA . ASP A 1 373 ? -11.865 6.768 -10.974 1.00 36.59 373 ASP A CA 1
ATOM 2904 C C . ASP A 1 373 ? -11.153 5.898 -9.922 1.00 36.59 373 ASP A C 1
ATOM 2906 O O . ASP A 1 373 ? -11.694 5.658 -8.845 1.00 36.59 373 ASP A O 1
ATOM 2910 N N . GLU A 1 374 ? -9.905 5.474 -10.161 1.00 38.78 374 GLU A N 1
ATOM 2911 C CA . GLU A 1 374 ? -9.134 4.660 -9.205 1.00 38.78 374 GLU A CA 1
ATOM 2912 C C . GLU A 1 374 ? -8.378 5.469 -8.133 1.00 38.78 374 GLU A C 1
ATOM 2914 O O . GLU A 1 374 ? -7.895 4.881 -7.152 1.00 38.78 374 GLU A O 1
ATOM 2919 N N . MET A 1 375 ? -8.274 6.796 -8.292 1.00 38.19 375 MET A N 1
ATOM 2920 C CA . MET A 1 375 ? -7.536 7.700 -7.393 1.00 38.19 375 MET A CA 1
ATOM 2921 C C . MET A 1 375 ? -8.399 8.779 -6.727 1.00 38.19 375 MET A C 1
ATOM 2923 O O . MET A 1 375 ? -7.872 9.667 -6.055 1.00 38.19 375 MET A O 1
ATOM 2927 N N . THR A 1 376 ? -9.724 8.665 -6.815 1.00 34.09 376 THR A N 1
ATOM 2928 C CA . THR A 1 376 ? -10.650 9.430 -5.975 1.00 34.09 376 THR A CA 1
ATOM 2929 C C . THR A 1 376 ? -10.544 8.992 -4.525 1.00 34.09 376 THR A C 1
ATOM 2931 O O . THR A 1 376 ? -11.154 8.025 -4.085 1.00 34.09 376 THR A O 1
ATOM 2934 N N . PHE A 1 377 ? -9.738 9.704 -3.738 1.00 38.59 377 PHE A N 1
ATOM 2935 C CA . PHE A 1 377 ? -9.819 9.627 -2.283 1.00 38.59 377 PHE A CA 1
ATOM 2936 C C . PHE A 1 377 ? -11.009 10.487 -1.835 1.00 38.59 377 PHE A C 1
ATOM 2938 O O . PHE A 1 377 ? -10.867 11.666 -1.529 1.00 38.59 377 PHE A O 1
ATOM 2945 N N . ASN A 1 378 ? -12.206 9.909 -1.916 1.00 39.81 378 ASN A N 1
ATOM 2946 C CA . ASN A 1 378 ? -13.458 10.533 -1.496 1.00 39.81 378 ASN A CA 1
ATOM 2947 C C . ASN A 1 378 ? -13.671 10.292 0.010 1.00 39.81 378 ASN A C 1
ATOM 2949 O O . ASN A 1 378 ? -13.425 9.183 0.483 1.00 39.81 378 ASN A O 1
ATOM 2953 N N . PHE A 1 379 ? -14.160 11.286 0.760 1.00 37.09 379 PHE A N 1
ATOM 2954 C CA . PHE A 1 379 ? -14.637 11.081 2.136 1.00 37.09 379 PHE A CA 1
ATOM 2955 C C . PHE A 1 379 ? -15.806 10.084 2.213 1.00 37.09 379 PHE A C 1
ATOM 2957 O O . PHE A 1 379 ? -15.976 9.453 3.249 1.00 37.09 379 PHE A O 1
ATOM 2964 N N . SER A 1 380 ? -16.481 9.790 1.093 1.00 37.66 380 SER A N 1
ATOM 2965 C CA . SER A 1 380 ? -17.377 8.631 0.971 1.00 37.66 380 SER A CA 1
ATOM 2966 C C . SER A 1 380 ? -16.683 7.272 1.190 1.00 37.66 380 SER A C 1
ATOM 2968 O O . SER A 1 380 ? -17.342 6.241 1.272 1.00 37.66 380 SER A O 1
ATOM 2970 N N . MET A 1 381 ? -15.344 7.228 1.278 1.00 37.03 381 MET A N 1
ATOM 2971 C CA . MET A 1 381 ? -14.584 6.062 1.749 1.00 37.03 381 MET A CA 1
ATOM 2972 C C . MET A 1 381 ? -14.598 5.900 3.273 1.00 37.03 381 MET A C 1
ATOM 2974 O O . MET A 1 381 ? -14.366 4.785 3.736 1.00 37.03 381 MET A O 1
ATOM 2978 N N . ILE A 1 382 ? -14.838 6.975 4.033 1.00 38.06 382 ILE A N 1
ATOM 2979 C CA . ILE A 1 382 ? -15.176 6.894 5.460 1.00 38.06 382 ILE A CA 1
ATOM 2980 C C . ILE A 1 382 ? -16.638 6.436 5.585 1.00 38.06 382 ILE A C 1
ATOM 2982 O O . ILE A 1 382 ? -16.900 5.515 6.349 1.00 38.06 382 ILE A O 1
ATOM 2986 N N . ASP A 1 383 ? -17.541 6.902 4.711 1.00 38.16 383 ASP A N 1
ATOM 2987 C CA . ASP A 1 383 ? -18.919 6.374 4.626 1.00 38.16 383 ASP A CA 1
ATOM 2988 C C . ASP A 1 383 ? -18.951 4.871 4.252 1.00 38.16 383 ASP A C 1
ATOM 2990 O O . ASP A 1 383 ? -19.846 4.128 4.646 1.00 38.16 383 ASP A O 1
ATOM 2994 N N . ALA A 1 384 ? -17.938 4.353 3.543 1.00 39.03 384 ALA A N 1
ATOM 2995 C CA . ALA A 1 384 ? -17.801 2.913 3.287 1.00 39.03 384 ALA A CA 1
ATOM 2996 C C . ALA A 1 384 ? -17.483 2.090 4.557 1.00 39.03 384 ALA A C 1
ATOM 2998 O O . ALA A 1 384 ? -17.580 0.859 4.534 1.00 39.03 384 ALA A O 1
ATOM 2999 N N . TRP A 1 385 ? -17.103 2.734 5.667 1.00 42.69 385 TRP A N 1
ATOM 3000 C CA . TRP A 1 385 ? -17.002 2.101 6.987 1.00 42.69 385 TRP A CA 1
ATOM 3001 C C . TRP A 1 385 ? -18.334 2.074 7.733 1.00 42.69 385 TRP A C 1
ATOM 3003 O O . TRP A 1 385 ? -18.475 1.265 8.653 1.00 42.69 385 TRP A O 1
ATOM 3013 N N . ASP A 1 386 ? -19.314 2.874 7.307 1.00 41.28 386 ASP A N 1
ATOM 3014 C CA . ASP A 1 386 ? -20.625 2.929 7.949 1.00 41.28 386 ASP A CA 1
ATOM 3015 C C . ASP A 1 386 ? -21.487 1.708 7.670 1.00 41.28 386 ASP A C 1
ATOM 3017 O O . ASP A 1 386 ? -22.447 1.509 8.407 1.00 41.28 386 ASP A O 1
ATOM 3021 N N . GLY A 1 387 ? -21.138 0.876 6.672 1.00 41.41 387 GLY A N 1
ATOM 3022 C CA . GLY A 1 387 ? -21.697 -0.461 6.444 1.00 41.41 387 GLY A CA 1
ATOM 3023 C C . GLY A 1 387 ? -23.146 -0.612 6.909 1.00 41.41 387 GLY A C 1
ATOM 3024 O O . GLY A 1 387 ? -23.427 -1.507 7.705 1.00 41.41 387 GLY A O 1
ATOM 3025 N N . GLY A 1 388 ? -24.009 0.315 6.482 1.00 37.53 388 GLY A N 1
ATOM 3026 C CA . GLY A 1 388 ? -25.355 0.466 7.010 1.00 37.53 388 GLY A CA 1
ATOM 3027 C C . GLY A 1 388 ? -26.154 -0.810 6.797 1.00 37.53 388 GLY A C 1
ATOM 3028 O O . GLY A 1 388 ? -26.168 -1.374 5.702 1.00 37.53 388 GLY A O 1
ATOM 3029 N N . TYR A 1 389 ? -26.790 -1.270 7.871 1.00 40.50 389 TYR A N 1
ATOM 3030 C CA . TYR A 1 389 ? -27.761 -2.356 7.887 1.00 40.50 389 TYR A CA 1
ATOM 3031 C C . TYR A 1 389 ? -29.036 -1.953 7.134 1.00 40.50 389 TYR A C 1
ATOM 3033 O O . TYR A 1 389 ? -30.073 -1.757 7.753 1.00 40.50 389 TYR A O 1
ATOM 3041 N N . ASP A 1 390 ? -28.984 -1.881 5.810 1.00 38.31 390 ASP A N 1
ATOM 3042 C CA . ASP A 1 390 ? -30.191 -2.013 4.997 1.00 38.31 390 ASP A CA 1
ATOM 3043 C C . ASP A 1 390 ? -30.183 -3.419 4.396 1.00 38.31 390 ASP A C 1
ATOM 3045 O O . ASP A 1 390 ? -29.895 -3.644 3.221 1.00 38.31 390 ASP A O 1
ATOM 3049 N N . ALA A 1 391 ? -30.455 -4.407 5.255 1.00 34.72 391 ALA A N 1
ATOM 3050 C CA . ALA A 1 391 ? -30.963 -5.674 4.759 1.00 34.72 391 ALA A CA 1
ATOM 3051 C C . ALA A 1 391 ? -32.316 -5.377 4.090 1.00 34.72 391 ALA A C 1
ATOM 3053 O O . ALA A 1 391 ? -33.146 -4.703 4.711 1.00 34.72 391 ALA A O 1
ATOM 3054 N N . PRO A 1 392 ? -32.569 -5.844 2.854 1.00 34.09 392 PRO A N 1
ATOM 3055 C CA . PRO A 1 392 ? -33.914 -5.791 2.315 1.00 34.09 392 PRO A CA 1
ATOM 3056 C C . PRO A 1 392 ? -34.809 -6.574 3.276 1.00 34.09 392 PRO A C 1
ATOM 3058 O O . PRO A 1 392 ? -34.551 -7.741 3.573 1.00 34.09 392 PRO A O 1
ATOM 3061 N N . ILE A 1 393 ? -35.815 -5.895 3.819 1.00 36.75 393 ILE A N 1
ATOM 3062 C CA . ILE A 1 393 ? -36.921 -6.550 4.505 1.00 36.75 393 ILE A CA 1
ATOM 3063 C C . ILE A 1 393 ? -37.651 -7.338 3.411 1.00 36.75 393 ILE A C 1
ATOM 3065 O O . ILE A 1 393 ? -38.395 -6.745 2.630 1.00 36.75 393 ILE A O 1
ATOM 3069 N N . GLU A 1 394 ? -37.360 -8.636 3.306 1.00 40.91 394 GLU A N 1
ATOM 3070 C CA . GLU A 1 394 ? -38.232 -9.604 2.628 1.00 40.91 394 GLU A CA 1
ATOM 3071 C C . GLU A 1 394 ? -39.380 -10.032 3.544 1.00 40.91 394 GLU A C 1
ATOM 3073 O O . GLU A 1 394 ? -39.125 -10.299 4.746 1.00 40.91 394 GLU A O 1
#

Secondary structure (DSSP, 8-state):
-HHHHHHHHHS-HHHHHHH-TTS-HHHHHHHHHHHHHHHHHHHHHTTTTTS--HHHHHHHHHTHHHHHHHHTT-SPPPGGGGTHHHHHH-----SS--S--TGGGG-TTPPPPPTTS--TTHHHHHHHHHHHHHHHHHHHHTTSPPPPHHHHHHHHHHHHHHHTTS-TTTTTTTTHHHHHHHHHHHHHHHHHHHTHHHH-GGGHHHHHHHHHHHHHHHHHHHHHTT-GGGS-TTHHHHHHHHHHHHHHHHHHHHHTT--HHHHHHHHHHHHHHHHHHHTTGGG-S-HHHHHHHHHHHHHHHHHHHHHHHT--SS---S----HHHHHHHHHHHHHHHHHHHTT----S------TTHHHHHHHTT-SSTTTSTTS---THHHHTTS--------